Protein AF-0000000071592860 (afdb_homodimer)

InterPro domains:
  IPR001387 Cro/C1-type, helix-turn-helix domain [PF01381] (9-59)
  IPR001387 Cro/C1-type, helix-turn-helix domain [PS50943] (8-59)
  IPR001387 Cro/C1-type, helix-turn-helix domain [SM00530] (5-59)
  IPR001387 Cro/C1-type, helix-turn-helix domain [cd00093] (4-59)
  IPR010982 Lambda repressor-like, DNA-binding domain superfamily [SSF47413] (8-59)
  IPR011990 Tetratricopeptide-like helical domain superfamily [G3DSA:1.25.40.10] (4-286)

Radius of gyration: 26.49 Å; Cα contacts (8 Å, |Δi|>4): 728; chains: 2; bounding box: 82×66×46 Å

Secondary structure (DSSP, 8-state):
--HHHHHHHHHHTT--HHHHHTTTS-HHHHHHHHHH-----HHHHHHHHHHTT--HHHHH--STT-HHHHHHHHHHHHHHHHTT-HHHHHHHHHT--GGG---HHHHHHHHHHHHHHHHHTT--HHHHHHHHHIIIIIITTT--STHHHHHHHHHHHHHHHTT-HHHHHHHHHHHHHHHHHHHHHT--TTHHHHHHHHHHHHHHHHHTT-HHHHHHHHHHHHHHHHHHTB-TTHHHHHHHHHHHHHHTT--HHHHHHHHHHHHHHHHHTT-HHHHHHHHHHHHHHHHHHH--/--HHHHHHHHHHTT--HHHHHTTTS-HHHHHHHHHH-----HHHHHHHHHHTT--HHHHH--TTT-HHHHHHHHHHHHHHHHTT-HHHHHHHHHT--GGG---HHHHHHHHHHHHHHHHHTT--HHHHHHHHHIIIIIITTT--STHHHHHHHHHHHHHHHTT-HHHHHHHHHHHHHHHHHHHHHT--TTHHHHHHHHHHHHHHHHHTT-HHHHHHHHHHHHHHHHHHTB-TTHHHHHHHHHHHHHHTT--HHHHHHHHHHHHHHHHHTT-HHHHHHHHHHHHHHHHHHH--

pLDDT: mean 93.3, std 7.15, range [51.56, 98.75]

Nearest PDB structures (foldseek):
  3u3w-assembly1_B  TM=7.383E-01  e=1.037E-07  Bacillus thuringiensis Bt407
  5fd4-assembly2_B  TM=5.372E-01  e=9.418E-05  Streptococcus suis 05ZYH33
  4wne-assembly1_A  TM=5.806E-01  e=8.204E-02  Homo sapiens
  8fbo-assembly1_C  TM=3.457E-01  e=1.012E-01  synthetic construct
  8fbn-assembly1_E  TM=3.528E-01  e=1.842E+00  synthetic construct

Sequence (584 aa):
MDIKKFVARRKALQISQIKLSAGICTQATLSKFERRGRVPSLAILEQLCARLGLTVDELNEDQASSVTQMRQELDHIERQLMMEDYQVVLQALNRIAVSEIAAVPLRMQYYYLSGLLKSLINGAVSDVCFDFDQILDDLDQTHETVFTPLAYVGLGVMYSRLSELAKAQFYFEKVHQAVKQALVNGDDQDYLRLLTMIFYTAEYEATREDFTTSNGLINDGVSLCSEQHVTYYLPRLKYLATANAIQQCQPDEQIQQLLSETVAFARINHNQVVEVKAAALRRRYLQARKHAMDIKKFVARRKALQISQIKLSAGICTQATLSKFERRGRVPSLAILEQLCARLGLTVDELNEDQASSVTQMRQELDHIERQLMMEDYQVVLQALNRIAVSEIAAVPLRMQYYYLSGLLKSLINGAVSDVCFDFDQILDDLDQTHETVFTPLAYVGLGVMYSRLSELAKAQFYFEKVHQAVKQALVNGDDQDYLRLLTMIFYTAEYEATREDFTTSNGLINDGVSLCSEQHVTYYLPRLKYLATANAIQQCQPDEQIQQLLSETVAFARINHNQVVEVKAAALRRRYLQARKHA

Solvent-accessible surface area (backbone atoms only — not comparable to full-atom values): 30409 Å² total; per-residue (Å²): 108,41,54,65,59,53,50,50,51,35,54,75,55,67,48,49,62,59,64,60,21,58,96,68,54,53,47,65,55,53,47,37,26,72,75,68,63,48,75,68,55,68,69,49,46,43,52,49,24,26,41,65,58,40,50,61,48,69,31,46,56,46,69,92,76,24,63,65,54,50,48,51,51,52,50,52,42,51,53,35,46,66,69,64,37,54,69,62,32,51,56,55,54,70,70,52,61,70,89,71,48,66,19,51,61,57,40,40,49,48,28,41,52,53,17,33,48,30,32,74,69,71,44,60,67,68,58,29,50,49,30,37,41,48,30,52,70,55,64,34,61,82,56,77,54,76,59,41,45,49,32,27,46,23,51,16,50,35,26,45,74,69,68,36,54,71,61,13,48,58,27,40,51,52,32,50,52,50,50,56,52,46,64,69,67,60,65,70,87,51,48,68,62,48,40,52,54,32,48,56,43,20,53,52,30,42,77,71,66,37,48,68,62,14,50,51,32,39,51,51,40,53,49,48,25,30,73,68,36,36,47,74,54,42,29,58,43,33,43,52,51,28,53,50,33,58,75,66,65,51,60,65,68,58,43,51,49,32,47,52,43,19,46,48,45,9,60,52,56,69,33,61,67,55,41,53,51,49,52,52,51,51,50,56,51,53,54,53,56,72,74,94,107,42,53,64,59,54,50,49,50,36,54,74,57,68,47,48,61,60,66,59,21,56,97,68,52,52,47,65,54,52,47,38,26,72,75,69,63,47,74,67,56,68,71,51,45,43,52,49,26,26,41,66,58,40,49,61,46,70,33,45,55,45,72,93,77,26,63,65,54,49,47,52,52,53,51,51,40,50,51,35,46,64,70,65,36,53,68,61,32,53,56,56,54,70,70,53,61,69,90,72,48,66,18,51,62,55,40,42,49,50,28,42,53,52,17,34,49,29,33,73,70,70,44,59,66,68,56,31,50,50,30,36,41,50,31,52,70,56,62,33,61,82,57,78,52,76,58,41,46,51,33,27,46,24,50,17,51,35,27,46,76,69,68,36,53,70,61,13,48,57,27,40,52,52,31,50,52,51,49,55,52,46,66,70,67,61,64,70,87,49,47,67,60,50,41,51,52,34,48,56,44,20,52,53,30,42,76,70,65,37,48,68,61,13,49,51,31,38,51,51,40,52,49,50,26,30,75,68,38,36,47,76,54,42,28,60,43,32,42,50,53,28,54,50,34,58,77,64,65,51,60,64,69,58,41,51,49,32,47,51,42,19,46,48,44,10,58,52,57,68,32,62,68,54,40,52,51,49,53,52,50,49,51,54,50,51,53,51,56,72,75,94

Organism: Lactiplantibacillus plantarum (strain ATCC BAA-793 / NCIMB 8826 / WCFS1) (NCBI:txid220668)

Foldseek 3Di:
DQLVVLVVLCVVVPHDLCRLCVPQHDSVVVVCCNPVVPDDDPRSVQSSQVVSVHGPCNRVVDPPQDPVNLVVLLVVLVLCVLLVVLVVSVVSLVPDDLVSNPDLVSSLSSLLSVLQSCLVVVHDPVSNCVSLCCCCVPSPVVCPDLSNLSSLLSQLSNCVVVVVLVRNVVSLVVLVVVLVVCVVVVDLPCLLSSLVSLLSSLVSCVVVVVNVSSVVSLVVNCVSCVVVVHLRCVLVSLLSVLVNCLVVVHDPVVSVVSLVSSCVSCVVSVSVVSNVVSVVVVVVSVVVVVVD/DQLVVLVVLCVVVPHDLCRLCVPQHDSVVVVCCNPVVPDDDPRSVQSSQVVSVHGPCNRVVDPDQDPVNLVVLLVVLVLCVLLVVLVVSVVSLVPDDLVSNPDLVSSLSSLLSVLQSCLVVVHDPVSNCVSLCCCCVPSPVVQPDLSNLSSLLSQLSNCVVVVVLVRNVVSLVVLVVVLVVCVVVVDLPCLLSSLVSLLSSLVSCVVVVVNVSSVVSLVVNCVSCVVVVHLRCVLVSLLSVLVNCLVVVHDPVVSVVSLVSSCVSCVVSVSVVSNVVSVVVVVVSVVVVVVD

Structure (mmCIF, N/CA/C/O backbone):
data_AF-0000000071592860-model_v1
#
loop_
_entity.id
_entity.type
_entity.pdbx_description
1 polymer 'Transcription regulator, Xre family'
#
loop_
_atom_site.group_PDB
_atom_site.id
_atom_site.type_symbol
_atom_site.label_atom_id
_atom_site.label_alt_id
_atom_site.label_comp_id
_atom_site.label_asym_id
_atom_site.label_entity_id
_atom_site.label_seq_id
_atom_site.pdbx_PDB_ins_code
_atom_site.Cartn_x
_atom_site.Cartn_y
_atom_site.Cartn_z
_atom_site.occupancy
_atom_site.B_iso_or_equiv
_atom_site.auth_seq_id
_atom_site.auth_comp_id
_atom_site.auth_asym_id
_atom_site.auth_atom_id
_atom_site.pdbx_PDB_model_num
ATOM 1 N N . MET A 1 1 ? -26.781 -0.51 -9.242 1 82.12 1 MET A N 1
ATOM 2 C CA . MET A 1 1 ? -25.938 -1.699 -9.219 1 82.12 1 MET A CA 1
ATOM 3 C C . MET A 1 1 ? -25.375 -1.994 -10.609 1 82.12 1 MET A C 1
ATOM 5 O O . MET A 1 1 ? -26.078 -1.856 -11.609 1 82.12 1 MET A O 1
ATOM 9 N N . ASP A 1 2 ? -24.156 -2.262 -10.641 1 84.75 2 ASP A N 1
ATOM 10 C CA . ASP A 1 2 ? -23.516 -2.516 -11.93 1 84.75 2 ASP A CA 1
ATOM 11 C C . ASP A 1 2 ? -23.656 -3.982 -12.328 1 84.75 2 ASP A C 1
ATOM 13 O O . ASP A 1 2 ? -22.719 -4.762 -12.195 1 84.75 2 ASP A O 1
ATOM 17 N N . ILE A 1 3 ? -24.75 -4.316 -12.898 1 90.38 3 ILE A N 1
ATOM 18 C CA . ILE A 1 3 ? -25.062 -5.688 -13.289 1 90.38 3 ILE A CA 1
ATOM 19 C C . ILE A 1 3 ? -24.125 -6.129 -14.414 1 90.38 3 ILE A C 1
ATOM 21 O O . ILE A 1 3 ? -23.734 -7.297 -14.484 1 90.38 3 ILE A O 1
ATOM 25 N N . LYS A 1 4 ? -23.781 -5.152 -15.18 1 90.5 4 LYS A N 1
ATOM 26 C CA . LYS A 1 4 ? -22.859 -5.449 -16.266 1 90.5 4 LYS A CA 1
ATOM 27 C C . LYS A 1 4 ? -21.531 -5.969 -15.734 1 90.5 4 LYS A C 1
ATOM 29 O O . LYS A 1 4 ? -20.938 -6.883 -16.312 1 90.5 4 LYS A O 1
ATOM 34 N N . LYS A 1 5 ? -21.109 -5.348 -14.656 1 89.94 5 LYS A N 1
ATOM 35 C CA . LYS A 1 5 ? -19.875 -5.805 -14.031 1 89.94 5 LYS A CA 1
ATOM 36 C C . LYS A 1 5 ? -20.016 -7.234 -13.516 1 89.94 5 LYS A C 1
ATOM 38 O O . LYS A 1 5 ? -19.094 -8.047 -13.656 1 89.94 5 LYS A O 1
ATOM 43 N N . PHE A 1 6 ? -21.094 -7.535 -13.008 1 93.19 6 PHE A N 1
ATOM 44 C CA . PHE A 1 6 ? -21.391 -8.875 -12.508 1 93.19 6 PHE A CA 1
ATOM 45 C C . PHE A 1 6 ? -21.359 -9.891 -13.641 1 93.19 6 PHE A C 1
ATOM 47 O O . PHE A 1 6 ? -20.672 -10.914 -13.547 1 93.19 6 PHE A O 1
ATOM 54 N N . VAL A 1 7 ? -22 -9.539 -14.68 1 93.94 7 VAL A N 1
ATOM 55 C CA . VAL A 1 7 ? -22.109 -10.438 -15.828 1 93.94 7 VAL A CA 1
ATOM 56 C C . VAL A 1 7 ? -20.719 -10.602 -16.469 1 93.94 7 VAL A C 1
ATOM 58 O O . VAL A 1 7 ? -20.328 -11.711 -16.828 1 93.94 7 VAL A O 1
ATOM 61 N N . ALA A 1 8 ? -20.062 -9.523 -16.594 1 91.25 8 ALA A N 1
ATOM 62 C CA . ALA A 1 8 ? -18.734 -9.562 -17.188 1 91.25 8 ALA A CA 1
ATOM 63 C C . ALA A 1 8 ? -17.812 -10.469 -16.391 1 91.25 8 ALA A C 1
ATOM 65 O O . ALA A 1 8 ? -17.031 -11.234 -16.969 1 91.25 8 ALA A O 1
ATOM 66 N N . ARG A 1 9 ? -17.891 -10.352 -15.094 1 90.88 9 ARG A N 1
ATOM 67 C CA . ARG A 1 9 ? -17.078 -11.188 -14.219 1 90.88 9 ARG A CA 1
ATOM 68 C C . ARG A 1 9 ? -17.438 -12.656 -14.375 1 90.88 9 ARG A C 1
ATOM 70 O O . ARG A 1 9 ? -16.547 -13.516 -14.461 1 90.88 9 ARG A O 1
ATOM 77 N N . ARG A 1 10 ? -18.703 -12.953 -14.367 1 92.88 10 ARG A N 1
ATOM 78 C CA . ARG A 1 10 ? -19.141 -14.336 -14.523 1 92.88 10 ARG A CA 1
ATOM 79 C C . ARG A 1 10 ? -18.656 -14.914 -15.844 1 92.88 10 ARG A C 1
ATOM 81 O O . ARG A 1 10 ? -18.156 -16.047 -15.891 1 92.88 10 ARG A O 1
ATOM 88 N N . LYS A 1 11 ? -18.719 -14.125 -16.875 1 91.62 11 LYS A N 1
ATOM 89 C CA . LYS A 1 11 ? -18.312 -14.57 -18.203 1 91.62 11 LYS A CA 1
ATOM 90 C C . LYS A 1 11 ? -16.797 -14.727 -18.281 1 91.62 11 LYS A C 1
ATOM 92 O O . LYS A 1 11 ? -16.297 -15.68 -18.891 1 91.62 11 LYS A O 1
ATOM 97 N N . ALA A 1 12 ? -16.141 -13.82 -17.688 1 86.69 12 ALA A N 1
ATOM 98 C CA . ALA A 1 12 ? -14.68 -13.883 -17.688 1 86.69 12 ALA A CA 1
ATOM 99 C C . ALA A 1 12 ? -14.188 -15.164 -17.016 1 86.69 12 ALA A C 1
ATOM 101 O O . ALA A 1 12 ? -13.164 -15.727 -17.406 1 86.69 12 ALA A O 1
ATOM 102 N N . LEU A 1 13 ? -14.977 -15.641 -16.062 1 89.38 13 LEU A N 1
ATOM 103 C CA . LEU A 1 13 ? -14.602 -16.844 -15.32 1 89.38 13 LEU A CA 1
ATOM 104 C C . LEU A 1 13 ? -15.203 -18.094 -15.961 1 89.38 13 LEU A C 1
ATOM 106 O O . LEU A 1 13 ? -15.031 -19.203 -15.453 1 89.38 13 LEU A O 1
ATOM 110 N N . GLN A 1 14 ? -16 -17.844 -16.984 1 87.88 14 GLN A N 1
ATOM 111 C CA . GLN A 1 14 ? -16.641 -18.906 -17.75 1 87.88 14 GLN A CA 1
ATOM 112 C C . GLN A 1 14 ? -17.562 -19.75 -16.859 1 87.88 14 GLN A C 1
ATOM 114 O O . GLN A 1 14 ? -17.562 -20.969 -16.938 1 87.88 14 GLN A O 1
ATOM 119 N N . ILE A 1 15 ? -18.234 -19.078 -16.078 1 90.5 15 ILE A N 1
ATOM 120 C CA . ILE A 1 15 ? -19.203 -19.734 -15.211 1 90.5 15 ILE A CA 1
ATOM 121 C C . ILE A 1 15 ? -20.609 -19.531 -15.766 1 90.5 15 ILE A C 1
ATOM 123 O O . ILE A 1 15 ? -21.031 -18.406 -16.031 1 90.5 15 ILE A O 1
ATOM 127 N N . SER A 1 16 ? -21.234 -20.641 -15.992 1 93.19 16 SER A N 1
ATOM 128 C CA . SER A 1 16 ? -22.625 -20.547 -16.438 1 93.19 16 SER A CA 1
ATOM 129 C C . SER A 1 16 ? -23.547 -20.094 -15.305 1 93.19 16 SER A C 1
ATOM 131 O O . SER A 1 16 ? -23.141 -20.109 -14.141 1 93.19 16 SER A O 1
ATOM 133 N N . GLN A 1 17 ? -24.688 -19.672 -15.711 1 95.25 17 GLN A N 1
ATOM 134 C CA . GLN A 1 17 ? -25.656 -19.281 -14.695 1 95.25 17 GLN A CA 1
ATOM 135 C C . GLN A 1 17 ? -26.031 -20.453 -13.805 1 95.25 17 GLN A C 1
ATOM 137 O O . GLN A 1 17 ? -26.219 -20.297 -12.602 1 95.25 17 GLN A O 1
ATOM 142 N N . ILE A 1 18 ? -26.062 -21.594 -14.406 1 95 18 ILE A N 1
ATOM 143 C CA . ILE A 1 18 ? -26.422 -22.797 -13.68 1 95 18 ILE A CA 1
ATOM 144 C C . ILE A 1 18 ? -25.344 -23.125 -12.648 1 95 18 ILE A C 1
ATOM 146 O O . ILE A 1 18 ? -25.656 -23.375 -11.477 1 95 18 ILE A O 1
ATOM 150 N N . LYS A 1 19 ? -24.188 -23.031 -13.094 1 93.5 19 LYS A N 1
ATOM 151 C CA . LYS A 1 19 ? -23.078 -23.312 -12.195 1 93.5 19 LYS A CA 1
ATOM 152 C C . LYS A 1 19 ? -22.984 -22.281 -11.086 1 93.5 19 LYS A C 1
ATOM 154 O O . LYS A 1 19 ? -22.75 -22.625 -9.922 1 93.5 19 LYS A O 1
ATOM 159 N N . LEU A 1 20 ? -23.141 -21.047 -11.461 1 94.75 20 LEU A N 1
ATOM 160 C CA . LEU A 1 20 ? -23.016 -19.969 -10.484 1 94.75 20 LEU A CA 1
ATOM 161 C C . LEU A 1 20 ? -24.125 -20.047 -9.438 1 94.75 20 LEU A C 1
ATOM 163 O O . LEU A 1 20 ? -23.875 -19.812 -8.25 1 94.75 20 LEU A O 1
ATOM 167 N N . SER A 1 21 ? -25.312 -20.375 -9.852 1 96.25 21 SER A N 1
ATOM 168 C CA . SER A 1 21 ? -26.469 -20.344 -8.969 1 96.25 21 SER A CA 1
ATOM 169 C C . SER A 1 21 ? -26.578 -21.625 -8.148 1 96.25 21 SER A C 1
ATOM 171 O O . SER A 1 21 ? -27.344 -21.688 -7.188 1 96.25 21 SER A O 1
ATOM 173 N N . ALA A 1 22 ? -25.828 -22.609 -8.492 1 94.62 22 ALA A N 1
ATOM 174 C CA . ALA A 1 22 ? -25.938 -23.906 -7.852 1 94.62 22 ALA A CA 1
ATOM 175 C C . ALA A 1 22 ? -25.75 -23.812 -6.344 1 94.62 22 ALA A C 1
ATOM 177 O O . ALA A 1 22 ? -24.719 -23.328 -5.875 1 94.62 22 ALA A O 1
ATOM 178 N N . GLY A 1 23 ? -26.719 -24.266 -5.613 1 94.06 23 GLY A N 1
ATOM 179 C CA . GLY A 1 23 ? -26.625 -24.281 -4.164 1 94.06 23 GLY A CA 1
ATOM 180 C C . GLY A 1 23 ? -26.938 -22.922 -3.541 1 94.06 23 GLY A C 1
ATOM 181 O O . GLY A 1 23 ? -26.906 -22.781 -2.316 1 94.06 23 GLY A O 1
ATOM 182 N N . ILE A 1 24 ? -27.203 -21.922 -4.367 1 94.56 24 ILE A N 1
ATOM 183 C CA . ILE A 1 24 ? -27.438 -20.578 -3.848 1 94.56 24 ILE A CA 1
ATOM 184 C C . ILE A 1 24 ? -28.859 -20.141 -4.16 1 94.56 24 ILE A C 1
ATOM 186 O O . ILE A 1 24 ? -29.609 -19.734 -3.266 1 94.56 24 ILE A O 1
ATOM 190 N N . CYS A 1 25 ? -29.25 -20.25 -5.355 1 96.25 25 CYS A N 1
ATOM 191 C CA . CYS A 1 25 ? -30.594 -19.875 -5.824 1 96.25 25 CYS A CA 1
ATOM 192 C C . CYS A 1 25 ? -30.938 -20.594 -7.117 1 96.25 25 CYS A C 1
ATOM 194 O O . CYS A 1 25 ? -30.172 -21.438 -7.594 1 96.25 25 CYS A O 1
ATOM 196 N N . THR A 1 26 ? -32.125 -20.312 -7.594 1 96.12 26 THR A N 1
ATOM 197 C CA . THR A 1 26 ? -32.531 -20.906 -8.867 1 96.12 26 THR A CA 1
ATOM 198 C C . THR A 1 26 ? -31.875 -20.172 -10.031 1 96.12 26 THR A C 1
ATOM 200 O O . THR A 1 26 ? -31.578 -18.984 -9.93 1 96.12 26 THR A O 1
ATOM 203 N N . GLN A 1 27 ? -31.609 -20.922 -11.055 1 95.88 27 GLN A N 1
ATOM 204 C CA . GLN A 1 27 ? -31.094 -20.297 -12.266 1 95.88 27 GLN A CA 1
ATOM 205 C C . GLN A 1 27 ? -32 -19.188 -12.742 1 95.88 27 GLN A C 1
ATOM 207 O O . GLN A 1 27 ? -31.547 -18.156 -13.242 1 95.88 27 GLN A O 1
ATOM 212 N N . ALA A 1 28 ? -33.25 -19.359 -12.578 1 95.5 28 ALA A N 1
ATOM 213 C CA . ALA A 1 28 ? -34.219 -18.344 -12.992 1 95.5 28 ALA A CA 1
ATOM 214 C C . ALA A 1 28 ? -34.031 -17.047 -12.211 1 95.5 28 ALA A C 1
ATOM 216 O O . ALA A 1 28 ? -34.125 -15.953 -12.781 1 95.5 28 ALA A O 1
ATOM 217 N N . THR A 1 29 ? -33.781 -17.172 -11.031 1 95.44 29 THR A N 1
ATOM 218 C CA . THR A 1 29 ? -33.562 -16.016 -10.18 1 95.44 29 THR A CA 1
ATOM 219 C C . THR A 1 29 ? -32.344 -15.234 -10.664 1 95.44 29 THR A C 1
ATOM 221 O O . THR A 1 29 ? -32.375 -14.008 -10.797 1 95.44 29 THR A O 1
ATOM 224 N N . LEU A 1 30 ? -31.297 -15.969 -10.891 1 96.19 30 LEU A N 1
ATOM 225 C CA . LEU A 1 30 ? -30.078 -15.336 -11.383 1 96.19 30 LEU A CA 1
ATOM 226 C C . LEU A 1 30 ? -30.312 -14.703 -12.75 1 96.19 30 LEU A C 1
ATOM 228 O O . LEU A 1 30 ? -29.844 -13.594 -13.008 1 96.19 30 LEU A O 1
ATOM 232 N N . SER A 1 31 ? -31.031 -15.391 -13.539 1 95.5 31 SER A N 1
ATOM 233 C CA . SER A 1 31 ? -31.312 -14.875 -14.875 1 95.5 31 SER A CA 1
ATOM 234 C C . SER A 1 31 ? -32.094 -13.578 -14.812 1 95.5 31 SER A C 1
ATOM 236 O O . SER A 1 31 ? -31.828 -12.633 -15.547 1 95.5 31 SER A O 1
ATOM 238 N N . LYS A 1 32 ? -33.062 -13.562 -13.914 1 95.25 32 LYS A N 1
ATOM 239 C CA . LYS A 1 32 ? -33.844 -12.352 -13.734 1 95.25 32 LYS A CA 1
ATOM 240 C C . LYS A 1 32 ? -32.969 -11.195 -13.258 1 95.25 32 LYS A C 1
ATOM 242 O O . LYS A 1 32 ? -33.188 -10.047 -13.664 1 95.25 32 LYS A O 1
ATOM 247 N N . PHE A 1 33 ? -32.031 -11.5 -12.492 1 94.5 33 PHE A N 1
ATOM 248 C CA . PHE A 1 33 ? -31.094 -10.492 -12.023 1 94.5 33 PHE A CA 1
ATOM 249 C C . PHE A 1 33 ? -30.25 -9.961 -13.172 1 94.5 33 PHE A C 1
ATOM 251 O O . PHE A 1 33 ? -30.188 -8.75 -13.398 1 94.5 33 PHE A O 1
ATOM 258 N N . GLU A 1 34 ? -29.656 -10.883 -13.922 1 95.19 34 GLU A N 1
ATOM 259 C CA . GLU A 1 34 ? -28.719 -10.516 -14.977 1 95.19 34 GLU A CA 1
ATOM 260 C C . GLU A 1 34 ? -29.422 -9.836 -16.141 1 95.19 34 GLU A C 1
ATOM 262 O O . GLU A 1 34 ? -28.875 -8.922 -16.766 1 95.19 34 GLU A O 1
ATOM 267 N N . ARG A 1 35 ? -30.625 -10.148 -16.391 1 93.5 35 ARG A N 1
ATOM 268 C CA . ARG A 1 35 ? -31.281 -9.688 -17.609 1 93.5 35 ARG A CA 1
ATOM 269 C C . ARG A 1 35 ? -32.281 -8.586 -17.297 1 93.5 35 ARG A C 1
ATOM 271 O O . ARG A 1 35 ? -32.438 -7.645 -18.078 1 93.5 35 ARG A O 1
ATOM 278 N N . ARG A 1 36 ? -32.938 -8.664 -16.078 1 90.81 36 ARG A N 1
ATOM 279 C CA . ARG A 1 36 ? -34.031 -7.75 -15.789 1 90.81 36 ARG A CA 1
ATOM 280 C C . ARG A 1 36 ? -33.688 -6.801 -14.648 1 90.81 36 ARG A C 1
ATOM 282 O O . ARG A 1 36 ? -34.469 -5.918 -14.305 1 90.81 36 ARG A O 1
ATOM 289 N N . GLY A 1 37 ? -32.625 -7.074 -14.125 1 89.19 37 GLY A N 1
ATOM 290 C CA . GLY A 1 37 ? -32.188 -6.18 -13.07 1 89.19 37 GLY A CA 1
ATOM 291 C C . GLY A 1 37 ? -32.906 -6.387 -11.758 1 89.19 37 GLY A C 1
ATOM 292 O O . GLY A 1 37 ? -32.844 -5.539 -10.867 1 89.19 37 GLY A O 1
ATOM 293 N N . ARG A 1 38 ? -33.656 -7.488 -11.648 1 90.5 38 ARG A N 1
ATOM 294 C CA . ARG A 1 38 ? -34.312 -7.801 -10.383 1 90.5 38 ARG A CA 1
ATOM 295 C C . ARG A 1 38 ? -33.281 -8.305 -9.352 1 90.5 38 ARG A C 1
ATOM 297 O O . ARG A 1 38 ? -32.906 -9.469 -9.383 1 90.5 38 ARG A O 1
ATOM 304 N N . VAL A 1 39 ? -32.969 -7.508 -8.469 1 88.06 39 VAL A N 1
ATOM 305 C CA . VAL A 1 39 ? -31.938 -7.82 -7.488 1 88.06 39 VAL A CA 1
ATOM 306 C C . VAL A 1 39 ? -32.469 -8.82 -6.469 1 88.06 39 VAL A C 1
ATOM 308 O O . VAL A 1 39 ? -33.5 -8.586 -5.844 1 88.06 39 VAL A O 1
ATOM 311 N N . PRO A 1 40 ? -31.828 -9.891 -6.398 1 90.12 40 PRO A N 1
ATOM 312 C CA . PRO A 1 40 ? -32.219 -10.836 -5.355 1 90.12 40 PRO A CA 1
ATOM 313 C C . PRO A 1 40 ? -31.969 -10.312 -3.947 1 90.12 40 PRO A C 1
ATOM 315 O O . PRO A 1 40 ? -31.547 -9.164 -3.777 1 90.12 40 PRO A O 1
ATOM 318 N N . SER A 1 41 ? -32.312 -11.148 -2.918 1 86.06 41 SER A N 1
ATOM 319 C CA . SER A 1 41 ? -32.062 -10.766 -1.537 1 86.06 41 SER A CA 1
ATOM 320 C C . SER A 1 41 ? -30.562 -10.539 -1.302 1 86.06 41 SER A C 1
ATOM 322 O O . SER A 1 41 ? -29.734 -11.055 -2.049 1 86.06 41 SER A O 1
ATOM 324 N N . LEU A 1 42 ? -30.281 -9.797 -0.309 1 84.81 42 LEU A N 1
ATOM 325 C CA . LEU A 1 42 ? -28.891 -9.5 0.015 1 84.81 42 LEU A CA 1
ATOM 326 C C . LEU A 1 42 ? -28.109 -10.789 0.255 1 84.81 42 LEU A C 1
ATOM 328 O O . LEU A 1 42 ? -26.969 -10.914 -0.181 1 84.81 42 LEU A O 1
ATOM 332 N N . ALA A 1 43 ? -28.703 -11.727 0.918 1 85.5 43 ALA A N 1
ATOM 333 C CA . ALA A 1 43 ? -28.031 -12.984 1.223 1 85.5 43 ALA A CA 1
ATOM 334 C C . ALA A 1 43 ? -27.656 -13.727 -0.056 1 85.5 43 ALA A C 1
ATOM 336 O O . ALA A 1 43 ? -26.531 -14.219 -0.19 1 85.5 43 ALA A O 1
ATOM 337 N N . ILE A 1 44 ? -28.547 -13.797 -0.928 1 90.5 44 ILE A N 1
ATOM 338 C CA . ILE A 1 44 ? -28.328 -14.477 -2.195 1 90.5 44 ILE A CA 1
ATOM 339 C C . ILE A 1 44 ? -27.281 -13.727 -3.012 1 90.5 44 ILE A C 1
ATOM 341 O O . ILE A 1 44 ? -26.344 -14.336 -3.541 1 90.5 44 ILE A O 1
ATOM 345 N N . LEU A 1 45 ? -27.469 -12.453 -3.016 1 90 45 LEU A N 1
ATOM 346 C CA . LEU A 1 45 ? -26.547 -11.625 -3.783 1 90 45 LEU A CA 1
ATOM 347 C C . LEU A 1 45 ? -25.125 -11.758 -3.25 1 90 45 LEU A C 1
ATOM 349 O O . LEU A 1 45 ? -24.172 -11.844 -4.023 1 90 45 LEU A O 1
ATOM 353 N N . GLU A 1 46 ? -24.969 -11.805 -2.006 1 87.88 46 GLU A N 1
ATOM 354 C CA . GLU A 1 46 ? -23.656 -11.945 -1.37 1 87.88 46 GLU A CA 1
ATOM 355 C C . GLU A 1 46 ? -23 -13.258 -1.762 1 87.88 46 GLU A C 1
ATOM 357 O O . GLU A 1 46 ? -21.797 -13.289 -2.049 1 87.88 46 GLU A O 1
ATOM 362 N N . GLN A 1 47 ? -23.766 -14.25 -1.761 1 90.31 47 GLN A N 1
ATOM 363 C CA . GLN A 1 47 ? -23.219 -15.562 -2.094 1 90.31 47 GLN A CA 1
ATOM 364 C C . GLN A 1 47 ? -22.812 -15.633 -3.561 1 90.31 47 GLN A C 1
ATOM 366 O O . GLN A 1 47 ? -21.766 -16.203 -3.893 1 90.31 47 GLN A O 1
ATOM 371 N N . LEU A 1 48 ? -23.641 -15.078 -4.352 1 92.88 48 LEU A N 1
ATOM 372 C CA . LEU A 1 48 ? -23.312 -15.047 -5.77 1 92.88 48 LEU A CA 1
ATOM 373 C C . LEU A 1 48 ? -22.047 -14.25 -6.016 1 92.88 48 LEU A C 1
ATOM 375 O O . LEU A 1 48 ? -21.156 -14.703 -6.734 1 92.88 48 LEU A O 1
ATOM 379 N N . CYS A 1 49 ? -21.984 -13.125 -5.367 1 91.44 49 CYS A N 1
ATOM 380 C CA . CYS A 1 49 ? -20.797 -12.273 -5.496 1 91.44 49 CYS A CA 1
ATOM 381 C C . CYS A 1 49 ? -19.562 -12.969 -4.949 1 91.44 49 CYS A C 1
ATOM 383 O O . CYS A 1 49 ? -18.5 -12.914 -5.562 1 91.44 49 CYS A O 1
ATOM 385 N N . ALA A 1 50 ? -19.75 -13.625 -3.898 1 89.62 50 ALA A N 1
ATOM 386 C CA . ALA A 1 50 ? -18.625 -14.312 -3.264 1 89.62 50 ALA A CA 1
ATOM 387 C C . ALA A 1 50 ? -18.016 -15.344 -4.207 1 89.62 50 ALA A C 1
ATOM 389 O O . ALA A 1 50 ? -16.797 -15.445 -4.324 1 89.62 50 ALA A O 1
ATOM 390 N N . ARG A 1 51 ? -18.828 -16.062 -4.84 1 91.56 51 ARG A N 1
ATOM 391 C CA . ARG A 1 51 ? -18.344 -17.078 -5.754 1 91.56 51 ARG A CA 1
ATOM 392 C C . ARG A 1 51 ? -17.578 -16.469 -6.914 1 91.56 51 ARG A C 1
ATOM 394 O O . ARG A 1 51 ? -16.672 -17.094 -7.48 1 91.56 51 ARG A O 1
ATOM 401 N N . LEU A 1 52 ? -17.922 -15.242 -7.176 1 92.88 52 LEU A N 1
ATOM 402 C CA . LEU A 1 52 ? -17.281 -14.531 -8.266 1 92.88 52 LEU A CA 1
ATOM 403 C C . LEU A 1 52 ? -16.094 -13.727 -7.754 1 92.88 52 LEU A C 1
ATOM 405 O O . LEU A 1 52 ? -15.422 -13.031 -8.531 1 92.88 52 LEU A O 1
ATOM 409 N N . GLY A 1 53 ? -15.883 -13.75 -6.508 1 89.31 53 GLY A N 1
ATOM 410 C CA . GLY A 1 53 ? -14.805 -12.977 -5.918 1 89.31 53 GLY A CA 1
ATOM 411 C C . GLY A 1 53 ? -15.102 -11.484 -5.855 1 89.31 53 GLY A C 1
ATOM 412 O O . GLY A 1 53 ? -14.188 -10.664 -5.91 1 89.31 53 GLY A O 1
ATOM 413 N N . LEU A 1 54 ? -16.312 -11.195 -5.809 1 90 54 LEU A N 1
ATOM 414 C CA . LEU A 1 54 ? -16.766 -9.812 -5.723 1 90 54 LEU A CA 1
ATOM 415 C C . LEU A 1 54 ? -17.453 -9.547 -4.383 1 90 54 LEU A C 1
ATOM 417 O O . LEU A 1 54 ? -17.938 -10.477 -3.74 1 90 54 LEU A O 1
ATOM 421 N N . THR A 1 55 ? -17.375 -8.359 -4.055 1 86.75 55 THR A N 1
ATOM 422 C CA . THR A 1 55 ? -18.234 -7.922 -2.961 1 86.75 55 THR A CA 1
ATOM 423 C C . THR A 1 55 ? -19.453 -7.172 -3.496 1 86.75 55 THR A C 1
ATOM 425 O O . THR A 1 55 ? -19.422 -6.656 -4.617 1 86.75 55 THR A O 1
ATOM 428 N N . VAL A 1 56 ? -20.453 -7.168 -2.738 1 86.69 56 VAL A N 1
ATOM 429 C CA . VAL A 1 56 ? -21.656 -6.434 -3.123 1 86.69 56 VAL A CA 1
ATOM 430 C C . VAL A 1 56 ? -21.312 -4.953 -3.303 1 86.69 56 VAL A C 1
ATOM 432 O O . VAL A 1 56 ? -21.844 -4.293 -4.199 1 86.69 56 VAL A O 1
ATOM 435 N N . ASP A 1 57 ? -20.422 -4.477 -2.541 1 83.94 57 ASP A N 1
ATOM 436 C CA . ASP A 1 57 ? -20.016 -3.082 -2.641 1 83.94 57 ASP A CA 1
ATOM 437 C C . ASP A 1 57 ? -19.375 -2.795 -3.996 1 83.94 57 ASP A C 1
ATOM 439 O O . ASP A 1 57 ? -19.578 -1.727 -4.574 1 83.94 57 ASP A O 1
ATOM 443 N N . GLU A 1 58 ? -18.609 -3.727 -4.383 1 84 58 GLU A N 1
ATOM 444 C CA . GLU A 1 58 ? -17.938 -3.557 -5.676 1 84 58 GLU A CA 1
ATOM 445 C C . GLU A 1 58 ? -18.969 -3.457 -6.805 1 84 58 GLU A C 1
ATOM 447 O O . GLU A 1 58 ? -18.719 -2.799 -7.816 1 84 58 GLU A O 1
ATOM 452 N N . LEU A 1 59 ? -20.109 -4.07 -6.617 1 84.5 59 LEU A N 1
ATOM 453 C CA . LEU A 1 59 ? -21.172 -4.027 -7.621 1 84.5 59 LEU A CA 1
ATOM 454 C C . LEU A 1 59 ? -21.953 -2.725 -7.523 1 84.5 59 LEU A C 1
ATOM 456 O O . LEU A 1 59 ? -22.5 -2.25 -8.523 1 84.5 59 LEU A O 1
ATOM 460 N N . ASN A 1 60 ? -22.062 -2.309 -6.32 1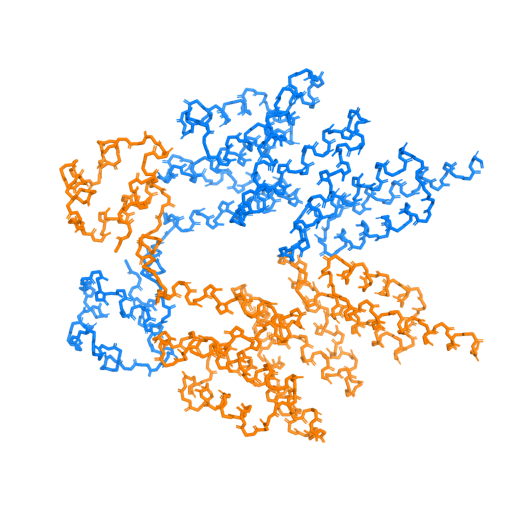 77.38 60 ASN A N 1
ATOM 461 C CA . ASN A 1 60 ? -22.859 -1.109 -6.102 1 77.38 60 ASN A CA 1
ATOM 462 C C . ASN A 1 60 ? -22.047 0.16 -6.309 1 77.38 60 ASN A C 1
ATOM 464 O O . ASN A 1 60 ? -22.531 1.266 -6.062 1 77.38 60 ASN A O 1
ATOM 468 N N . GLU A 1 61 ? -20.719 -0.024 -6.5 1 65.94 61 GLU A N 1
ATOM 469 C CA . GLU A 1 61 ? -19.875 1.154 -6.719 1 65.94 61 GLU A CA 1
ATOM 470 C C . GLU A 1 61 ? -20.469 2.062 -7.793 1 65.94 61 GLU A C 1
ATOM 472 O O . GLU A 1 61 ? -20.484 1.71 -8.977 1 65.94 61 GLU A O 1
ATOM 477 N N . ASP A 1 62 ? -21.688 2.367 -7.457 1 58.25 62 ASP A N 1
ATOM 478 C CA . ASP A 1 62 ? -22.297 3.305 -8.391 1 58.25 62 ASP A CA 1
ATOM 479 C C . ASP A 1 62 ? -21.297 4.352 -8.867 1 58.25 62 ASP A C 1
ATOM 481 O O . ASP A 1 62 ? -20.25 4.535 -8.25 1 58.25 62 ASP A O 1
ATOM 485 N N . GLN A 1 63 ? -21.75 5.375 -9.688 1 52.81 63 GLN A N 1
ATOM 486 C CA . GLN A 1 63 ? -21.109 6.496 -10.359 1 52.81 63 GLN A CA 1
ATOM 487 C C . GLN A 1 63 ? -20.297 7.328 -9.375 1 52.81 63 GLN A C 1
ATOM 489 O O . GLN A 1 63 ? -20.344 7.098 -8.164 1 52.81 63 GLN A O 1
ATOM 494 N N . ALA A 1 64 ? -19.906 8.5 -9.68 1 51.62 64 ALA A N 1
ATOM 495 C CA . ALA A 1 64 ? -19.062 9.602 -9.211 1 51.62 64 ALA A CA 1
ATOM 496 C C . ALA A 1 64 ? -19.344 9.914 -7.738 1 51.62 64 ALA A C 1
ATOM 498 O O . ALA A 1 64 ? -18.484 10.461 -7.043 1 51.62 64 ALA A O 1
ATOM 499 N N . SER A 1 65 ? -20.438 9.312 -7.137 1 58.34 65 SER A N 1
ATOM 500 C CA . SER A 1 65 ? -20.766 9.828 -5.809 1 58.34 65 SER A CA 1
ATOM 501 C C . SER A 1 65 ? -20.766 8.719 -4.766 1 58.34 65 SER A C 1
ATOM 503 O O . SER A 1 65 ? -21.078 8.953 -3.6 1 58.34 65 SER A O 1
ATOM 505 N N . SER A 1 66 ? -20.172 7.496 -5.105 1 76.12 66 SER A N 1
ATOM 506 C CA . SER A 1 66 ? -20.172 6.426 -4.117 1 76.12 66 SER A CA 1
ATOM 507 C C . SER A 1 66 ? -19.109 6.648 -3.053 1 76.12 66 SER A C 1
ATOM 509 O O . SER A 1 66 ? -18.156 7.391 -3.277 1 76.12 66 SER A O 1
ATOM 511 N N . VAL A 1 67 ? -19.438 6.301 -1.83 1 82.44 67 VAL A N 1
ATOM 512 C CA . VAL A 1 67 ? -18.547 6.383 -0.685 1 82.44 67 VAL A CA 1
ATOM 513 C C . VAL A 1 67 ? -17.188 5.793 -1.056 1 82.44 67 VAL A C 1
ATOM 515 O O . VAL A 1 67 ? -16.141 6.348 -0.697 1 82.44 67 VAL A O 1
ATOM 518 N N . THR A 1 68 ? -17.25 4.832 -1.867 1 83.81 68 THR A N 1
ATOM 519 C CA . THR A 1 68 ? -16.016 4.152 -2.248 1 83.81 68 THR A CA 1
ATOM 520 C C . THR A 1 68 ? -15.188 5.027 -3.184 1 83.81 68 THR A C 1
ATOM 522 O O . THR A 1 68 ? -13.977 5.156 -3.006 1 83.81 68 THR A O 1
ATOM 525 N N . GLN A 1 69 ? -15.797 5.645 -4.105 1 84.81 69 GLN A N 1
ATOM 526 C CA . GLN A 1 69 ? -15.086 6.496 -5.055 1 84.81 69 GLN A CA 1
ATOM 527 C C . GLN A 1 69 ? -14.516 7.73 -4.363 1 84.81 69 GLN A C 1
ATOM 529 O O . GLN A 1 69 ? -13.375 8.125 -4.629 1 84.81 69 GLN A O 1
ATOM 534 N N . MET A 1 70 ? -15.336 8.344 -3.527 1 90.5 70 MET A N 1
ATOM 535 C CA . MET A 1 70 ? -14.875 9.516 -2.787 1 90.5 70 MET A CA 1
ATOM 536 C C . MET A 1 70 ? -13.703 9.156 -1.875 1 90.5 70 MET A C 1
ATOM 538 O O . MET A 1 70 ? -12.742 9.922 -1.761 1 90.5 70 MET A O 1
ATOM 542 N N . ARG A 1 71 ? -13.836 8.039 -1.277 1 92.56 71 ARG A N 1
ATOM 543 C CA . ARG A 1 71 ? -12.75 7.566 -0.425 1 92.56 71 ARG A CA 1
ATOM 544 C C . ARG A 1 71 ? -11.453 7.406 -1.22 1 92.56 71 ARG A C 1
ATOM 546 O O . ARG A 1 71 ? -10.391 7.855 -0.786 1 92.56 71 ARG A O 1
ATOM 553 N N . GLN A 1 72 ? -11.547 6.84 -2.355 1 91.5 72 GLN A N 1
ATOM 554 C CA . GLN A 1 72 ? -10.375 6.625 -3.205 1 91.5 72 GLN A CA 1
ATOM 555 C C . GLN A 1 72 ? -9.758 7.953 -3.635 1 91.5 72 GLN A C 1
ATOM 557 O O . GLN A 1 72 ? -8.539 8.102 -3.631 1 91.5 72 GLN A O 1
ATOM 562 N N . GLU A 1 73 ? -10.602 8.852 -3.957 1 94.06 73 GLU A N 1
ATOM 563 C CA . GLU A 1 73 ? -10.125 10.164 -4.387 1 94.06 73 GLU A CA 1
ATOM 564 C C . GLU A 1 73 ? -9.414 10.898 -3.254 1 94.06 73 GLU A C 1
ATOM 566 O O . GLU A 1 73 ? -8.305 11.406 -3.438 1 94.06 73 GLU A O 1
ATOM 571 N N . LEU A 1 74 ? -10.016 10.898 -2.117 1 96.88 74 LEU A N 1
ATOM 572 C CA . LEU A 1 74 ? -9.43 11.594 -0.977 1 96.88 74 LEU A CA 1
ATOM 573 C C . LEU A 1 74 ? -8.148 10.906 -0.524 1 96.88 74 LEU A C 1
ATOM 575 O O . LEU A 1 74 ? -7.18 11.578 -0.148 1 96.88 74 LEU A O 1
ATOM 579 N N . ASP A 1 75 ? -8.156 9.609 -0.596 1 96.06 75 ASP A N 1
ATOM 580 C CA . ASP A 1 75 ? -6.938 8.875 -0.269 1 96.06 75 ASP A CA 1
ATOM 581 C C . ASP A 1 75 ? -5.809 9.234 -1.231 1 96.06 75 ASP A C 1
ATOM 583 O O . ASP A 1 75 ? -4.656 9.375 -0.817 1 96.06 75 ASP A O 1
ATOM 587 N N . HIS A 1 76 ? -6.145 9.32 -2.457 1 96.31 76 HIS A N 1
ATOM 588 C CA . HIS A 1 76 ? -5.152 9.711 -3.453 1 96.31 76 HIS A CA 1
ATOM 589 C C . HIS A 1 76 ? -4.598 11.102 -3.17 1 96.31 76 HIS A C 1
ATOM 591 O O . HIS A 1 76 ? -3.385 11.312 -3.203 1 96.31 76 HIS A O 1
ATOM 597 N N . ILE A 1 77 ? -5.441 12.016 -2.869 1 97.88 77 ILE A N 1
ATOM 598 C CA . ILE A 1 77 ? -5.051 13.375 -2.525 1 97.88 77 ILE A CA 1
ATOM 599 C C . ILE A 1 77 ? -4.137 13.359 -1.303 1 97.88 77 ILE A C 1
ATOM 601 O O . ILE A 1 77 ? -3.125 14.062 -1.263 1 97.88 77 ILE A O 1
ATOM 605 N N . GLU A 1 78 ? -4.504 12.562 -0.376 1 97.69 78 GLU A N 1
ATOM 606 C CA . GLU A 1 78 ? -3.736 12.461 0.863 1 97.69 78 GLU A CA 1
ATOM 607 C C . GLU A 1 78 ? -2.322 11.953 0.598 1 97.69 78 GLU A C 1
ATOM 609 O O . GLU A 1 78 ? -1.355 12.469 1.163 1 97.69 78 GLU A O 1
ATOM 614 N N . ARG A 1 79 ? -2.154 11.031 -0.289 1 95.75 79 ARG A N 1
ATOM 615 C CA . ARG A 1 79 ? -0.841 10.516 -0.66 1 95.75 79 ARG A CA 1
ATOM 616 C C . ARG A 1 79 ? -0.014 11.578 -1.372 1 95.75 79 ARG A C 1
ATOM 618 O O . ARG A 1 79 ? 1.192 11.695 -1.145 1 95.75 79 ARG A O 1
ATOM 625 N N . GLN A 1 80 ? -0.675 12.305 -2.215 1 95.81 80 GLN A N 1
ATOM 626 C CA . GLN A 1 80 ? 0.02 13.398 -2.895 1 95.81 80 GLN A CA 1
ATOM 627 C C . GLN A 1 80 ? 0.511 14.445 -1.899 1 95.81 80 GLN A C 1
ATOM 629 O O . GLN A 1 80 ? 1.587 15.016 -2.076 1 95.81 80 GLN A O 1
ATOM 634 N N . LEU A 1 81 ? -0.321 14.656 -0.904 1 96.81 81 LEU A N 1
ATOM 635 C CA . LEU A 1 81 ? 0.068 15.602 0.135 1 96.81 81 LEU A CA 1
ATOM 636 C C . LEU A 1 81 ? 1.308 15.117 0.878 1 96.81 81 LEU A C 1
ATOM 638 O O . LEU A 1 81 ? 2.219 15.898 1.152 1 96.81 81 LEU A O 1
ATOM 642 N N . MET A 1 82 ? 1.336 13.82 1.158 1 94.81 82 MET A N 1
ATOM 643 C CA . MET A 1 82 ? 2.475 13.219 1.844 1 94.81 82 MET A CA 1
ATOM 644 C C . MET A 1 82 ? 3.752 13.391 1.03 1 94.81 82 MET A C 1
ATOM 646 O O . MET A 1 82 ? 4.844 13.469 1.593 1 94.81 82 MET A O 1
ATOM 650 N N . MET A 1 83 ? 3.604 13.531 -0.28 1 93.44 83 MET A N 1
ATOM 651 C CA . MET A 1 83 ? 4.74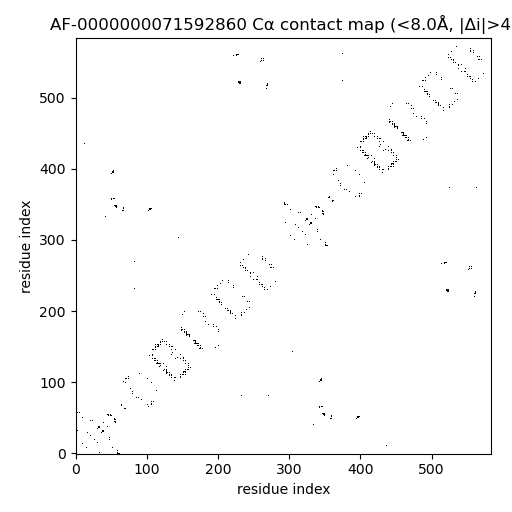6 13.648 -1.18 1 93.44 83 MET A CA 1
ATOM 652 C C . MET A 1 83 ? 5.062 15.109 -1.474 1 93.44 83 MET A C 1
ATOM 654 O O . MET A 1 83 ? 5.906 15.406 -2.318 1 93.44 83 MET A O 1
ATOM 658 N N . GLU A 1 84 ? 4.32 15.977 -0.886 1 93.44 84 GLU A N 1
ATOM 659 C CA . GLU A 1 84 ? 4.539 17.422 -0.963 1 93.44 84 GLU A CA 1
ATOM 660 C C . GLU A 1 84 ? 4.156 17.953 -2.336 1 93.44 84 GLU A C 1
ATOM 662 O O . GLU A 1 84 ? 4.707 18.969 -2.785 1 93.44 84 GLU A O 1
ATOM 667 N N . ASP A 1 85 ? 3.295 17.25 -2.99 1 93.56 85 ASP A N 1
ATOM 668 C CA . ASP A 1 85 ? 2.746 17.75 -4.242 1 93.56 85 ASP A CA 1
ATOM 669 C C . ASP A 1 85 ? 1.609 18.75 -3.98 1 93.56 85 ASP A C 1
ATOM 671 O O . ASP A 1 85 ? 0.47 18.5 -4.391 1 93.56 85 ASP A O 1
ATOM 675 N N . TYR A 1 86 ? 1.9 19.875 -3.471 1 96.38 86 TYR A N 1
ATOM 676 C CA . TYR A 1 86 ? 0.921 20.797 -2.9 1 96.38 86 TYR A CA 1
ATOM 677 C C . TYR A 1 86 ? 0.016 21.375 -3.984 1 96.38 86 TYR A C 1
ATOM 679 O O . TYR A 1 86 ? -1.19 21.516 -3.779 1 96.38 86 TYR A O 1
ATOM 687 N N . GLN A 1 87 ? 0.671 21.688 -5.113 1 96.56 87 GLN A N 1
ATOM 688 C CA . GLN A 1 87 ? -0.123 22.266 -6.191 1 96.56 87 GLN A CA 1
ATOM 689 C C . GLN A 1 87 ? -1.175 21.281 -6.691 1 96.56 87 GLN A C 1
ATOM 691 O O . GLN A 1 87 ? -2.332 21.641 -6.898 1 96.56 87 GLN A O 1
ATOM 696 N N . VAL A 1 88 ? -0.783 20.062 -6.844 1 97.06 88 VAL A N 1
ATOM 697 C CA . VAL A 1 88 ? -1.693 19.016 -7.289 1 97.06 88 VAL A CA 1
ATOM 698 C C . VAL A 1 88 ? -2.803 18.812 -6.262 1 97.06 88 VAL A C 1
ATOM 700 O O . VAL A 1 88 ? -3.977 18.688 -6.617 1 97.06 88 VAL A O 1
ATOM 703 N N . VAL A 1 89 ? -2.469 18.828 -5.043 1 98.12 89 VAL A N 1
ATOM 704 C CA . VAL A 1 89 ? -3.416 18.641 -3.945 1 98.12 89 VAL A CA 1
ATOM 705 C C . VAL A 1 89 ? -4.414 19.797 -3.926 1 98.12 89 VAL A C 1
ATOM 707 O O . VAL A 1 89 ? -5.621 19.578 -3.807 1 98.12 89 VAL A O 1
ATOM 710 N N . LEU A 1 90 ? -3.873 21 -4.062 1 97.94 90 LEU A N 1
ATOM 711 C CA . LEU A 1 90 ? -4.719 22.188 -4.055 1 97.94 90 LEU A CA 1
ATOM 712 C C . LEU A 1 90 ? -5.77 22.109 -5.156 1 97.94 90 LEU A C 1
ATOM 714 O O . LEU A 1 90 ? -6.953 22.344 -4.91 1 97.94 90 LEU A O 1
ATOM 718 N N . GLN A 1 91 ? -5.344 21.766 -6.328 1 98.12 91 GLN A N 1
ATOM 719 C CA . GLN A 1 91 ? -6.246 21.688 -7.473 1 98.12 91 GLN A CA 1
ATOM 720 C C . GLN A 1 91 ? -7.289 20.594 -7.266 1 98.12 91 GLN A C 1
ATOM 722 O O . GLN A 1 91 ? -8.469 20.781 -7.586 1 98.12 91 GLN A O 1
ATOM 727 N N . ALA A 1 92 ? -6.848 19.469 -6.734 1 98.06 92 ALA A N 1
ATOM 728 C CA . ALA A 1 92 ? -7.754 18.344 -6.523 1 98.06 92 ALA A CA 1
ATOM 729 C C . ALA A 1 92 ? -8.805 18.672 -5.473 1 98.06 92 ALA A C 1
ATOM 731 O O . ALA A 1 92 ? -9.984 18.359 -5.648 1 98.06 92 ALA A O 1
ATOM 732 N N . LEU A 1 93 ? -8.414 19.281 -4.402 1 97.88 93 LEU A N 1
ATOM 733 C CA . LEU A 1 93 ? -9.344 19.641 -3.332 1 97.88 93 LEU A CA 1
ATOM 734 C C . LEU A 1 93 ? -10.367 20.672 -3.816 1 97.88 93 LEU A C 1
ATOM 736 O O . LEU A 1 93 ? -11.531 20.609 -3.426 1 97.88 93 LEU A O 1
ATOM 740 N N . ASN A 1 94 ? -9.914 21.531 -4.656 1 96.81 94 ASN A N 1
ATOM 741 C CA . ASN A 1 94 ? -10.789 22.578 -5.164 1 96.81 94 ASN A CA 1
ATOM 742 C C . ASN A 1 94 ? -11.891 22.016 -6.047 1 96.81 94 ASN A C 1
ATOM 744 O O . ASN A 1 94 ? -12.938 22.641 -6.238 1 96.81 94 ASN A O 1
ATOM 748 N N . ARG A 1 95 ? -11.695 20.844 -6.555 1 95.94 95 ARG A N 1
ATOM 749 C CA . ARG A 1 95 ? -12.672 20.219 -7.441 1 95.94 95 ARG A CA 1
ATOM 750 C C . ARG A 1 95 ? -13.742 19.469 -6.645 1 95.94 95 ARG A C 1
ATOM 752 O O . ARG A 1 95 ? -14.758 19.062 -7.203 1 95.94 95 ARG A O 1
ATOM 759 N N . ILE A 1 96 ? -13.492 19.328 -5.426 1 95.69 96 ILE A N 1
ATOM 760 C CA . ILE A 1 96 ? -14.414 18.562 -4.594 1 95.69 96 ILE A CA 1
ATOM 761 C C . ILE A 1 96 ? -15.383 19.516 -3.896 1 95.69 96 ILE A C 1
ATOM 763 O O . ILE A 1 96 ? -14.961 20.484 -3.262 1 95.69 96 ILE A O 1
ATOM 767 N N . ALA A 1 97 ? -16.672 19.234 -4.062 1 94.12 97 ALA A N 1
ATOM 768 C CA . ALA A 1 97 ? -17.688 19.938 -3.275 1 94.12 97 ALA A CA 1
ATOM 769 C C . ALA A 1 97 ? -17.953 19.219 -1.955 1 94.12 97 ALA A C 1
ATOM 771 O O . ALA A 1 97 ? -18.641 18.203 -1.923 1 94.12 97 ALA A O 1
ATOM 772 N N . VAL A 1 98 ? -17.469 19.781 -0.845 1 93.44 98 VAL A N 1
ATOM 773 C CA . VAL A 1 98 ? -17.516 19.109 0.453 1 93.44 98 VAL A CA 1
ATOM 774 C C . VAL A 1 98 ? -18.969 18.906 0.871 1 93.44 98 VAL A C 1
ATOM 776 O O . VAL A 1 98 ? -19.297 17.922 1.55 1 93.44 98 VAL A O 1
ATOM 779 N N . SER A 1 99 ? -19.891 19.734 0.383 1 90.38 99 SER A N 1
ATOM 780 C CA . SER A 1 99 ? -21.312 19.641 0.714 1 90.38 99 SER A CA 1
ATOM 781 C C . SER A 1 99 ? -21.938 18.375 0.126 1 90.38 99 SER A C 1
ATOM 783 O O . SER A 1 99 ? -22.984 17.922 0.578 1 90.38 99 SER A O 1
ATOM 785 N N . GLU A 1 100 ? -21.25 17.828 -0.793 1 88.31 100 GLU A N 1
ATOM 786 C CA . GLU A 1 100 ? -21.766 16.656 -1.476 1 88.31 100 GLU A CA 1
ATOM 787 C C . GLU A 1 100 ? -21.266 15.367 -0.833 1 88.31 100 GLU A C 1
ATOM 789 O O . GLU A 1 100 ? -21.703 14.273 -1.184 1 88.31 100 GLU A O 1
ATOM 794 N N . ILE A 1 101 ? -20.344 15.523 0.135 1 91.94 101 ILE A N 1
ATOM 795 C CA . ILE A 1 101 ? -19.828 14.344 0.821 1 91.94 101 ILE A CA 1
ATOM 796 C C . ILE A 1 101 ? -20.766 13.953 1.954 1 91.94 101 ILE A C 1
ATOM 798 O O . ILE A 1 101 ? -20.797 14.602 3 1 91.94 101 ILE A O 1
ATOM 802 N N . ALA A 1 102 ? -21.453 12.922 1.736 1 85 102 ALA A N 1
ATOM 803 C CA . ALA A 1 102 ? -22.438 12.477 2.727 1 85 102 ALA A CA 1
ATOM 804 C C . ALA A 1 102 ? -21.75 11.797 3.904 1 85 102 ALA A C 1
ATOM 806 O O . ALA A 1 102 ? -22.188 11.922 5.047 1 85 102 ALA A O 1
ATOM 807 N N . ALA A 1 103 ? -20.703 11.102 3.631 1 91.06 103 ALA A N 1
ATOM 808 C CA . ALA A 1 103 ? -19.984 10.328 4.648 1 91.06 103 ALA A CA 1
ATOM 809 C C . ALA A 1 103 ? -19.25 11.25 5.617 1 91.06 103 ALA A C 1
ATOM 811 O O . ALA A 1 103 ? -18.312 11.945 5.227 1 91.06 103 ALA A O 1
ATOM 812 N N . VAL A 1 104 ? -19.562 11.172 6.832 1 92.81 104 VAL A N 1
ATOM 813 C CA . VAL A 1 104 ? -19.016 12.047 7.859 1 92.81 104 VAL A CA 1
ATOM 814 C C . VAL A 1 104 ? -17.5 11.844 7.957 1 92.81 104 VAL A C 1
ATOM 816 O O . VAL A 1 104 ? -16.734 12.812 7.945 1 92.81 104 VAL A O 1
ATOM 819 N N . PRO A 1 105 ? -16.984 10.617 7.988 1 93.94 105 PRO A N 1
ATOM 820 C CA . PRO A 1 105 ? -15.531 10.453 8.062 1 93.94 105 PRO A CA 1
ATOM 821 C C . PRO A 1 105 ? -14.805 11.039 6.855 1 93.94 105 PRO A C 1
ATOM 823 O O . PRO A 1 105 ? -13.68 11.531 6.984 1 93.94 105 PRO A O 1
ATOM 826 N N . LEU A 1 106 ? -15.461 10.961 5.699 1 96.06 106 LEU A N 1
ATOM 827 C CA . LEU A 1 106 ? -14.828 11.492 4.496 1 96.06 106 LEU A CA 1
ATOM 828 C C . LEU A 1 106 ? -14.828 13.016 4.512 1 96.06 106 LEU A C 1
ATOM 830 O O . LEU A 1 106 ? -13.906 13.648 3.988 1 96.06 106 LEU A O 1
ATOM 834 N N . ARG A 1 107 ? -15.852 13.578 5.105 1 96.38 107 ARG A N 1
ATOM 835 C CA . ARG A 1 107 ? -15.844 15.023 5.293 1 96.38 107 ARG A CA 1
ATOM 836 C C . ARG A 1 107 ? -14.703 15.453 6.215 1 96.38 107 ARG A C 1
ATOM 838 O O . ARG A 1 107 ? -14.031 16.453 5.953 1 96.38 107 ARG A O 1
ATOM 845 N N . MET A 1 108 ? -14.547 14.727 7.258 1 97.19 108 MET A N 1
ATOM 846 C CA . MET A 1 108 ? -13.43 15.008 8.156 1 97.19 108 MET A CA 1
ATOM 847 C C . MET A 1 108 ? -12.102 14.906 7.418 1 97.19 108 MET A C 1
ATOM 849 O O . MET A 1 108 ? -11.227 15.75 7.59 1 97.19 108 MET A O 1
ATOM 853 N N . GLN A 1 109 ? -11.984 13.844 6.598 1 97.88 109 GLN A N 1
ATOM 854 C CA . GLN A 1 109 ? -10.766 13.68 5.816 1 97.88 109 GLN A CA 1
ATOM 855 C C . GLN A 1 109 ? -10.531 14.875 4.895 1 97.88 109 GLN A C 1
ATOM 857 O O . GLN A 1 109 ? -9.406 15.352 4.762 1 97.88 109 GLN A O 1
ATOM 862 N N . TYR A 1 110 ? -11.578 15.32 4.324 1 98.38 110 TYR A N 1
ATOM 863 C CA . TYR A 1 110 ? -11.477 16.484 3.453 1 98.38 110 TYR A CA 1
ATOM 864 C C . TYR A 1 110 ? -10.945 17.688 4.219 1 98.38 110 TYR A C 1
ATOM 866 O O . TYR A 1 110 ? -10.008 18.359 3.773 1 98.38 110 TYR A O 1
ATOM 874 N N . TYR A 1 111 ? -11.531 17.984 5.332 1 98.44 111 TYR A N 1
ATOM 875 C CA . TYR A 1 111 ? -11.156 19.156 6.102 1 98.44 111 TYR A CA 1
ATOM 876 C C . TYR A 1 111 ? -9.75 19.031 6.66 1 98.44 111 TYR A C 1
ATOM 878 O O . TYR A 1 111 ? -9.008 20.016 6.742 1 98.44 111 TYR A O 1
ATOM 886 N N . TYR A 1 112 ? -9.43 17.828 7.07 1 98.25 112 TYR A N 1
ATOM 887 C CA . TYR A 1 112 ? -8.062 17.562 7.504 1 98.25 112 TYR A CA 1
ATOM 888 C C . TYR A 1 112 ? -7.062 17.891 6.402 1 98.25 112 TYR A C 1
ATOM 890 O O . TYR A 1 112 ? -6.078 18.594 6.641 1 98.25 112 TYR A O 1
ATOM 898 N N . LEU A 1 113 ? -7.324 17.391 5.195 1 98.75 113 LEU A N 1
ATOM 899 C CA . LEU A 1 113 ? -6.43 17.609 4.062 1 98.75 113 LEU A CA 1
ATOM 900 C C . LEU A 1 113 ? -6.379 19.078 3.674 1 98.75 113 LEU A C 1
ATOM 902 O O . LEU A 1 113 ? -5.301 19.625 3.455 1 98.75 113 LEU A O 1
ATOM 906 N N . SER A 1 114 ? -7.535 19.703 3.645 1 98.62 114 SER A N 1
ATOM 907 C CA . SER A 1 114 ? -7.641 21.125 3.312 1 98.62 114 SER A CA 1
ATOM 908 C C . SER A 1 114 ? -6.898 21.984 4.328 1 98.62 114 SER A C 1
ATOM 910 O O . SER A 1 114 ? -6.109 22.859 3.951 1 98.62 114 SER A O 1
ATOM 912 N N . GLY A 1 115 ? -7.141 21.766 5.57 1 98.62 115 GLY A N 1
ATOM 913 C CA . GLY A 1 115 ? -6.488 22.531 6.625 1 98.62 115 GLY A CA 1
ATOM 914 C C . GLY A 1 115 ? -4.98 22.344 6.645 1 98.62 115 GLY A C 1
ATOM 915 O O . GLY A 1 115 ? -4.234 23.312 6.738 1 98.62 115 GLY A O 1
ATOM 916 N N . LEU A 1 116 ? -4.535 21.062 6.574 1 98.69 116 LEU A N 1
ATOM 917 C CA . LEU A 1 116 ? -3.102 20.797 6.617 1 98.69 116 LEU A CA 1
ATOM 918 C C . LEU A 1 116 ? -2.389 21.422 5.43 1 98.69 116 LEU A C 1
ATOM 920 O O . LEU A 1 116 ? -1.321 22.031 5.59 1 98.69 116 LEU A O 1
ATOM 924 N N . LEU A 1 117 ? -3.012 21.281 4.246 1 98.69 117 LEU A N 1
ATOM 925 C CA . LEU A 1 117 ? -2.422 21.938 3.08 1 98.69 117 LEU A CA 1
ATOM 926 C C . LEU A 1 117 ? -2.252 23.422 3.322 1 98.69 117 LEU A C 1
ATOM 928 O O . LEU A 1 117 ? -1.17 23.969 3.104 1 98.69 117 LEU A O 1
ATOM 932 N N . LYS A 1 118 ? -3.301 24.094 3.77 1 98.38 118 LYS A N 1
ATOM 933 C CA . LYS A 1 118 ? -3.262 25.531 4.016 1 98.38 118 LYS A CA 1
ATOM 934 C C . LYS A 1 118 ? -2.193 25.891 5.043 1 98.38 118 LYS A C 1
ATOM 936 O O . LYS A 1 118 ? -1.525 26.922 4.926 1 98.38 118 LYS A O 1
ATOM 941 N N . SER A 1 119 ? -2.064 25.062 6.047 1 98.19 119 SER A N 1
ATOM 942 C CA . SER A 1 119 ? -1.016 25.281 7.039 1 98.19 119 SER A CA 1
ATOM 943 C C . SER A 1 119 ? 0.368 25.219 6.402 1 98.19 119 SER A C 1
ATOM 945 O O . SER A 1 119 ? 1.266 25.969 6.773 1 98.19 119 SER A O 1
ATOM 947 N N . LEU A 1 120 ? 0.503 24.312 5.445 1 97.19 120 LEU A N 1
ATOM 948 C CA . LEU A 1 120 ? 1.812 24.031 4.863 1 97.19 120 LEU A CA 1
ATOM 949 C C . LEU A 1 120 ? 2.178 25.078 3.818 1 97.19 120 LEU A C 1
ATOM 951 O O . LEU A 1 120 ? 3.359 25.344 3.584 1 97.19 120 LEU A O 1
ATOM 955 N N . ILE A 1 121 ? 1.184 25.703 3.211 1 96.5 121 ILE A N 1
ATOM 956 C CA . ILE A 1 121 ? 1.483 26.641 2.137 1 96.5 121 ILE A CA 1
ATOM 957 C C . ILE A 1 121 ? 1.23 28.078 2.611 1 96.5 121 ILE A C 1
ATOM 959 O O . ILE A 1 121 ? 0.946 28.953 1.806 1 96.5 121 ILE A O 1
ATOM 963 N N . ASN A 1 122 ? 1.181 28.281 3.898 1 94.06 122 ASN A N 1
ATOM 964 C CA . ASN A 1 122 ? 1.041 29.594 4.539 1 94.06 122 ASN A CA 1
ATOM 965 C C . ASN A 1 122 ? -0.283 30.25 4.18 1 94.06 122 ASN A C 1
ATOM 967 O O . ASN A 1 122 ? -0.309 31.422 3.783 1 94.06 122 ASN A O 1
ATOM 971 N N . GLY A 1 123 ? -1.298 29.469 4.246 1 94.38 123 GLY A N 1
ATOM 972 C CA . GLY A 1 123 ? -2.637 30 4.055 1 94.38 123 GLY A CA 1
ATOM 973 C C . GLY A 1 123 ? -3.094 30.891 5.195 1 94.38 123 GLY A C 1
ATOM 974 O O . GLY A 1 123 ? -2.4 31.016 6.207 1 94.38 123 GLY A O 1
ATOM 975 N N . ALA A 1 124 ? -4.23 31.562 4.945 1 96.75 124 ALA A N 1
ATOM 976 C CA . ALA A 1 124 ? -4.781 32.438 5.961 1 96.75 124 ALA A CA 1
ATOM 977 C C . ALA A 1 124 ? -5.129 31.688 7.234 1 96.75 124 ALA A C 1
ATOM 979 O O . ALA A 1 124 ? -5.734 30.609 7.176 1 96.75 124 ALA A O 1
ATOM 980 N N . VAL A 1 125 ? -4.746 32.25 8.383 1 97.5 125 VAL A N 1
ATOM 981 C CA . VAL A 1 125 ? -4.961 31.625 9.688 1 97.5 125 VAL A CA 1
ATOM 982 C C . VAL A 1 125 ? -6.441 31.312 9.875 1 97.5 125 VAL A C 1
ATOM 984 O O . VAL A 1 125 ? -6.797 30.219 10.344 1 97.5 125 VAL A O 1
ATOM 987 N N . SER A 1 126 ? -7.258 32.219 9.469 1 97.75 126 SER A N 1
ATOM 988 C CA . SER A 1 126 ? -8.695 32.062 9.641 1 97.75 126 SER A CA 1
ATOM 989 C C . SER A 1 126 ? -9.211 30.859 8.867 1 97.75 126 SER A C 1
ATOM 991 O O . SER A 1 126 ? -10.102 30.141 9.344 1 97.75 126 SER A O 1
ATOM 993 N N . ASP A 1 127 ? -8.664 30.641 7.68 1 98 127 ASP A N 1
ATOM 994 C CA . ASP A 1 127 ? -9.086 29.516 6.844 1 98 127 ASP A CA 1
ATOM 995 C C . ASP A 1 127 ? -8.641 28.188 7.441 1 98 127 ASP A C 1
ATOM 997 O O . ASP A 1 127 ? -9.383 27.203 7.418 1 98 127 ASP A O 1
ATOM 1001 N N . VAL A 1 128 ? -7.422 28.109 7.922 1 98.25 128 VAL A N 1
ATOM 1002 C CA . VAL A 1 128 ? -6.887 26.922 8.57 1 98.25 128 VAL A CA 1
ATOM 1003 C C . VAL A 1 128 ? -7.742 26.562 9.781 1 98.25 128 VAL A C 1
ATOM 1005 O O . VAL A 1 128 ? -8.203 25.422 9.906 1 98.25 128 VAL A O 1
ATOM 1008 N N . CYS A 1 129 ? -7.992 27.562 10.617 1 98.12 129 CYS A N 1
ATOM 1009 C CA . CYS A 1 129 ? -8.781 27.344 11.828 1 98.12 129 CYS A CA 1
ATOM 1010 C C . CYS A 1 129 ? -10.195 26.891 11.484 1 98.12 129 CYS A C 1
ATOM 1012 O O . CYS A 1 129 ? -10.75 26.016 12.148 1 98.12 129 CYS A O 1
ATOM 1014 N N . PHE A 1 130 ? -10.727 27.516 10.477 1 98.19 130 PHE A N 1
ATOM 1015 C CA . PHE A 1 130 ? -12.078 27.156 10.078 1 98.19 130 PHE A CA 1
ATOM 1016 C C . PHE A 1 130 ? -12.148 25.688 9.688 1 98.19 130 PHE A C 1
ATOM 1018 O O . PHE A 1 130 ? -13.062 24.969 10.109 1 98.19 130 PHE A O 1
ATOM 1025 N N . ASP A 1 131 ? -11.234 25.234 8.828 1 98.25 131 ASP A N 1
ATOM 1026 C CA . ASP A 1 131 ? -11.211 23.844 8.391 1 98.25 131 ASP A CA 1
ATOM 1027 C C . ASP A 1 131 ? -11.125 22.891 9.578 1 98.25 131 ASP A C 1
ATOM 1029 O O . ASP A 1 131 ? -11.875 21.922 9.664 1 98.25 131 ASP A O 1
ATOM 1033 N N . PHE A 1 132 ? -10.242 23.125 10.531 1 98.44 132 PHE A N 1
ATOM 1034 C CA . PHE A 1 132 ? -10.039 22.219 11.648 1 98.44 132 PHE A CA 1
ATOM 1035 C C . PHE A 1 132 ? -11.18 22.328 12.648 1 98.44 132 PHE A C 1
ATOM 1037 O O . PHE A 1 132 ? -11.516 21.344 13.32 1 98.44 132 PHE A O 1
ATOM 1044 N N . ASP A 1 133 ? -11.828 23.531 12.719 1 98 133 ASP A N 1
ATOM 1045 C CA . ASP A 1 133 ? -13 23.688 13.578 1 98 133 ASP A CA 1
ATOM 1046 C C . ASP A 1 133 ? -14.148 22.797 13.109 1 98 133 ASP A C 1
ATOM 1048 O O . ASP A 1 133 ? -14.945 22.328 13.922 1 98 133 ASP A O 1
ATOM 1052 N N . GLN A 1 134 ? -14.242 22.609 11.742 1 97.19 134 GLN A N 1
ATOM 1053 C CA . GLN A 1 134 ? -15.258 21.703 11.234 1 97.19 134 GLN A CA 1
ATOM 1054 C C . GLN A 1 134 ? -15.109 20.312 11.852 1 97.19 134 GLN A C 1
ATOM 1056 O O . GLN A 1 134 ? -16.109 19.641 12.117 1 97.19 134 GLN A O 1
ATOM 1061 N N . ILE A 1 135 ? -13.875 19.875 12.109 1 97.31 135 ILE A N 1
ATOM 1062 C CA . ILE A 1 135 ? -13.594 18.562 12.68 1 97.31 135 ILE A CA 1
ATOM 1063 C C . ILE A 1 135 ? -13.766 18.609 14.195 1 97.31 135 ILE A C 1
ATOM 1065 O O . ILE A 1 135 ? -14.617 17.906 14.758 1 97.31 135 ILE A O 1
ATOM 1069 N N . LEU A 1 136 ? -13.094 19.516 14.844 1 96.81 136 LEU A N 1
ATOM 1070 C CA . LEU A 1 136 ? -12.93 19.516 16.297 1 96.81 136 LEU A CA 1
ATOM 1071 C C . LEU A 1 136 ? -14.219 19.953 16.984 1 96.81 136 LEU A C 1
ATOM 1073 O O . LEU A 1 136 ? -14.539 19.453 18.078 1 96.81 136 LEU A O 1
ATOM 1077 N N . ASP A 1 137 ? -14.969 20.875 16.375 1 95.44 137 ASP A N 1
ATOM 1078 C CA . ASP A 1 137 ? -16.125 21.453 17.047 1 95.44 137 ASP A CA 1
ATOM 1079 C C . ASP A 1 137 ? -17.422 20.875 16.5 1 95.44 137 ASP A C 1
ATOM 1081 O O . ASP A 1 137 ? -18.484 21.047 17.094 1 95.44 137 ASP A O 1
ATOM 1085 N N . ASP A 1 138 ? -17.359 20.156 15.383 1 92.88 138 ASP A N 1
ATOM 1086 C CA . ASP A 1 138 ? -18.609 19.703 14.781 1 92.88 138 ASP A CA 1
ATOM 1087 C C . ASP A 1 138 ? -18.578 18.203 14.492 1 92.88 138 ASP A C 1
ATOM 1089 O O . ASP A 1 138 ? -19.156 17.406 15.234 1 92.88 138 ASP A O 1
ATOM 1093 N N . LEU A 1 139 ? -17.734 17.781 13.625 1 92.44 139 LEU A N 1
ATOM 1094 C CA . LEU A 1 139 ? -17.812 16.422 13.078 1 92.44 139 LEU A CA 1
ATOM 1095 C C . LEU A 1 139 ? -17.234 15.406 14.062 1 92.44 139 LEU A C 1
ATOM 1097 O O . LEU A 1 139 ? -17.656 14.25 14.07 1 92.44 139 LEU A O 1
ATOM 1101 N N . ASP A 1 140 ? -16.25 15.766 14.812 1 92.5 140 ASP A N 1
ATOM 1102 C CA . ASP A 1 140 ? -15.625 14.914 15.828 1 92.5 140 ASP A CA 1
ATOM 1103 C C . ASP A 1 140 ? -15.617 15.602 17.188 1 92.5 140 ASP A C 1
ATOM 1105 O O . ASP A 1 140 ? -14.562 15.758 17.812 1 92.5 140 ASP A O 1
ATOM 1109 N N . GLN A 1 141 ? -16.75 15.82 17.688 1 87.69 141 GLN A N 1
ATOM 1110 C CA . GLN A 1 141 ? -16.922 16.578 18.922 1 87.69 141 GLN A CA 1
ATOM 1111 C C . GLN A 1 141 ? -16.297 15.844 20.109 1 87.69 141 GLN A C 1
ATOM 1113 O O . GLN A 1 141 ? -15.82 16.469 21.047 1 87.69 141 GLN A O 1
ATOM 1118 N N . THR A 1 142 ? -16.25 14.594 20.078 1 88.62 142 THR A N 1
ATOM 1119 C CA . THR A 1 142 ? -15.742 13.797 21.188 1 88.62 142 THR A CA 1
ATOM 1120 C C . THR A 1 142 ? -14.234 13.609 21.062 1 88.62 142 THR A C 1
ATOM 1122 O O . THR A 1 142 ? -13.586 13.117 21.984 1 88.62 142 THR A O 1
ATOM 1125 N N . HIS A 1 143 ? -13.711 13.969 19.922 1 92.19 143 HIS A N 1
ATOM 1126 C CA . HIS A 1 143 ? -12.273 13.898 19.656 1 92.19 143 HIS A CA 1
ATOM 1127 C C . HIS A 1 143 ? -11.773 12.461 19.734 1 92.19 143 HIS A C 1
ATOM 1129 O O . HIS A 1 143 ? -10.75 12.195 20.375 1 92.19 143 HIS A O 1
ATOM 1135 N N . GLU A 1 144 ? -12.445 11.625 19.125 1 89.75 144 GLU A N 1
ATOM 1136 C CA . GLU A 1 144 ? -12.141 10.203 19.266 1 89.75 144 GLU A CA 1
ATOM 1137 C C . GLU A 1 144 ? -11.586 9.625 17.969 1 89.75 144 GLU A C 1
ATOM 1139 O O . GLU A 1 144 ? -11.109 8.492 17.938 1 89.75 144 GLU A O 1
ATOM 1144 N N . THR A 1 145 ? -11.719 10.352 16.891 1 91.88 145 THR A N 1
ATOM 1145 C CA . THR A 1 145 ? -11.242 9.836 15.602 1 91.88 145 THR A CA 1
ATOM 1146 C C . THR A 1 145 ? -9.797 10.258 15.359 1 91.88 145 THR A C 1
ATOM 1148 O O . THR A 1 145 ? -9.281 11.141 16.047 1 91.88 145 THR A O 1
ATOM 1151 N N . VAL A 1 146 ? -9.172 9.625 14.391 1 94.38 146 VAL A N 1
ATOM 1152 C CA . VAL A 1 146 ? -7.785 9.891 14.039 1 94.38 146 VAL A CA 1
ATOM 1153 C C . VAL A 1 146 ? -7.664 11.305 13.461 1 94.38 146 VAL A C 1
ATOM 1155 O O . VAL A 1 146 ? -6.57 11.867 13.414 1 94.38 146 VAL A O 1
ATOM 1158 N N . PHE A 1 147 ? -8.766 11.922 13.094 1 96.88 147 PHE A N 1
ATOM 1159 C CA . PHE A 1 147 ? -8.719 13.219 12.422 1 96.88 147 PHE A CA 1
ATOM 1160 C C . PHE A 1 147 ? -8.531 14.344 13.438 1 96.88 147 PHE A C 1
ATOM 1162 O O . PHE A 1 147 ? -8.133 15.453 13.07 1 96.88 147 PHE A O 1
ATOM 1169 N N . THR A 1 148 ? -8.797 14.047 14.703 1 97.19 148 THR A N 1
ATOM 1170 C CA . THR A 1 148 ? -8.547 15.039 15.742 1 97.19 148 THR A CA 1
ATOM 1171 C C . THR A 1 148 ? -7.047 15.273 15.906 1 97.19 148 THR A C 1
ATOM 1173 O O . THR A 1 148 ? -6.57 16.406 15.75 1 97.19 148 THR A O 1
ATOM 1176 N N . PRO A 1 149 ? -6.281 14.234 16.172 1 98 149 PRO A N 1
ATOM 1177 C CA . PRO A 1 149 ? -4.844 14.5 16.266 1 98 149 PRO A CA 1
ATOM 1178 C C . PRO A 1 149 ? -4.25 15 14.945 1 98 149 PRO A C 1
ATOM 1180 O O . PRO A 1 149 ? -3.289 15.773 14.953 1 98 149 PRO A O 1
ATOM 1183 N N . LEU A 1 150 ? -4.785 14.641 13.844 1 98.5 150 LEU A N 1
ATOM 1184 C CA . LEU A 1 150 ? -4.312 15.164 12.57 1 98.5 150 LEU A CA 1
ATOM 1185 C C . LEU A 1 150 ? -4.609 16.656 12.445 1 98.5 150 LEU A C 1
ATOM 1187 O O . LEU A 1 150 ? -3.801 17.406 11.898 1 98.5 150 LEU A O 1
ATOM 1191 N N . ALA A 1 151 ? -5.781 17.047 12.938 1 98.69 151 ALA A N 1
ATOM 1192 C CA . ALA A 1 151 ? -6.074 18.469 13.008 1 98.69 151 ALA A CA 1
ATOM 1193 C C . ALA A 1 151 ? -5.062 19.188 13.898 1 98.69 151 ALA A C 1
ATOM 1195 O O . ALA A 1 151 ? -4.617 20.297 13.57 1 98.69 151 ALA A O 1
ATOM 1196 N N . TYR A 1 152 ? -4.699 18.547 14.992 1 98.75 152 TYR A N 1
ATOM 1197 C CA . TYR A 1 152 ? -3.705 19.125 15.883 1 98.75 152 TYR A CA 1
ATOM 1198 C C . TYR A 1 152 ? -2.363 19.281 15.18 1 98.75 152 TYR A C 1
ATOM 1200 O O . TYR A 1 152 ? -1.624 20.234 15.438 1 98.75 152 TYR A O 1
ATOM 1208 N N . VAL A 1 153 ? -2.012 18.328 14.312 1 98.75 153 VAL A N 1
ATOM 1209 C CA . VAL A 1 153 ? -0.798 18.469 13.508 1 98.75 153 VAL A CA 1
ATOM 1210 C C . VAL A 1 153 ? -0.854 19.75 12.695 1 98.75 153 VAL A C 1
ATOM 1212 O O . VAL A 1 153 ? 0.085 20.562 12.727 1 98.75 153 VAL A O 1
ATOM 1215 N N . GLY A 1 154 ? -2.02 19.938 11.992 1 98.69 154 GLY A N 1
ATOM 1216 C CA . GLY A 1 154 ? -2.168 21.125 11.172 1 98.69 154 GLY A CA 1
ATOM 1217 C C . GLY A 1 154 ? -2.074 22.422 11.961 1 98.69 154 GLY A C 1
ATOM 1218 O O . GLY A 1 154 ? -1.415 23.375 11.531 1 98.69 154 GLY A O 1
ATOM 1219 N N . LEU A 1 155 ? -2.719 22.438 13.078 1 98.5 155 LEU A N 1
ATOM 1220 C CA . LEU A 1 155 ? -2.672 23.609 13.945 1 98.5 155 LEU A CA 1
ATOM 1221 C C . LEU A 1 155 ? -1.259 23.844 14.469 1 98.5 155 LEU A C 1
ATOM 1223 O O . LEU A 1 155 ? -0.775 24.969 14.477 1 98.5 155 LEU A O 1
ATOM 1227 N N . GLY A 1 156 ? -0.596 22.766 14.898 1 98.44 156 GLY A N 1
ATOM 1228 C CA . GLY A 1 156 ? 0.78 22.875 15.352 1 98.44 156 GLY A CA 1
ATOM 1229 C C . GLY A 1 156 ? 1.71 23.453 14.297 1 98.44 156 GLY A C 1
ATOM 1230 O O . GLY A 1 156 ? 2.518 24.328 14.594 1 98.44 156 GLY A O 1
ATOM 1231 N N . VAL A 1 157 ? 1.579 22.922 13.102 1 98.31 157 VAL A N 1
ATOM 1232 C CA . VAL A 1 157 ? 2.395 23.406 11.984 1 98.31 157 VAL A CA 1
ATOM 1233 C C . VAL A 1 157 ? 2.141 24.891 11.75 1 98.31 157 VAL A C 1
ATOM 1235 O O . VAL A 1 157 ? 3.082 25.672 11.594 1 98.31 157 VAL A O 1
ATOM 1238 N N . MET A 1 158 ? 0.874 25.25 11.734 1 98 158 MET A N 1
ATOM 1239 C CA . MET A 1 158 ? 0.514 26.656 11.508 1 98 158 MET A CA 1
ATOM 1240 C C . MET A 1 158 ? 1.128 27.547 12.578 1 98 158 MET A C 1
ATOM 1242 O O . MET A 1 158 ? 1.78 28.547 12.258 1 98 158 MET A O 1
ATOM 1246 N N . TYR A 1 159 ? 1.009 27.188 13.836 1 97.94 159 TYR A N 1
ATOM 1247 C CA . TYR A 1 159 ? 1.498 28.031 14.922 1 97.94 159 TYR A CA 1
ATOM 1248 C C . TYR A 1 159 ? 3.021 28.047 14.961 1 97.94 159 TYR A C 1
ATOM 1250 O O . TYR A 1 159 ? 3.631 29.047 15.328 1 97.94 159 TYR A O 1
ATOM 1258 N N . SER A 1 160 ? 3.625 26.922 14.602 1 96.44 160 SER A N 1
ATOM 1259 C CA . SER A 1 160 ? 5.078 26.906 14.492 1 96.44 160 SER A CA 1
ATOM 1260 C C . SER A 1 160 ? 5.566 27.906 13.453 1 96.44 160 SER A C 1
ATOM 1262 O O . SER A 1 160 ? 6.52 28.656 13.703 1 96.44 160 SER A O 1
ATOM 1264 N N . ARG A 1 161 ? 4.922 27.953 12.344 1 94.44 161 ARG A N 1
ATOM 1265 C CA . ARG A 1 161 ? 5.281 28.859 11.258 1 94.44 161 ARG A CA 1
ATOM 1266 C C . ARG A 1 161 ? 5.125 30.312 11.695 1 94.44 161 ARG A C 1
ATOM 1268 O O . ARG A 1 161 ? 5.891 31.188 11.273 1 94.44 161 ARG A O 1
ATOM 1275 N N . LEU A 1 162 ? 4.152 30.594 12.531 1 95.38 162 LEU A N 1
ATOM 1276 C CA . LEU A 1 162 ? 3.871 31.938 13.023 1 95.38 162 LEU A CA 1
ATOM 1277 C C . LEU A 1 162 ? 4.781 32.281 14.195 1 95.38 162 LEU A C 1
ATOM 1279 O O . LEU A 1 162 ? 4.645 33.375 14.797 1 95.38 162 LEU A O 1
ATOM 1283 N N . SER A 1 163 ? 5.695 31.422 14.555 1 94.81 163 SER A N 1
ATOM 1284 C CA . SER A 1 163 ? 6.633 31.578 15.656 1 94.81 163 SER A CA 1
ATOM 1285 C C . SER A 1 163 ? 5.902 31.734 16.984 1 94.81 163 SER A C 1
ATOM 1287 O O . SER A 1 163 ? 6.355 32.469 17.875 1 94.81 163 SER A O 1
ATOM 1289 N N . GLU A 1 164 ? 4.715 31.219 17 1 95.81 164 GLU A N 1
ATOM 1290 C CA . GLU A 1 164 ? 3.984 31.109 18.25 1 95.81 164 GLU A CA 1
ATOM 1291 C C . GLU A 1 164 ? 4.27 29.781 18.938 1 95.81 164 GLU A C 1
ATOM 1293 O O . GLU A 1 164 ? 3.406 28.891 18.984 1 95.81 164 GLU A O 1
ATOM 1298 N N . LEU A 1 165 ? 5.312 29.703 19.578 1 94.31 165 LEU A N 1
ATOM 1299 C CA . LEU A 1 165 ? 5.934 28.453 20 1 94.31 165 LEU A CA 1
ATOM 1300 C C . LEU A 1 165 ? 5.125 27.781 21.109 1 94.31 165 LEU A C 1
ATOM 1302 O O . LEU A 1 165 ? 5.016 26.562 21.141 1 94.31 165 LEU A O 1
ATOM 1306 N N . ALA A 1 166 ? 4.641 28.562 22 1 96.5 166 ALA A N 1
ATOM 1307 C CA . ALA A 1 166 ? 3.857 28 23.094 1 96.5 166 ALA A CA 1
ATOM 1308 C C . ALA A 1 166 ? 2.607 27.297 22.562 1 96.5 166 ALA A C 1
ATOM 1310 O O . ALA A 1 166 ? 2.25 26.219 23.031 1 96.5 166 ALA A O 1
ATOM 1311 N N . LYS A 1 167 ? 1.956 27.922 21.625 1 97.75 167 LYS A N 1
ATOM 1312 C CA . LYS A 1 167 ? 0.764 27.344 21.031 1 97.75 167 LYS A CA 1
ATOM 1313 C C . LYS A 1 167 ? 1.113 26.094 20.219 1 97.75 167 LYS A C 1
ATOM 1315 O O . LYS A 1 167 ? 0.416 25.078 20.297 1 97.75 167 LYS A O 1
ATOM 1320 N N . ALA A 1 168 ? 2.178 26.156 19.469 1 98.19 168 ALA A N 1
ATOM 1321 C CA . ALA A 1 168 ? 2.633 25 18.703 1 98.19 168 ALA A CA 1
ATOM 1322 C C . ALA A 1 168 ? 2.926 23.828 19.625 1 98.19 168 ALA A C 1
ATOM 1324 O O . ALA A 1 168 ? 2.518 22.688 19.359 1 98.19 168 ALA A O 1
ATOM 1325 N N . GLN A 1 169 ? 3.564 24.109 20.719 1 97.81 169 GLN A N 1
ATOM 1326 C CA . GLN A 1 169 ? 3.918 23.078 21.688 1 97.81 169 GLN A CA 1
ATOM 1327 C C . GLN A 1 169 ? 2.67 22.406 22.25 1 97.81 169 GLN A C 1
ATOM 1329 O O . GLN A 1 169 ? 2.645 21.188 22.453 1 97.81 169 GLN A O 1
ATOM 1334 N N . PHE A 1 170 ? 1.704 23.219 22.531 1 98.31 170 PHE A N 1
ATOM 1335 C CA . PHE A 1 170 ? 0.444 22.719 23.062 1 98.31 170 PHE A CA 1
ATOM 1336 C C . PHE A 1 170 ? -0.137 21.641 22.156 1 98.31 170 PHE A C 1
ATOM 1338 O O . PHE A 1 170 ? -0.519 20.562 22.641 1 98.31 170 PHE A O 1
ATOM 1345 N N . TYR A 1 171 ? -0.171 21.891 20.906 1 98.56 171 TYR A N 1
ATOM 1346 C CA . TYR A 1 171 ? -0.79 20.969 19.969 1 98.56 171 TYR A CA 1
ATOM 1347 C C . TYR A 1 171 ? 0.106 19.766 19.703 1 98.56 171 TYR A C 1
ATOM 1349 O O . TYR A 1 171 ? -0.368 18.625 19.672 1 98.56 171 TYR A O 1
ATOM 1357 N N . PHE A 1 172 ? 1.379 19.922 19.547 1 98.5 172 PHE A N 1
ATOM 1358 C CA . PHE A 1 172 ? 2.268 18.812 19.234 1 98.5 172 PHE A CA 1
ATOM 1359 C C . PHE A 1 172 ? 2.393 17.859 20.422 1 98.5 172 PHE A C 1
ATOM 1361 O O . PHE A 1 172 ? 2.662 16.672 20.25 1 98.5 172 PHE A O 1
ATOM 1368 N N . GLU A 1 173 ? 2.193 18.375 21.641 1 98.19 173 GLU A N 1
ATOM 1369 C CA . GLU A 1 173 ? 2.137 17.484 22.797 1 98.19 173 GLU A CA 1
ATOM 1370 C C . GLU A 1 173 ? 0.964 16.516 22.688 1 98.19 173 GLU A C 1
ATOM 1372 O O . GLU A 1 173 ? 1.095 15.336 23.031 1 98.19 173 GLU A O 1
ATOM 1377 N N . LYS A 1 174 ? -0.11 17.031 22.266 1 98.31 174 LYS A N 1
ATOM 1378 C CA . LYS A 1 174 ? -1.288 16.188 22.078 1 98.31 174 LYS A CA 1
ATOM 1379 C C . LYS A 1 174 ? -1.062 15.18 20.953 1 98.31 174 LYS A C 1
ATOM 1381 O O . LYS A 1 174 ? -1.483 14.023 21.062 1 98.31 174 LYS A O 1
ATOM 1386 N N . VAL A 1 175 ? -0.465 15.586 19.875 1 98.5 175 VAL A N 1
ATOM 1387 C CA . VAL A 1 175 ? -0.149 14.68 18.766 1 98.5 175 VAL A CA 1
ATOM 1388 C C . VAL A 1 175 ? 0.786 13.578 19.25 1 98.5 175 VAL A C 1
ATOM 1390 O O . VAL A 1 175 ? 0.608 12.406 18.906 1 98.5 175 VAL A O 1
ATOM 1393 N N . HIS A 1 176 ? 1.747 14 20.031 1 97.75 176 HIS A N 1
ATOM 1394 C CA . HIS A 1 176 ? 2.701 13.039 20.578 1 97.75 176 HIS A CA 1
ATOM 1395 C C . HIS A 1 176 ? 1.995 11.953 21.375 1 97.75 176 HIS A C 1
ATOM 1397 O O . HIS A 1 176 ? 2.326 10.773 21.266 1 97.75 176 HIS A O 1
ATOM 1403 N N . GLN A 1 177 ? 1.102 12.359 22.188 1 96.94 177 GLN A N 1
ATOM 1404 C CA . GLN A 1 177 ? 0.326 11.406 22.969 1 96.94 177 GLN A CA 1
ATOM 1405 C C . GLN A 1 177 ? -0.474 10.477 22.062 1 96.94 177 GLN A C 1
ATOM 1407 O O . GLN A 1 177 ? -0.553 9.273 22.328 1 96.94 177 GLN A O 1
ATOM 1412 N N . ALA A 1 178 ? -1.064 11.047 21.078 1 96.62 178 ALA A N 1
ATOM 1413 C CA . ALA A 1 178 ? -1.829 10.25 20.125 1 96.62 178 ALA A CA 1
ATOM 1414 C C . ALA A 1 178 ? -0.936 9.227 19.422 1 96.62 178 ALA A C 1
ATOM 1416 O O . ALA A 1 178 ? -1.341 8.086 19.219 1 96.62 178 ALA A O 1
ATOM 1417 N N . VAL A 1 179 ? 0.226 9.625 19.031 1 97.12 179 VAL A N 1
ATOM 1418 C CA . VAL A 1 179 ? 1.188 8.742 18.375 1 97.12 179 VAL A CA 1
ATOM 1419 C C . VAL A 1 179 ? 1.551 7.586 19.297 1 97.12 179 VAL A C 1
ATOM 1421 O O . VAL A 1 179 ? 1.536 6.426 18.891 1 97.12 179 VAL A O 1
ATOM 1424 N N . LYS A 1 180 ? 1.854 7.902 20.516 1 95.75 180 LYS A N 1
ATOM 1425 C CA . LYS A 1 180 ? 2.209 6.879 21.5 1 95.75 180 LYS A CA 1
ATOM 1426 C C . LYS A 1 180 ? 1.089 5.852 21.656 1 95.75 180 LYS A C 1
ATOM 1428 O O . LYS A 1 180 ? 1.342 4.645 21.672 1 95.75 180 LYS A O 1
ATOM 1433 N N . GLN A 1 181 ? -0.052 6.332 21.734 1 94.56 181 GLN A N 1
ATOM 1434 C CA . GLN A 1 181 ? -1.211 5.461 21.891 1 94.56 181 GLN A CA 1
ATOM 1435 C C . GLN A 1 181 ? -1.403 4.578 20.656 1 94.56 181 GLN A C 1
ATOM 1437 O O . GLN A 1 181 ? -1.717 3.393 20.781 1 94.56 181 GLN A O 1
ATOM 1442 N N . ALA A 1 182 ? -1.279 5.191 19.516 1 93.62 182 ALA A N 1
ATOM 1443 C CA . ALA A 1 182 ? -1.451 4.453 18.266 1 93.62 182 ALA A CA 1
ATOM 1444 C C . ALA A 1 182 ? -0.404 3.354 18.125 1 93.62 182 ALA A C 1
ATOM 1446 O O . ALA A 1 182 ? -0.701 2.262 17.641 1 93.62 182 ALA A O 1
ATOM 1447 N N . LEU A 1 183 ? 0.79 3.619 18.453 1 92.69 183 LEU A N 1
ATOM 1448 C CA . LEU A 1 183 ? 1.881 2.658 18.359 1 92.69 183 LEU A CA 1
ATOM 1449 C C . LEU A 1 183 ? 1.665 1.481 19.297 1 92.69 183 LEU A C 1
ATOM 1451 O O . LEU A 1 183 ? 2.027 0.347 18.984 1 92.69 183 LEU A O 1
ATOM 1455 N N . VAL A 1 184 ? 1.081 1.678 20.359 1 90.25 184 VAL A N 1
ATOM 1456 C CA . VAL A 1 184 ? 0.822 0.638 21.344 1 90.25 184 VAL A CA 1
ATOM 1457 C C . VAL A 1 184 ? -0.341 -0.237 20.891 1 90.25 184 VAL A C 1
ATOM 1459 O O . VAL A 1 184 ? -0.298 -1.462 21.016 1 90.25 184 VAL A O 1
ATOM 1462 N N . ASN A 1 185 ? -1.337 0.4 20.344 1 87.12 185 ASN A N 1
ATOM 1463 C CA . ASN A 1 185 ? -2.543 -0.315 19.938 1 87.12 185 ASN A CA 1
ATOM 1464 C C . ASN A 1 185 ? -2.297 -1.173 18.703 1 87.12 185 ASN A C 1
ATOM 1466 O O . ASN A 1 185 ? -3.016 -2.146 18.469 1 87.12 185 ASN A O 1
ATOM 1470 N N . GLY A 1 186 ? -1.329 -0.905 17.984 1 75.25 186 GLY A N 1
ATOM 1471 C CA . GLY A 1 186 ? -0.956 -1.712 16.844 1 75.25 186 GLY A CA 1
ATOM 1472 C C . GLY A 1 186 ? -1.979 -1.665 15.719 1 75.25 186 GLY A C 1
ATOM 1473 O O . GLY A 1 186 ? -2.119 -2.625 14.961 1 75.25 186 GLY A O 1
ATOM 1474 N N . ASP A 1 187 ? -2.805 -0.636 15.703 1 66.19 187 ASP A N 1
ATOM 1475 C CA . ASP A 1 187 ? -3.793 -0.583 14.633 1 66.19 187 ASP A CA 1
ATOM 1476 C C . ASP A 1 187 ? -3.146 -0.175 13.312 1 66.19 187 ASP A C 1
ATOM 1478 O O . ASP A 1 187 ? -2.633 0.938 13.188 1 66.19 187 ASP A O 1
ATOM 1482 N N . ASP A 1 188 ? -3.08 -1.098 12.352 1 66.75 188 ASP A N 1
ATOM 1483 C CA . ASP A 1 188 ? -2.344 -0.955 11.094 1 66.75 188 ASP A CA 1
ATOM 1484 C C . ASP A 1 188 ? -3.18 -0.226 10.047 1 66.75 188 ASP A C 1
ATOM 1486 O O . ASP A 1 188 ? -2.666 0.164 9 1 66.75 188 ASP A O 1
ATOM 1490 N N . GLN A 1 189 ? -4.359 0.054 10.359 1 71.19 189 GLN A N 1
ATOM 1491 C CA . GLN A 1 189 ? -5.219 0.534 9.281 1 71.19 189 GLN A CA 1
ATOM 1492 C C . GLN A 1 189 ? -4.93 1.996 8.953 1 71.19 189 GLN A C 1
ATOM 1494 O O . GLN A 1 189 ? -5.129 2.436 7.82 1 71.19 189 GLN A O 1
ATOM 1499 N N . ASP A 1 190 ? -4.328 2.68 9.766 1 88.12 190 ASP A N 1
ATOM 1500 C CA . ASP A 1 190 ? -4.105 4.102 9.523 1 88.12 190 ASP A CA 1
ATOM 1501 C C . ASP A 1 190 ? -2.625 4.453 9.641 1 88.12 190 ASP A C 1
ATOM 1503 O O . ASP A 1 190 ? -2.273 5.504 10.18 1 88.12 190 ASP A O 1
ATOM 1507 N N . TYR A 1 191 ? -1.858 3.533 9.047 1 94.44 191 TYR A N 1
ATOM 1508 C CA . TYR A 1 191 ? -0.439 3.721 9.328 1 94.44 191 TYR A CA 1
ATOM 1509 C C . TYR A 1 191 ? 0.107 4.938 8.586 1 94.44 191 TYR A C 1
ATOM 1511 O O . TYR A 1 191 ? 1.026 5.602 9.07 1 94.44 191 TYR A O 1
ATOM 1519 N N . LEU A 1 192 ? -0.444 5.289 7.469 1 95.75 192 LEU A N 1
ATOM 1520 C CA . LEU A 1 192 ? 0.024 6.457 6.734 1 95.75 192 LEU A CA 1
ATOM 1521 C C . LEU A 1 192 ? -0.282 7.738 7.5 1 95.75 192 LEU A C 1
ATOM 1523 O O . LEU A 1 192 ? 0.548 8.648 7.551 1 95.75 192 LEU A O 1
ATOM 1527 N N . ARG A 1 193 ? -1.45 7.773 8.07 1 97.19 193 ARG A N 1
ATOM 1528 C CA . ARG A 1 193 ? -1.808 8.938 8.875 1 97.19 193 ARG A CA 1
ATOM 1529 C C . ARG A 1 193 ? -0.977 9 10.148 1 97.19 193 ARG A C 1
ATOM 1531 O O . ARG A 1 193 ? -0.63 10.086 10.617 1 97.19 193 ARG A O 1
ATOM 1538 N N . LEU A 1 194 ? -0.697 7.801 10.695 1 97.38 194 LEU A N 1
ATOM 1539 C CA . LEU A 1 194 ? 0.23 7.742 11.82 1 97.38 194 LEU A CA 1
ATOM 1540 C C . LEU A 1 194 ? 1.603 8.273 11.43 1 97.38 194 LEU A C 1
ATOM 1542 O O . LEU A 1 194 ? 2.227 9.023 12.188 1 97.38 194 LEU A O 1
ATOM 1546 N N . LEU A 1 195 ? 2.035 7.938 10.234 1 97.69 195 LEU A N 1
ATOM 1547 C CA . LEU A 1 195 ? 3.309 8.422 9.719 1 97.69 195 LEU A CA 1
ATOM 1548 C C . LEU A 1 195 ? 3.307 9.945 9.609 1 97.69 195 LEU A C 1
ATOM 1550 O O . LEU A 1 195 ? 4.312 10.594 9.898 1 97.69 195 LEU A O 1
ATOM 1554 N N . THR A 1 196 ? 2.242 10.492 9.195 1 98.19 196 THR A N 1
ATOM 1555 C CA . THR A 1 196 ? 2.096 11.938 9.102 1 98.19 196 THR A CA 1
ATOM 1556 C C . THR A 1 196 ? 2.279 12.594 10.461 1 98.19 196 THR A C 1
ATOM 1558 O O . THR A 1 196 ? 3.035 13.562 10.594 1 98.19 196 THR A O 1
ATOM 1561 N N . MET A 1 197 ? 1.614 12.023 11.438 1 98.5 197 MET A N 1
ATOM 1562 C CA . MET A 1 197 ? 1.724 12.547 12.797 1 98.5 197 MET A CA 1
ATOM 1563 C C . MET A 1 197 ? 3.154 12.438 13.312 1 98.5 197 MET A C 1
ATOM 1565 O O . MET A 1 197 ? 3.691 13.391 13.875 1 98.5 197 MET A O 1
ATOM 1569 N N . ILE A 1 198 ? 3.744 11.305 13.07 1 98.56 198 ILE A N 1
ATOM 1570 C CA . ILE A 1 198 ? 5.105 11.047 13.531 1 98.56 198 ILE A CA 1
ATOM 1571 C C . ILE A 1 198 ? 6.062 12.047 12.898 1 98.56 198 ILE A C 1
ATOM 1573 O O . ILE A 1 198 ? 6.855 12.688 13.594 1 98.56 198 ILE A O 1
ATOM 1577 N N . PHE A 1 199 ? 5.953 12.25 11.648 1 98.69 199 PHE A N 1
ATOM 1578 C CA . PHE A 1 199 ? 6.91 13.078 10.922 1 98.69 199 PHE A CA 1
ATOM 1579 C C . PHE A 1 199 ? 6.836 14.523 11.398 1 98.69 199 PHE A C 1
ATOM 1581 O O . PHE A 1 199 ? 7.855 15.117 11.75 1 98.69 199 PHE A O 1
ATOM 1588 N N . TYR A 1 200 ? 5.699 15.062 11.383 1 98.56 200 TYR A N 1
ATOM 1589 C CA . TYR A 1 200 ? 5.582 16.484 11.695 1 98.56 200 TYR A CA 1
ATOM 1590 C C . TYR A 1 200 ? 5.922 16.75 13.156 1 98.56 200 TYR A C 1
ATOM 1592 O O . TYR A 1 200 ? 6.469 17.812 13.492 1 98.56 200 TYR A O 1
ATOM 1600 N N . THR A 1 201 ? 5.625 15.781 13.992 1 98.62 201 THR A N 1
ATOM 1601 C CA . THR A 1 201 ? 6.027 15.93 15.383 1 98.62 201 THR A CA 1
ATOM 1602 C C . THR A 1 201 ? 7.543 15.852 15.523 1 98.62 201 THR A C 1
ATOM 1604 O O . THR A 1 201 ? 8.148 16.641 16.25 1 98.62 201 THR A O 1
ATOM 1607 N N . ALA A 1 202 ? 8.148 14.922 14.844 1 98.69 202 ALA A N 1
ATOM 1608 C CA . ALA A 1 202 ? 9.609 14.805 14.859 1 98.69 202 ALA A CA 1
ATOM 1609 C C . ALA A 1 202 ? 10.266 16.078 14.344 1 98.69 202 ALA A C 1
ATOM 1611 O O . ALA A 1 202 ? 11.258 16.547 14.914 1 98.69 202 ALA A O 1
ATOM 1612 N N . GLU A 1 203 ? 9.727 16.562 13.258 1 98.06 203 GLU A N 1
ATOM 1613 C CA . GLU A 1 203 ? 10.25 17.781 12.672 1 98.06 203 GLU A CA 1
ATOM 1614 C C . GLU A 1 203 ? 10.148 18.953 13.648 1 98.06 203 GLU A C 1
ATOM 1616 O O . GLU A 1 203 ? 11.094 19.734 13.805 1 98.06 203 GLU A O 1
ATOM 1621 N N . TYR A 1 204 ? 9.016 19.078 14.312 1 97.88 204 TYR A N 1
ATOM 1622 C CA . TYR A 1 204 ? 8.82 20.141 15.297 1 97.88 204 TYR A CA 1
ATOM 1623 C C . TYR A 1 204 ? 9.828 20.016 16.438 1 97.88 204 TYR A C 1
ATOM 1625 O O . TYR A 1 204 ? 10.453 21 16.828 1 97.88 204 TYR A O 1
ATOM 1633 N N . GLU A 1 205 ? 10.023 18.812 16.969 1 97.88 205 GLU A N 1
ATOM 1634 C CA . GLU A 1 205 ? 10.938 18.578 18.078 1 97.88 205 GLU A CA 1
ATOM 1635 C C . GLU A 1 205 ? 12.383 18.891 17.688 1 97.88 205 GLU A C 1
ATOM 1637 O O . GLU A 1 205 ? 13.172 19.359 18.516 1 97.88 205 GLU A O 1
ATOM 1642 N N . ALA A 1 206 ? 12.703 18.625 16.469 1 97.69 206 ALA A N 1
ATOM 1643 C CA . ALA A 1 206 ? 14.039 18.969 15.977 1 97.69 206 ALA A CA 1
ATOM 1644 C C . ALA A 1 206 ? 14.258 20.469 15.984 1 97.69 206 ALA A C 1
ATOM 1646 O O . ALA A 1 206 ? 15.352 20.938 16.297 1 97.69 206 ALA A O 1
ATOM 1647 N N . THR A 1 207 ? 13.227 21.25 15.586 1 95.31 207 THR A N 1
ATOM 1648 C CA . THR A 1 207 ? 13.328 22.703 15.562 1 95.31 207 THR A CA 1
ATOM 1649 C C . THR A 1 207 ? 13.578 23.25 16.969 1 95.31 207 THR A C 1
ATOM 1651 O O . THR A 1 207 ? 14.227 24.281 17.125 1 95.31 207 THR A O 1
ATOM 1654 N N . ARG A 1 208 ? 13.148 22.531 17.938 1 94.81 208 ARG A N 1
ATOM 1655 C CA . ARG A 1 208 ? 13.344 22.922 19.328 1 94.81 208 ARG A CA 1
ATOM 1656 C C . ARG A 1 208 ? 14.617 22.312 19.906 1 94.81 208 ARG A C 1
ATOM 1658 O O . ARG A 1 208 ? 14.883 22.406 21.094 1 94.81 208 ARG A O 1
ATOM 1665 N N . GLU A 1 209 ? 15.32 21.609 19.125 1 96.44 209 GLU A N 1
ATOM 1666 C CA . GLU A 1 209 ? 16.594 20.984 19.453 1 96.44 209 GLU A CA 1
ATOM 1667 C C . GLU A 1 209 ? 16.406 19.859 20.484 1 96.44 209 GLU A C 1
ATOM 1669 O O . GLU A 1 209 ? 17.328 19.562 21.25 1 96.44 209 GLU A O 1
ATOM 1674 N N . ASP A 1 210 ? 15.234 19.438 20.625 1 97.25 210 ASP A N 1
ATOM 1675 C CA . ASP A 1 210 ? 15.023 18.188 21.344 1 97.25 210 ASP A CA 1
ATOM 1676 C C . ASP A 1 210 ? 15.266 16.984 20.438 1 97.25 210 ASP A C 1
ATOM 1678 O O . ASP A 1 210 ? 14.328 16.297 20.031 1 97.25 210 ASP A O 1
ATOM 1682 N N . PHE A 1 211 ? 16.5 16.656 20.25 1 98.12 211 PHE A N 1
ATOM 1683 C CA . PHE A 1 211 ? 16.906 15.656 19.281 1 98.12 211 PHE A CA 1
ATOM 1684 C C . PHE A 1 211 ? 16.609 14.25 19.781 1 98.12 211 PHE A C 1
ATOM 1686 O O . PHE A 1 211 ? 16.391 13.328 19 1 98.12 211 PHE A O 1
ATOM 1693 N N . THR A 1 212 ? 16.578 14.109 21.078 1 98 212 THR A N 1
ATOM 1694 C CA . THR A 1 212 ? 16.25 12.805 21.625 1 98 212 THR A CA 1
ATOM 1695 C C . THR A 1 212 ? 14.852 12.375 21.219 1 98 212 THR A C 1
ATOM 1697 O O . THR A 1 212 ? 14.664 11.297 20.656 1 98 212 THR A O 1
ATOM 1700 N N . THR A 1 213 ? 13.922 13.273 21.469 1 98 213 THR A N 1
ATOM 1701 C CA . THR A 1 213 ? 12.539 12.984 21.109 1 98 213 THR A CA 1
ATOM 1702 C C . THR A 1 213 ? 12.383 12.906 19.594 1 98 213 THR A C 1
ATOM 1704 O O . THR A 1 213 ? 11.703 12.008 19.078 1 98 213 THR A O 1
ATOM 1707 N N . SER A 1 214 ? 12.969 13.812 18.891 1 98.5 214 SER A N 1
ATOM 1708 C CA . SER A 1 214 ? 12.906 13.836 17.438 1 98.5 214 SER A CA 1
ATOM 1709 C C . SER A 1 214 ? 13.43 12.523 16.844 1 98.5 214 SER A C 1
ATOM 1711 O O . SER A 1 214 ? 12.75 11.891 16.047 1 98.5 214 SER A O 1
ATOM 1713 N N . ASN A 1 215 ? 14.602 12.117 17.312 1 98.62 215 ASN A N 1
ATOM 1714 C CA . ASN A 1 215 ? 15.211 10.891 16.797 1 98.62 215 ASN A CA 1
ATOM 1715 C C . ASN A 1 215 ? 14.383 9.664 17.141 1 98.62 215 ASN A C 1
ATOM 1717 O O . ASN A 1 215 ? 14.312 8.719 16.359 1 98.62 215 ASN A O 1
ATOM 1721 N N . GLY A 1 216 ? 13.836 9.672 18.375 1 98.62 216 GLY A N 1
ATOM 1722 C CA . GLY A 1 216 ? 12.938 8.586 18.719 1 98.62 216 GLY A CA 1
ATOM 1723 C C . GLY A 1 216 ? 11.773 8.445 17.75 1 98.62 216 GLY A C 1
ATOM 1724 O O . GLY A 1 216 ? 11.461 7.348 17.297 1 98.62 216 GLY A O 1
ATOM 1725 N N . LEU A 1 217 ? 11.125 9.523 17.453 1 98.62 217 LEU A N 1
ATOM 1726 C CA . LEU A 1 217 ? 10.008 9.555 16.516 1 98.62 217 LEU A CA 1
ATOM 1727 C C . LEU A 1 217 ? 10.453 9.172 15.109 1 98.62 217 LEU A C 1
ATOM 1729 O O . LEU A 1 217 ? 9.75 8.445 14.398 1 98.62 217 LEU A O 1
ATOM 1733 N N . ILE A 1 218 ? 11.602 9.664 14.695 1 98.75 218 ILE A N 1
ATOM 1734 C CA . ILE A 1 218 ? 12.164 9.305 13.398 1 98.75 218 ILE A CA 1
ATOM 1735 C C . ILE A 1 218 ? 12.32 7.789 13.305 1 98.75 218 ILE A C 1
ATOM 1737 O O . ILE A 1 218 ? 11.922 7.176 12.312 1 98.75 218 ILE A O 1
ATOM 1741 N N . ASN A 1 219 ? 12.875 7.219 14.375 1 98.19 219 ASN A N 1
ATOM 1742 C CA . ASN A 1 219 ? 13.055 5.773 14.406 1 98.19 219 ASN A CA 1
ATOM 1743 C C . ASN A 1 219 ? 11.719 5.039 14.312 1 98.19 219 ASN A C 1
ATOM 1745 O O . ASN A 1 219 ? 11.609 4.027 13.617 1 98.19 219 ASN A O 1
ATOM 1749 N N . ASP A 1 220 ? 10.734 5.539 15.016 1 97.62 220 ASP A N 1
ATOM 1750 C CA . ASP A 1 220 ? 9.398 4.961 14.93 1 97.62 220 ASP A CA 1
ATOM 1751 C C . ASP A 1 220 ? 8.859 5.031 13.508 1 97.62 220 ASP A C 1
ATOM 1753 O O . ASP A 1 220 ? 8.289 4.062 13.008 1 97.62 220 ASP A O 1
ATOM 1757 N N . GLY A 1 221 ? 8.977 6.18 12.883 1 97.88 221 GLY A N 1
ATOM 1758 C CA . GLY A 1 221 ? 8.523 6.363 11.516 1 97.88 221 GLY A CA 1
ATOM 1759 C C . GLY A 1 221 ? 9.211 5.445 10.523 1 97.88 221 GLY A C 1
ATOM 1760 O O . GLY A 1 221 ? 8.562 4.828 9.68 1 97.88 221 GLY A O 1
ATOM 1761 N N . VAL A 1 222 ? 10.539 5.367 10.633 1 97.69 222 VAL A N 1
ATOM 1762 C CA . VAL A 1 222 ? 11.32 4.504 9.758 1 97.69 222 VAL A CA 1
ATOM 1763 C C . VAL A 1 222 ? 10.898 3.047 9.953 1 97.69 222 VAL A C 1
ATOM 1765 O O . VAL A 1 222 ? 10.742 2.303 8.984 1 97.69 222 VAL A O 1
ATOM 1768 N N . SER A 1 223 ? 10.734 2.697 11.219 1 96.19 223 SER A N 1
ATOM 1769 C CA . SER A 1 223 ? 10.289 1.344 11.531 1 96.19 223 SER A CA 1
ATOM 1770 C C . SER A 1 223 ? 8.93 1.058 10.898 1 96.19 223 SER A C 1
ATOM 1772 O O . SER A 1 223 ? 8.695 -0.039 10.383 1 96.19 223 SER A O 1
ATOM 1774 N N . LEU A 1 224 ? 8.055 1.98 10.984 1 95.69 224 LEU A N 1
ATOM 1775 C CA . LEU A 1 224 ? 6.727 1.833 10.398 1 95.69 224 LEU A CA 1
ATOM 1776 C C . LEU A 1 224 ? 6.816 1.674 8.883 1 95.69 224 LEU A C 1
ATOM 1778 O O . LEU A 1 224 ? 6.125 0.832 8.305 1 95.69 224 LEU A O 1
ATOM 1782 N N . CYS A 1 225 ? 7.594 2.496 8.211 1 96.56 225 CYS A N 1
ATOM 1783 C CA . CYS A 1 225 ? 7.816 2.363 6.777 1 96.56 225 CYS A CA 1
ATOM 1784 C C . CYS A 1 225 ? 8.344 0.974 6.434 1 96.56 225 CYS A C 1
ATOM 1786 O O . CYS A 1 225 ? 7.895 0.358 5.465 1 96.56 225 CYS A O 1
ATOM 1788 N N . SER A 1 226 ? 9.266 0.555 7.223 1 95.44 226 SER A N 1
ATOM 1789 C CA . SER A 1 226 ? 9.867 -0.758 7.027 1 95.44 226 SER A CA 1
ATOM 1790 C C . SER A 1 226 ? 8.828 -1.869 7.152 1 95.44 226 SER A C 1
ATOM 1792 O O . SER A 1 226 ? 8.75 -2.75 6.297 1 95.44 226 SER A O 1
ATOM 1794 N N . GLU A 1 227 ? 8.07 -1.775 8.18 1 92.81 227 GLU A N 1
ATOM 1795 C CA . GLU A 1 227 ? 7.07 -2.795 8.469 1 92.81 227 GLU A CA 1
ATOM 1796 C C . GLU A 1 227 ? 6.004 -2.846 7.371 1 92.81 227 GLU A C 1
ATOM 1798 O O . GLU A 1 227 ? 5.512 -3.922 7.031 1 92.81 227 GLU A O 1
ATOM 1803 N N . GLN A 1 228 ? 5.707 -1.747 6.863 1 94.25 228 GLN A N 1
ATOM 1804 C CA . GLN A 1 228 ? 4.621 -1.67 5.895 1 94.25 228 GLN A CA 1
ATOM 1805 C C . GLN A 1 228 ? 5.152 -1.675 4.465 1 94.25 228 GLN A C 1
ATOM 1807 O O . GLN A 1 228 ? 4.379 -1.699 3.508 1 94.25 228 GLN A O 1
ATOM 1812 N N . HIS A 1 229 ? 6.457 -1.65 4.27 1 95.38 229 HIS A N 1
ATOM 1813 C CA . HIS A 1 229 ? 7.141 -1.697 2.984 1 95.38 229 HIS A CA 1
ATOM 1814 C C . HIS A 1 229 ? 6.711 -0.54 2.088 1 95.38 229 HIS A C 1
ATOM 1816 O O . HIS A 1 229 ? 6.379 -0.745 0.918 1 95.38 229 HIS A O 1
ATOM 1822 N N . VAL A 1 230 ? 6.68 0.637 2.686 1 96.25 230 VAL A N 1
ATOM 1823 C CA . VAL A 1 230 ? 6.34 1.848 1.946 1 96.25 230 VAL A CA 1
ATOM 1824 C C . VAL A 1 230 ? 7.457 2.877 2.096 1 96.25 230 VAL A C 1
ATOM 1826 O O . VAL A 1 230 ? 8.297 2.764 2.99 1 96.25 230 VAL A O 1
ATOM 1829 N N . THR A 1 231 ? 7.441 3.855 1.203 1 96.88 231 THR A N 1
ATOM 1830 C CA . THR A 1 231 ? 8.516 4.84 1.237 1 96.88 231 THR A CA 1
ATOM 1831 C C . THR A 1 231 ? 7.961 6.234 1.515 1 96.88 231 THR A C 1
ATOM 1833 O O . THR A 1 231 ? 8.688 7.227 1.425 1 96.88 231 THR A O 1
ATOM 1836 N N . TYR A 1 232 ? 6.66 6.316 1.851 1 96 232 TYR A N 1
ATOM 1837 C CA . TYR A 1 232 ? 6.07 7.602 2.203 1 96 232 TYR A CA 1
ATOM 1838 C C . TYR A 1 232 ? 6.797 8.227 3.391 1 96 232 TYR A C 1
ATOM 1840 O O . TYR A 1 232 ? 7.074 7.547 4.383 1 96 232 TYR A O 1
ATOM 1848 N N . TYR A 1 233 ? 7.199 9.453 3.359 1 96.94 233 TYR A N 1
ATOM 1849 C CA . TYR A 1 233 ? 7.875 10.266 4.367 1 96.94 233 TYR A CA 1
ATOM 1850 C C . TYR A 1 233 ? 9.297 9.766 4.605 1 96.94 233 TYR A C 1
ATOM 1852 O O . TYR A 1 233 ? 10.078 10.414 5.301 1 96.94 233 TYR A O 1
ATOM 1860 N N . LEU A 1 234 ? 9.633 8.641 3.967 1 97.25 234 LEU A N 1
ATOM 1861 C CA . LEU A 1 234 ? 10.914 8.023 4.277 1 97.25 234 LEU A CA 1
ATOM 1862 C C . LEU A 1 234 ? 12.07 8.945 3.9 1 97.25 234 LEU A C 1
ATOM 1864 O O . LEU A 1 234 ? 12.969 9.18 4.707 1 97.25 234 LEU A O 1
ATOM 1868 N N . PRO A 1 235 ? 12.109 9.555 2.695 1 97 235 PRO A N 1
ATOM 1869 C CA . PRO A 1 235 ? 13.188 10.492 2.379 1 97 235 PRO A CA 1
ATOM 1870 C C . PRO A 1 235 ? 13.273 11.648 3.369 1 97 235 PRO A C 1
ATOM 1872 O O . PRO A 1 235 ? 14.367 12.031 3.785 1 97 235 PRO A O 1
ATOM 1875 N N . ARG A 1 236 ? 12.164 12.125 3.756 1 97.5 236 ARG A N 1
ATOM 1876 C CA . ARG A 1 236 ? 12.125 13.281 4.648 1 97.5 236 ARG A CA 1
ATOM 1877 C C . ARG A 1 236 ? 12.539 12.891 6.062 1 97.5 236 ARG A C 1
ATOM 1879 O O . ARG A 1 236 ? 13.203 13.672 6.758 1 97.5 236 ARG A O 1
ATOM 1886 N N . LEU A 1 237 ? 12.133 11.703 6.48 1 98.31 237 LEU A N 1
ATOM 1887 C CA . LEU A 1 237 ? 12.562 11.188 7.777 1 98.31 237 LEU A CA 1
ATOM 1888 C C . LEU A 1 237 ? 14.078 11.008 7.816 1 98.31 237 LEU A C 1
ATOM 1890 O O . LEU A 1 237 ? 14.727 11.391 8.797 1 98.31 237 LEU A O 1
ATOM 1894 N N . LYS A 1 238 ? 14.633 10.461 6.762 1 97.88 238 LYS A N 1
ATOM 1895 C CA . LYS A 1 238 ? 16.078 10.242 6.699 1 97.88 238 LYS A CA 1
ATOM 1896 C C . LYS A 1 238 ? 16.828 11.562 6.629 1 97.88 238 LYS A C 1
ATOM 1898 O O . LYS A 1 238 ? 17.891 11.719 7.238 1 97.88 238 LYS A O 1
ATOM 1903 N N . TYR A 1 239 ? 16.328 12.484 5.918 1 98.06 239 TYR A N 1
ATOM 1904 C CA . TYR A 1 239 ? 16.906 13.82 5.867 1 98.06 239 TYR A CA 1
ATOM 1905 C C . TYR A 1 239 ? 16.953 14.453 7.254 1 98.06 239 TYR A C 1
ATOM 1907 O O . TYR A 1 239 ? 17.969 15.016 7.66 1 98.06 239 TYR A O 1
ATOM 1915 N N . LEU A 1 240 ? 15.797 14.375 7.898 1 98.38 240 LEU A N 1
ATOM 1916 C CA . LEU A 1 240 ? 15.703 14.922 9.25 1 98.38 240 LEU A CA 1
ATOM 1917 C C . LEU A 1 240 ? 16.719 14.25 10.18 1 98.38 240 LEU A C 1
ATOM 1919 O O . LEU A 1 240 ? 17.359 14.922 10.984 1 98.38 240 LEU A O 1
ATOM 1923 N N . ALA A 1 241 ? 16.828 12.93 10.094 1 98.38 241 ALA A N 1
ATOM 1924 C CA . ALA A 1 241 ? 17.812 12.18 10.875 1 98.38 241 ALA A CA 1
ATOM 1925 C C . ALA A 1 241 ? 19.234 12.664 10.586 1 98.38 241 ALA A C 1
ATOM 1927 O O . ALA A 1 241 ? 20.047 12.797 11.5 1 98.38 241 ALA A O 1
ATOM 1928 N N . THR A 1 242 ? 19.516 12.914 9.336 1 98.06 242 THR A N 1
ATOM 1929 C CA . THR A 1 242 ? 20.828 13.391 8.922 1 98.06 242 THR A CA 1
ATOM 1930 C C . THR A 1 242 ? 21.109 14.773 9.508 1 98.06 242 THR A C 1
ATOM 1932 O O . THR A 1 242 ? 22.188 15.016 10.07 1 98.06 242 THR A O 1
ATOM 1935 N N . ALA A 1 243 ? 20.156 15.641 9.359 1 98 243 ALA A N 1
ATOM 1936 C CA . ALA A 1 243 ? 20.297 17 9.891 1 98 243 ALA A CA 1
ATOM 1937 C C . ALA A 1 243 ? 20.516 16.969 11.398 1 98 243 ALA A C 1
ATOM 1939 O O . ALA A 1 243 ? 21.375 17.688 11.922 1 98 243 ALA A O 1
ATOM 1940 N N . ASN A 1 244 ? 19.719 16.156 12.086 1 98.44 244 ASN A N 1
ATOM 1941 C CA . ASN A 1 244 ? 19.875 16 13.531 1 98.44 244 ASN A CA 1
ATOM 1942 C C . ASN A 1 244 ? 21.266 15.5 13.898 1 98.44 244 ASN A C 1
ATOM 1944 O O . ASN A 1 244 ? 21.875 15.984 14.852 1 98.44 244 ASN A O 1
ATOM 1948 N N . ALA A 1 245 ? 21.734 14.508 13.148 1 98.06 245 ALA A N 1
ATOM 1949 C CA . ALA A 1 245 ? 23.047 13.914 13.406 1 98.06 245 ALA A CA 1
ATOM 1950 C C . ALA A 1 245 ? 24.156 14.953 13.258 1 98.06 245 ALA A C 1
ATOM 1952 O O . ALA A 1 245 ? 25.094 14.977 14.047 1 98.06 245 ALA A O 1
ATOM 1953 N N . ILE A 1 246 ? 24.031 15.742 12.25 1 97.19 246 ILE A N 1
ATOM 1954 C CA . ILE A 1 246 ? 25.031 16.781 12.008 1 97.19 246 ILE A CA 1
ATOM 1955 C C . ILE A 1 246 ? 25.016 17.797 13.156 1 97.19 246 ILE A C 1
ATOM 1957 O O . ILE A 1 246 ? 26.078 18.156 13.68 1 97.19 246 ILE A O 1
ATOM 1961 N N . GLN A 1 247 ? 23.812 18.234 13.547 1 96.06 247 GLN A N 1
ATOM 1962 C CA . GLN A 1 247 ? 23.688 19.203 14.633 1 96.06 247 GLN A CA 1
ATOM 1963 C C . GLN A 1 247 ? 24.203 18.641 15.945 1 96.06 247 GLN A C 1
ATOM 1965 O O . GLN A 1 247 ? 24.719 19.375 16.781 1 96.06 247 GLN A O 1
ATOM 1970 N N . GLN A 1 248 ? 24.141 17.375 16.078 1 96.62 248 GLN A N 1
ATOM 1971 C CA . GLN A 1 248 ? 24.594 16.703 17.297 1 96.62 248 GLN A CA 1
ATOM 1972 C C . GLN A 1 248 ? 26.047 16.266 17.172 1 96.62 248 GLN A C 1
ATOM 1974 O O . GLN A 1 248 ? 26.578 15.609 18.078 1 96.62 248 GLN A O 1
ATOM 1979 N N . CYS A 1 249 ? 26.734 16.578 16.109 1 95.12 249 CYS A N 1
ATOM 1980 C CA . CYS A 1 249 ?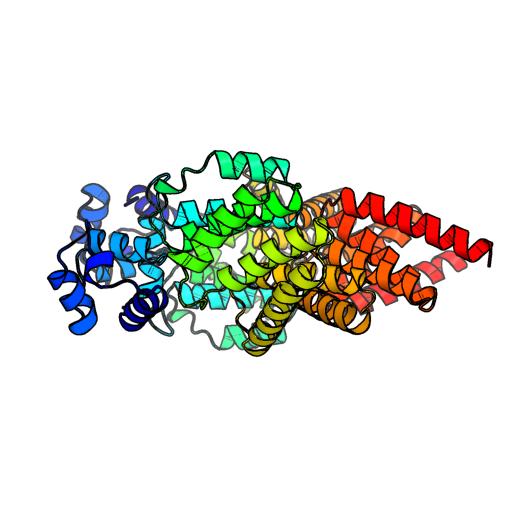 28.125 16.266 15.852 1 95.12 249 CYS A CA 1
ATOM 1981 C C . CYS A 1 249 ? 28.391 14.766 16.016 1 95.12 249 CYS A C 1
ATOM 1983 O O . CYS A 1 249 ? 29.344 14.375 16.719 1 95.12 249 CYS A O 1
ATOM 1985 N N . GLN A 1 250 ? 27.5 14.016 15.508 1 95.44 250 GLN A N 1
ATOM 1986 C CA . GLN A 1 250 ? 27.688 12.562 15.523 1 95.44 250 GLN A CA 1
ATOM 1987 C C . GLN A 1 250 ? 28.891 12.156 14.672 1 95.44 250 GLN A C 1
ATOM 1989 O O . GLN A 1 250 ? 29.391 12.961 13.891 1 95.44 250 GLN A O 1
ATOM 1994 N N . PRO A 1 251 ? 29.344 10.828 14.844 1 95.88 251 PRO A N 1
ATOM 1995 C CA . PRO A 1 251 ? 30.5 10.367 14.07 1 95.88 251 PRO A CA 1
ATOM 1996 C C . PRO A 1 251 ? 30.281 10.484 12.562 1 95.88 251 PRO A C 1
ATOM 1998 O O . PRO A 1 251 ? 29.188 10.242 12.07 1 95.88 251 PRO A O 1
ATOM 2001 N N . ASP A 1 252 ? 31.312 10.82 11.891 1 95.44 252 ASP A N 1
ATOM 2002 C CA . ASP A 1 252 ? 31.281 11.086 10.453 1 95.44 252 ASP A CA 1
ATOM 2003 C C . ASP A 1 252 ? 30.734 9.891 9.688 1 95.44 252 ASP A C 1
ATOM 2005 O O . ASP A 1 252 ? 29.969 10.062 8.727 1 95.44 252 ASP A O 1
ATOM 2009 N N . GLU A 1 253 ? 31.125 8.727 10.094 1 93.81 253 GLU A N 1
ATOM 2010 C CA . GLU A 1 253 ? 30.672 7.516 9.414 1 93.81 253 GLU A CA 1
ATOM 2011 C C . GLU A 1 253 ? 29.156 7.398 9.445 1 93.81 253 GLU A C 1
ATOM 2013 O O . GLU A 1 253 ? 28.531 7.02 8.445 1 93.81 253 GLU A O 1
ATOM 2018 N N . GLN A 1 254 ? 28.625 7.734 10.555 1 95.19 254 GLN A N 1
ATOM 2019 C CA . GLN A 1 254 ? 27.172 7.684 10.719 1 95.19 254 GLN A CA 1
ATOM 2020 C C . GLN A 1 254 ? 26.484 8.742 9.867 1 95.19 254 GLN A C 1
ATOM 2022 O O . GLN A 1 254 ? 25.453 8.477 9.25 1 95.19 254 GLN A O 1
ATOM 2027 N N . ILE A 1 255 ? 27.031 9.938 9.844 1 96.56 255 ILE A N 1
ATOM 2028 C CA . ILE A 1 255 ? 26.469 11.039 9.07 1 96.56 255 ILE A CA 1
ATOM 2029 C C . ILE A 1 255 ? 26.516 10.703 7.578 1 96.56 255 ILE A C 1
ATOM 2031 O O . ILE A 1 255 ? 25.531 10.914 6.855 1 96.56 255 ILE A O 1
ATOM 2035 N N . GLN A 1 256 ? 27.609 10.109 7.16 1 92.44 256 GLN A N 1
ATOM 2036 C CA . GLN A 1 256 ? 27.766 9.734 5.758 1 92.44 256 GLN A CA 1
ATOM 2037 C C . GLN A 1 256 ? 26.766 8.641 5.371 1 92.44 256 GLN A C 1
ATOM 2039 O O . GLN A 1 256 ? 26.234 8.641 4.262 1 92.44 256 GLN A O 1
ATOM 2044 N N . GLN A 1 257 ? 26.609 7.719 6.277 1 91.69 257 GLN A N 1
ATOM 2045 C CA . GLN A 1 257 ? 25.625 6.66 6.035 1 91.69 257 GLN A CA 1
ATOM 2046 C C . GLN A 1 257 ? 24.219 7.234 5.895 1 91.69 257 GLN A C 1
ATOM 2048 O O . GLN A 1 257 ? 23.5 6.879 4.965 1 91.69 257 GLN A O 1
ATOM 2053 N N . LEU A 1 258 ? 23.828 8.102 6.805 1 95.38 258 LEU A N 1
ATOM 2054 C CA . LEU A 1 258 ? 22.516 8.727 6.777 1 95.38 258 LEU A CA 1
ATOM 2055 C C . LEU A 1 258 ? 22.328 9.547 5.512 1 95.38 258 LEU A C 1
ATOM 2057 O O . LEU A 1 258 ? 21.25 9.531 4.906 1 95.38 258 LEU A O 1
ATOM 2061 N N . LEU A 1 259 ? 23.359 10.25 5.109 1 94.56 259 LEU A N 1
ATOM 2062 C CA . LEU A 1 259 ? 23.312 11.062 3.895 1 94.56 259 LEU A CA 1
ATOM 2063 C C . LEU A 1 259 ? 23.109 10.188 2.664 1 94.56 259 LEU A C 1
ATOM 2065 O O . LEU A 1 259 ? 22.297 10.508 1.794 1 94.56 259 LEU A O 1
ATOM 2069 N N . SER A 1 260 ? 23.844 9.117 2.643 1 91.69 260 SER A N 1
ATOM 2070 C CA . SER A 1 260 ? 23.719 8.188 1.521 1 91.69 260 SER A CA 1
ATOM 2071 C C . SER A 1 260 ? 22.312 7.605 1.437 1 91.69 260 SER A C 1
ATOM 2073 O O . SER A 1 260 ? 21.75 7.496 0.348 1 91.69 260 SER A O 1
ATOM 2075 N N . GLU A 1 261 ? 21.797 7.219 2.539 1 93.88 261 GLU A N 1
ATOM 2076 C CA . GLU A 1 261 ? 20.438 6.688 2.588 1 93.88 261 GLU A CA 1
ATOM 2077 C C . GLU A 1 261 ? 19.422 7.742 2.188 1 93.88 261 GLU A C 1
ATOM 2079 O O . GLU A 1 261 ? 18.484 7.457 1.444 1 93.88 261 GLU A O 1
ATOM 2084 N N . THR A 1 262 ? 19.547 8.938 2.705 1 95.94 262 THR A N 1
ATOM 2085 C CA . THR A 1 262 ? 18.656 10.039 2.361 1 95.94 262 THR A CA 1
ATOM 2086 C C . THR A 1 262 ? 18.578 10.219 0.849 1 95.94 262 THR A C 1
ATOM 2088 O O . THR A 1 262 ? 17.484 10.297 0.287 1 95.94 262 THR A O 1
ATOM 2091 N N . VAL A 1 263 ? 19.734 10.195 0.224 1 93.31 263 VAL A N 1
ATOM 2092 C CA . VAL A 1 263 ? 19.781 10.422 -1.217 1 93.31 263 VAL A CA 1
ATOM 2093 C C . VAL A 1 263 ? 19.172 9.234 -1.949 1 93.31 263 VAL A C 1
ATOM 2095 O O . VAL A 1 263 ? 18.422 9.414 -2.916 1 93.31 263 VAL A O 1
ATOM 2098 N N . ALA A 1 264 ? 19.484 8.047 -1.514 1 93.44 264 ALA A N 1
ATOM 2099 C CA . ALA A 1 264 ? 18.938 6.848 -2.135 1 93.44 264 ALA A CA 1
ATOM 2100 C C . ALA A 1 264 ? 17.406 6.852 -2.084 1 93.44 264 ALA A C 1
ATOM 2102 O O . ALA A 1 264 ? 16.75 6.598 -3.094 1 93.44 264 ALA A O 1
ATOM 2103 N N . PHE A 1 265 ? 16.781 7.137 -0.928 1 96 265 PHE A N 1
ATOM 2104 C CA . PHE A 1 265 ? 15.336 7.141 -0.755 1 96 265 PHE A CA 1
ATOM 2105 C C . PHE A 1 265 ? 14.703 8.312 -1.499 1 96 265 PHE A C 1
ATOM 2107 O O . PHE A 1 265 ? 13.586 8.203 -2.006 1 96 265 PHE A O 1
ATOM 2114 N N . ALA A 1 266 ? 15.43 9.445 -1.521 1 95.19 266 ALA A N 1
ATOM 2115 C CA . ALA A 1 266 ? 14.914 10.578 -2.289 1 95.19 266 ALA A CA 1
ATOM 2116 C C . ALA A 1 266 ? 14.82 10.234 -3.773 1 95.19 266 ALA A C 1
ATOM 2118 O O . ALA A 1 266 ? 13.828 10.562 -4.43 1 95.19 266 ALA A O 1
ATOM 2119 N N . ARG A 1 267 ? 15.789 9.555 -4.258 1 92 267 ARG A N 1
ATOM 2120 C CA . ARG A 1 267 ? 15.844 9.203 -5.672 1 92 267 ARG A CA 1
ATOM 2121 C C . ARG A 1 267 ? 14.727 8.234 -6.047 1 92 267 ARG A C 1
ATOM 2123 O O . ARG A 1 267 ? 14.016 8.453 -7.027 1 92 267 ARG A O 1
ATOM 2130 N N . ILE A 1 268 ? 14.547 7.203 -5.219 1 93.62 268 ILE A N 1
ATOM 2131 C CA . ILE A 1 268 ? 13.547 6.188 -5.535 1 93.62 268 ILE A CA 1
ATOM 2132 C C . ILE A 1 268 ? 12.148 6.793 -5.453 1 93.62 268 ILE A C 1
ATOM 2134 O O . ILE A 1 268 ? 11.219 6.324 -6.117 1 93.62 268 ILE A O 1
ATOM 2138 N N . ASN A 1 269 ? 11.93 7.836 -4.695 1 93.19 269 ASN A N 1
ATOM 2139 C CA . ASN A 1 269 ? 10.625 8.469 -4.52 1 93.19 269 ASN A CA 1
ATOM 2140 C C . ASN A 1 269 ? 10.453 9.664 -5.445 1 93.19 269 ASN A C 1
ATOM 2142 O O . ASN A 1 269 ? 9.453 10.383 -5.367 1 93.19 269 ASN A O 1
ATOM 2146 N N . HIS A 1 270 ? 11.453 9.953 -6.23 1 90.62 270 HIS A N 1
ATOM 2147 C CA . HIS A 1 270 ? 11.461 11.133 -7.094 1 90.62 270 HIS A CA 1
ATOM 2148 C C . HIS A 1 270 ? 11.188 12.406 -6.293 1 90.62 270 HIS A C 1
ATOM 2150 O O . HIS A 1 270 ? 10.414 13.258 -6.727 1 90.62 270 HIS A O 1
ATOM 2156 N N . ASN A 1 271 ? 11.711 12.383 -5.098 1 92.44 271 ASN A N 1
ATOM 2157 C CA . ASN A 1 271 ? 11.578 13.547 -4.238 1 92.44 271 ASN A CA 1
ATOM 2158 C C . ASN A 1 271 ? 12.664 14.586 -4.52 1 92.44 271 ASN A C 1
ATOM 2160 O O . ASN A 1 271 ? 13.68 14.625 -3.828 1 92.44 271 ASN A O 1
ATOM 2164 N N . GLN A 1 272 ? 12.461 15.438 -5.434 1 90.5 272 GLN A N 1
ATOM 2165 C CA . GLN A 1 272 ? 13.453 16.406 -5.883 1 90.5 272 GLN A CA 1
ATOM 2166 C C . GLN A 1 272 ? 13.797 17.391 -4.77 1 90.5 272 GLN A C 1
ATOM 2168 O O . GLN A 1 272 ? 14.945 17.828 -4.648 1 90.5 272 GLN A O 1
ATOM 2173 N N . VAL A 1 273 ? 12.805 17.672 -4 1 91.69 273 VAL A N 1
ATOM 2174 C CA . VAL A 1 273 ? 13 18.625 -2.908 1 91.69 273 VAL A CA 1
ATOM 2175 C C . VAL A 1 273 ? 14.039 18.078 -1.933 1 91.69 273 VAL A C 1
ATOM 2177 O O . VAL A 1 273 ? 15.016 18.766 -1.608 1 91.69 273 VAL A O 1
ATOM 2180 N N . VAL A 1 274 ? 13.922 16.859 -1.521 1 94.5 274 VAL A N 1
ATOM 2181 C CA . VAL A 1 274 ? 14.836 16.25 -0.555 1 94.5 274 VAL A CA 1
ATOM 2182 C C . VAL A 1 274 ? 16.203 16.047 -1.196 1 94.5 274 VAL A C 1
ATOM 2184 O O . VAL A 1 274 ? 17.234 16.188 -0.532 1 94.5 274 VAL A O 1
ATOM 2187 N N . GLU A 1 275 ? 16.203 15.75 -2.49 1 93.25 275 GLU A N 1
ATOM 2188 C CA . GLU A 1 275 ? 17.484 15.586 -3.176 1 93.25 275 GLU A CA 1
ATOM 2189 C C . GLU A 1 275 ? 18.312 16.875 -3.127 1 93.25 275 GLU A C 1
ATOM 2191 O O . GLU A 1 275 ? 19.5 16.844 -2.822 1 93.25 275 GLU A O 1
ATOM 2196 N N . VAL A 1 276 ? 17.672 17.938 -3.395 1 94.25 276 VAL A N 1
ATOM 2197 C CA . VAL A 1 276 ? 18.344 19.234 -3.412 1 94.25 276 VAL A CA 1
ATOM 2198 C C . VAL A 1 276 ? 18.766 19.609 -1.996 1 94.25 276 VAL A C 1
ATOM 2200 O O . VAL A 1 276 ? 19.906 20.047 -1.783 1 94.25 276 VAL A O 1
ATOM 2203 N N . LYS A 1 277 ? 17.906 19.438 -1.055 1 95.5 277 LYS A N 1
ATOM 2204 C CA . LYS A 1 277 ? 18.219 19.75 0.337 1 95.5 277 LYS A CA 1
ATOM 2205 C C . LYS A 1 277 ? 19.375 18.922 0.853 1 95.5 277 LYS A C 1
ATOM 2207 O O . LYS A 1 277 ? 20.234 19.422 1.593 1 95.5 277 LYS A O 1
ATOM 2212 N N . ALA A 1 278 ? 19.375 17.672 0.477 1 94.88 278 ALA A N 1
ATOM 2213 C CA . ALA A 1 278 ? 20.438 16.75 0.917 1 94.88 278 ALA A CA 1
ATOM 2214 C C . ALA A 1 278 ? 21.781 17.172 0.338 1 94.88 278 ALA A C 1
ATOM 2216 O O . ALA A 1 278 ? 22.812 17.078 1.016 1 94.88 278 ALA A O 1
ATOM 2217 N N . ALA A 1 279 ? 21.781 17.578 -0.885 1 93.69 279 ALA A N 1
ATOM 2218 C CA . ALA A 1 279 ? 23.016 18.047 -1.521 1 93.69 279 ALA A CA 1
ATOM 2219 C C . ALA A 1 279 ? 23.562 19.281 -0.812 1 93.69 279 ALA A C 1
ATOM 2221 O O . ALA A 1 279 ? 24.766 19.391 -0.566 1 93.69 279 ALA A O 1
ATOM 2222 N N . ALA A 1 280 ? 22.688 20.188 -0.51 1 95.38 280 ALA A N 1
ATOM 2223 C CA . ALA A 1 280 ? 23.078 21.391 0.208 1 95.38 280 ALA A CA 1
ATOM 2224 C C . ALA A 1 280 ? 23.609 21.062 1.597 1 95.38 280 ALA A C 1
ATOM 2226 O O . ALA A 1 280 ? 24.625 21.625 2.033 1 95.38 280 ALA A O 1
ATOM 2227 N N . LEU A 1 281 ? 22.953 20.188 2.232 1 94.5 281 LEU A N 1
ATOM 2228 C CA . LEU A 1 281 ? 23.344 19.766 3.566 1 94.5 281 LEU A CA 1
ATOM 2229 C C . LEU A 1 281 ? 24.719 19.094 3.533 1 94.5 281 LEU A C 1
ATOM 2231 O O . LEU A 1 281 ? 25.547 19.344 4.41 1 94.5 281 LEU A O 1
ATOM 2235 N N . ARG A 1 282 ? 24.906 18.281 2.57 1 93.44 282 ARG A N 1
ATOM 2236 C CA . ARG A 1 282 ? 26.188 17.609 2.396 1 93.44 282 ARG A CA 1
ATOM 2237 C C . ARG A 1 282 ? 27.312 18.609 2.172 1 93.44 282 ARG A C 1
ATOM 2239 O O . ARG A 1 282 ? 28.391 18.484 2.766 1 93.44 282 ARG A O 1
ATOM 2246 N N . ARG A 1 283 ? 27.109 19.578 1.371 1 93.44 283 ARG A N 1
ATOM 2247 C CA . ARG A 1 283 ? 28.109 20.594 1.077 1 93.44 283 ARG A CA 1
ATOM 2248 C C . ARG A 1 283 ? 28.469 21.391 2.33 1 93.44 283 ARG A C 1
ATOM 2250 O O . ARG A 1 283 ? 29.656 21.625 2.6 1 93.44 283 ARG A O 1
ATOM 2257 N N . ARG A 1 284 ? 27.484 21.797 3.006 1 92.5 284 ARG A N 1
ATOM 2258 C CA . ARG A 1 284 ? 27.703 22.547 4.234 1 92.5 284 ARG A CA 1
ATOM 2259 C C . ARG A 1 284 ? 28.484 21.719 5.254 1 92.5 284 ARG A C 1
ATOM 2261 O O . ARG A 1 284 ? 29.359 22.25 5.949 1 92.5 284 ARG A O 1
ATOM 2268 N N . TYR A 1 285 ? 28.156 20.484 5.289 1 92.81 285 TYR A N 1
ATOM 2269 C CA . TYR A 1 285 ? 28.797 19.594 6.234 1 92.81 285 TYR A CA 1
ATOM 2270 C C . TYR A 1 285 ? 30.266 19.391 5.875 1 92.81 285 TYR A C 1
ATOM 2272 O O . TYR A 1 285 ? 31.141 19.453 6.746 1 92.81 285 TYR A O 1
ATOM 2280 N N . LEU A 1 286 ? 30.531 19.219 4.652 1 90.69 286 LEU A N 1
ATOM 2281 C CA . LEU A 1 286 ? 31.891 19 4.199 1 90.69 286 LEU A CA 1
ATOM 2282 C C . LEU A 1 286 ? 32.719 20.266 4.359 1 90.69 286 LEU A C 1
ATOM 2284 O O . LEU A 1 286 ? 33.906 20.188 4.695 1 90.69 286 LEU A O 1
ATOM 2288 N N . GLN A 1 287 ? 32.188 21.375 4.102 1 90.31 287 GLN A N 1
ATOM 2289 C CA . GLN A 1 287 ? 32.906 22.641 4.27 1 90.31 287 GLN A CA 1
ATOM 2290 C C . GLN A 1 287 ? 33.25 22.875 5.734 1 90.31 287 GLN A C 1
ATOM 2292 O O . GLN A 1 287 ? 34.344 23.375 6.043 1 90.31 287 GLN A O 1
ATOM 2297 N N . ALA A 1 288 ? 32.375 22.531 6.602 1 88.25 288 ALA A N 1
ATOM 2298 C CA . ALA A 1 288 ? 32.625 22.703 8.031 1 88.25 288 ALA A CA 1
ATOM 2299 C C . ALA A 1 288 ? 33.719 21.766 8.531 1 88.25 288 ALA A C 1
ATOM 2301 O O . ALA A 1 288 ? 34.469 22.094 9.453 1 88.25 288 ALA A O 1
ATOM 2302 N N . ARG A 1 289 ? 33.812 20.688 7.973 1 85.19 289 ARG A N 1
ATOM 2303 C CA . ARG A 1 289 ? 34.844 19.703 8.352 1 85.19 289 ARG A CA 1
ATOM 2304 C C . ARG A 1 289 ? 36.219 20.141 7.891 1 85.19 289 ARG A C 1
ATOM 2306 O O . ARG A 1 289 ? 37.219 19.797 8.516 1 85.19 289 ARG A O 1
ATOM 2313 N N . LYS A 1 290 ? 36.312 20.75 6.734 1 80 290 LYS A N 1
ATOM 2314 C CA . LYS A 1 290 ? 37.594 21.234 6.23 1 80 290 LYS A CA 1
ATOM 2315 C C . LYS A 1 290 ? 38.125 22.359 7.098 1 80 290 LYS A C 1
ATOM 2317 O O . LYS A 1 290 ? 39.344 22.484 7.273 1 80 290 LYS A O 1
ATOM 2322 N N . HIS A 1 291 ? 37.25 23.078 7.688 1 75.88 291 HIS A N 1
ATOM 2323 C CA . HIS A 1 291 ? 37.625 24.25 8.461 1 75.88 291 HIS A CA 1
ATOM 2324 C C . HIS A 1 291 ? 37.812 23.906 9.938 1 75.88 291 HIS A C 1
ATOM 2326 O O . HIS A 1 291 ? 38.25 24.734 10.727 1 75.88 291 HIS A O 1
ATOM 2332 N N . ALA A 1 292 ? 37.531 22.844 10.18 1 66.75 292 ALA A N 1
ATOM 2333 C CA . ALA A 1 292 ? 37.75 22.406 11.555 1 66.75 292 ALA A CA 1
ATOM 2334 C C . ALA A 1 292 ? 39.094 21.656 11.68 1 66.75 292 ALA A C 1
ATOM 2336 O O . ALA A 1 292 ? 39.469 20.906 10.789 1 66.75 292 ALA A O 1
ATOM 2337 N N . MET B 1 1 ? -24.703 -10.172 9.43 1 82.12 1 MET B N 1
ATOM 2338 C CA . MET B 1 1 ? -24.406 -8.742 9.414 1 82.12 1 MET B CA 1
ATOM 2339 C C . MET B 1 1 ? -24 -8.258 10.797 1 82.12 1 MET B C 1
ATOM 2341 O O . MET B 1 1 ? -24.578 -8.672 11.805 1 82.12 1 MET B O 1
ATOM 2345 N N . ASP B 1 2 ? -22.984 -7.531 10.836 1 84.88 2 ASP B N 1
ATOM 2346 C CA . ASP B 1 2 ? -22.484 -7.047 12.117 1 84.88 2 ASP B CA 1
ATOM 2347 C C . ASP B 1 2 ? -23.172 -5.75 12.523 1 84.88 2 ASP B C 1
ATOM 2349 O O . ASP B 1 2 ? -22.609 -4.664 12.383 1 84.88 2 ASP B O 1
ATOM 2353 N N . ILE B 1 3 ? -24.297 -5.863 13.102 1 90.31 3 ILE B N 1
ATOM 2354 C CA . ILE B 1 3 ? -25.125 -4.727 13.5 1 90.31 3 ILE B CA 1
ATOM 2355 C C . ILE B 1 3 ? -24.422 -3.949 14.609 1 90.31 3 ILE B C 1
ATOM 2357 O O . ILE B 1 3 ? -24.516 -2.721 14.672 1 90.31 3 ILE B O 1
ATOM 2361 N N . LYS B 1 4 ? -23.719 -4.719 15.375 1 90.5 4 LYS B N 1
ATOM 2362 C CA . LYS B 1 4 ? -22.984 -4.078 16.453 1 90.5 4 LYS B CA 1
ATOM 2363 C C . LYS B 1 4 ? -21.953 -3.084 15.906 1 90.5 4 LYS B C 1
ATOM 2365 O O . LYS B 1 4 ? -21.766 -2.006 16.484 1 90.5 4 LYS B O 1
ATOM 2370 N N . LYS B 1 5 ? -21.328 -3.494 14.836 1 89.88 5 LYS B N 1
ATOM 2371 C CA . LYS B 1 5 ? -20.375 -2.592 14.195 1 89.88 5 LYS B CA 1
ATOM 2372 C C . LYS B 1 5 ? -21.078 -1.332 13.68 1 89.88 5 LYS B C 1
ATOM 2374 O O . LYS B 1 5 ? -20.531 -0.228 13.805 1 89.88 5 LYS B O 1
ATOM 2379 N N . PHE B 1 6 ? -22.188 -1.488 13.188 1 93.19 6 PHE B N 1
ATOM 2380 C CA . PHE B 1 6 ? -23 -0.375 12.688 1 93.19 6 PHE B CA 1
ATOM 2381 C C . PHE B 1 6 ? -23.359 0.58 13.82 1 93.19 6 PHE B C 1
ATOM 2383 O O . PHE B 1 6 ? -23.125 1.785 13.719 1 93.19 6 PHE B O 1
ATOM 2390 N N . VAL B 1 7 ? -23.797 0.007 14.867 1 93.94 7 VAL B N 1
ATOM 2391 C CA . VAL B 1 7 ? -24.219 0.797 16.016 1 93.94 7 VAL B CA 1
ATOM 2392 C C . VAL B 1 7 ? -23.016 1.487 16.641 1 93.94 7 VAL B C 1
ATOM 2394 O O . VAL B 1 7 ? -23.078 2.668 17 1 93.94 7 VAL B O 1
ATOM 2397 N N . ALA B 1 8 ? -21.984 0.751 16.766 1 91.25 8 ALA B N 1
ATOM 2398 C CA . ALA B 1 8 ? -20.766 1.311 17.344 1 91.25 8 ALA B CA 1
ATOM 2399 C C . ALA B 1 8 ? -20.281 2.508 16.531 1 91.25 8 ALA B C 1
ATOM 2401 O O . ALA B 1 8 ? -19.859 3.518 17.109 1 91.25 8 ALA B O 1
ATOM 2402 N N . ARG B 1 9 ? -20.312 2.357 15.242 1 90.88 9 ARG B N 1
ATOM 2403 C CA . ARG B 1 9 ? -19.891 3.443 14.367 1 90.88 9 ARG B CA 1
ATOM 2404 C C . ARG B 1 9 ? -20.797 4.66 14.523 1 90.88 9 ARG B C 1
ATOM 2406 O O . ARG B 1 9 ? -20.312 5.793 14.594 1 90.88 9 ARG B O 1
ATOM 2413 N N . ARG B 1 10 ? -22.094 4.438 14.516 1 92.88 10 ARG B N 1
ATOM 2414 C CA . ARG B 1 10 ? -23.031 5.539 14.688 1 92.88 10 ARG B CA 1
ATOM 2415 C C . ARG B 1 10 ? -22.797 6.27 16 1 92.88 10 ARG B C 1
ATOM 2417 O O . ARG B 1 10 ? -22.781 7.504 16.031 1 92.88 10 ARG B O 1
ATOM 2424 N N . LYS B 1 11 ? -22.531 5.508 17.031 1 91.62 11 LYS B N 1
ATOM 2425 C CA . LYS B 1 11 ? -22.328 6.086 18.359 1 91.62 11 LYS B CA 1
ATOM 2426 C C . LYS B 1 11 ? -20.984 6.824 18.422 1 91.62 11 LYS B C 1
ATOM 2428 O O . LYS B 1 11 ? -20.906 7.898 19.031 1 91.62 11 LYS B O 1
ATOM 2433 N N . ALA B 1 12 ? -20.031 6.254 17.828 1 86.69 12 ALA B N 1
ATOM 2434 C CA . ALA B 1 12 ? -18.719 6.883 17.797 1 86.69 12 ALA B CA 1
ATOM 2435 C C . ALA B 1 12 ? -18.766 8.25 17.125 1 86.69 12 ALA B C 1
ATOM 2437 O O . ALA B 1 12 ? -18.031 9.164 17.5 1 86.69 12 ALA B O 1
ATOM 2438 N N . LEU B 1 13 ? -19.672 8.383 16.188 1 89.38 13 LEU B N 1
ATOM 2439 C CA . LEU B 1 13 ? -19.797 9.625 15.438 1 89.38 13 LEU B CA 1
ATOM 2440 C C . LEU B 1 13 ? -20.844 10.539 16.078 1 89.38 13 LEU B C 1
ATOM 2442 O O . LEU B 1 13 ? -21.125 11.625 15.578 1 89.38 13 LEU B O 1
ATOM 2446 N N . GLN B 1 14 ? -21.469 10.023 17.109 1 87.94 14 GLN B N 1
ATOM 2447 C CA . GLN B 1 14 ? -22.469 10.75 17.891 1 87.94 14 GLN B CA 1
ATOM 2448 C C . GLN B 1 14 ? -23.641 11.156 17 1 87.94 14 GLN B C 1
ATOM 2450 O O . GLN B 1 14 ? -24.125 12.289 17.078 1 87.94 14 GLN B O 1
ATOM 2455 N N . ILE B 1 15 ? -24.016 10.273 16.234 1 90.56 15 ILE B N 1
ATOM 2456 C CA . ILE B 1 15 ? -25.172 10.492 15.375 1 90.56 15 ILE B CA 1
ATOM 2457 C C . ILE B 1 15 ? -26.375 9.766 15.945 1 90.56 15 ILE B C 1
ATOM 2459 O O . ILE B 1 15 ? -26.328 8.562 16.203 1 90.56 15 ILE B O 1
ATOM 2463 N N . SER B 1 16 ? -27.391 10.531 16.172 1 93.25 16 SER B N 1
ATOM 2464 C CA . SER B 1 16 ? -28.625 9.906 16.641 1 93.25 16 SER B CA 1
ATOM 2465 C C . SER B 1 16 ? -29.312 9.133 15.516 1 93.25 16 SER B C 1
ATOM 2467 O O . SER B 1 16 ? -28.969 9.305 14.344 1 93.25 16 SER B O 1
ATOM 2469 N N . GLN B 1 17 ? -30.188 8.297 15.945 1 95.31 17 GLN B N 1
ATOM 2470 C CA . GLN B 1 17 ? -30.938 7.555 14.938 1 95.31 17 GLN B CA 1
ATOM 2471 C C . GLN B 1 17 ? -31.75 8.492 14.047 1 95.31 17 GLN B C 1
ATOM 2473 O O . GLN B 1 17 ? -31.875 8.266 12.844 1 95.31 17 GLN B O 1
ATOM 2478 N N . ILE B 1 18 ? -32.219 9.539 14.648 1 95.06 18 ILE B N 1
ATOM 2479 C CA . ILE B 1 18 ? -33.031 10.516 13.93 1 95.06 18 ILE B CA 1
ATOM 2480 C C . ILE B 1 18 ? -32.156 11.227 12.883 1 95.06 18 ILE B C 1
ATOM 2482 O O . ILE B 1 18 ? -32.562 11.328 11.719 1 95.06 18 ILE B O 1
ATOM 2486 N N . LYS B 1 19 ? -31.062 11.586 13.32 1 93.5 19 LYS B N 1
ATOM 2487 C CA . LYS B 1 19 ? -30.141 12.281 12.414 1 93.5 19 LYS B CA 1
ATOM 2488 C C . LYS B 1 19 ? -29.672 11.359 11.305 1 93.5 19 LYS B C 1
ATOM 2490 O O . LYS B 1 19 ? -29.594 11.758 10.141 1 93.5 19 LYS B O 1
ATOM 2495 N N . LEU B 1 20 ? -29.328 10.156 11.672 1 94.81 20 LEU B N 1
ATOM 2496 C CA . LEU B 1 20 ? -28.797 9.211 10.695 1 94.81 20 LEU B CA 1
ATOM 2497 C C . LEU B 1 20 ? -29.859 8.844 9.664 1 94.81 20 LEU B C 1
ATOM 2499 O O . LEU B 1 20 ? -29.562 8.734 8.469 1 94.81 20 LEU B O 1
ATOM 2503 N N . SER B 1 21 ? -31.094 8.695 10.078 1 96.25 21 SER B N 1
ATOM 2504 C CA . SER B 1 21 ? -32.156 8.211 9.203 1 96.25 21 SER B CA 1
ATOM 2505 C C . SER B 1 21 ? -32.75 9.344 8.391 1 96.25 21 SER B C 1
ATOM 2507 O O . SER B 1 21 ? -33.5 9.102 7.43 1 96.25 21 SER B O 1
ATOM 2509 N N . ALA B 1 22 ? -32.438 10.547 8.727 1 94.69 22 ALA B N 1
ATOM 2510 C CA . ALA B 1 22 ? -33.062 11.711 8.094 1 94.69 22 ALA B CA 1
ATOM 2511 C C . ALA B 1 22 ? -32.844 11.688 6.578 1 94.69 22 ALA B C 1
ATOM 2513 O O . ALA B 1 22 ? -31.703 11.633 6.102 1 94.69 22 ALA B O 1
ATOM 2514 N N . GLY B 1 23 ? -33.938 11.727 5.848 1 94.06 23 GLY B N 1
ATOM 2515 C CA . GLY B 1 23 ? -33.844 11.766 4.395 1 94.06 23 GLY B CA 1
ATOM 2516 C C . GLY B 1 23 ? -33.625 10.398 3.773 1 94.06 23 GLY B C 1
ATOM 2517 O O . GLY B 1 23 ? -33.531 10.273 2.551 1 94.06 23 GLY B O 1
ATOM 2518 N N . ILE B 1 24 ? -33.469 9.375 4.613 1 94.5 24 ILE B N 1
ATOM 2519 C CA . ILE B 1 24 ? -33.188 8.047 4.098 1 94.5 24 ILE B CA 1
ATOM 2520 C C . ILE B 1 24 ? -34.312 7.09 4.422 1 94.5 24 ILE B C 1
ATOM 2522 O O . ILE B 1 24 ? -34.844 6.418 3.533 1 94.5 24 ILE B O 1
ATOM 2526 N N . CYS B 1 25 ? -34.719 7.039 5.621 1 96.19 25 CYS B N 1
ATOM 2527 C CA . CYS B 1 25 ? -35.781 6.176 6.094 1 96.19 25 CYS B CA 1
ATOM 2528 C C . CYS B 1 25 ? -36.375 6.711 7.391 1 96.19 25 CYS B C 1
ATOM 2530 O O . CYS B 1 25 ? -35.969 7.773 7.867 1 96.19 25 CYS B O 1
ATOM 2532 N N . THR B 1 26 ? -37.375 5.984 7.863 1 96.06 26 THR B N 1
ATOM 2533 C CA . THR B 1 26 ? -37.969 6.387 9.141 1 96.06 26 THR B CA 1
ATOM 2534 C C . THR B 1 26 ? -37.062 5.961 10.297 1 96.06 26 THR B C 1
ATOM 2536 O O . THR B 1 26 ? -36.344 4.977 10.195 1 96.06 26 THR B O 1
ATOM 2539 N N . GLN B 1 27 ? -37.125 6.75 11.312 1 95.88 27 GLN B N 1
ATOM 2540 C CA . GLN B 1 27 ? -36.375 6.383 12.516 1 95.88 27 GLN B CA 1
ATOM 2541 C C . GLN B 1 27 ? -36.781 4.992 13 1 95.88 27 GLN B C 1
ATOM 2543 O O . GLN B 1 27 ? -35.938 4.234 13.5 1 95.88 27 GLN B O 1
ATOM 2548 N N . ALA B 1 28 ? -38 4.664 12.859 1 95.5 28 ALA B N 1
ATOM 2549 C CA . ALA B 1 28 ? -38.5 3.355 13.273 1 95.5 28 ALA B CA 1
ATOM 2550 C C . ALA B 1 28 ? -37.812 2.234 12.5 1 95.5 28 ALA B C 1
ATOM 2552 O O . ALA B 1 28 ? -37.469 1.193 13.062 1 95.5 28 ALA B O 1
ATOM 2553 N N . THR B 1 29 ? -37.656 2.441 11.305 1 95.44 29 THR B N 1
ATOM 2554 C CA . THR B 1 29 ? -36.969 1.461 10.461 1 95.44 29 THR B CA 1
ATOM 2555 C C . THR B 1 29 ? -35.562 1.221 10.938 1 95.44 29 THR B C 1
ATOM 2557 O O . THR B 1 29 ? -35.125 0.073 11.062 1 95.44 29 THR B O 1
ATOM 2560 N N . LEU B 1 30 ? -34.906 2.307 11.141 1 96.19 30 LEU B N 1
ATOM 2561 C CA . LEU B 1 30 ? -33.531 2.195 11.617 1 96.19 30 LEU B CA 1
ATOM 2562 C C . LEU B 1 30 ? -33.469 1.523 12.992 1 96.19 30 LEU B C 1
ATOM 2564 O O . LEU B 1 30 ? -32.594 0.681 13.242 1 96.19 30 LEU B O 1
ATOM 2568 N N . SER B 1 31 ? -34.406 1.891 13.789 1 95.5 31 SER B N 1
ATOM 2569 C CA . SER B 1 31 ? -34.438 1.309 15.125 1 95.5 31 SER B CA 1
ATOM 2570 C C . SER B 1 31 ? -34.688 -0.197 15.062 1 95.5 31 SER B C 1
ATOM 2572 O O . SER B 1 31 ? -34.031 -0.959 15.797 1 95.5 31 SER B O 1
ATOM 2574 N N . LYS B 1 32 ? -35.562 -0.586 14.195 1 95.19 32 LYS B N 1
ATOM 2575 C CA . LYS B 1 32 ? -35.812 -2.012 14.023 1 95.19 32 LYS B CA 1
ATOM 2576 C C . LYS B 1 32 ? -34.562 -2.744 13.531 1 95.19 32 LYS B C 1
ATOM 2578 O O . LYS B 1 32 ? -34.312 -3.879 13.945 1 95.19 32 LYS B O 1
ATOM 2583 N N . PHE B 1 33 ? -33.812 -2.104 12.766 1 94.38 33 PHE B N 1
ATOM 2584 C CA . PHE B 1 33 ? -32.562 -2.674 12.289 1 94.38 33 PHE B CA 1
ATOM 2585 C C . PHE B 1 33 ? -31.578 -2.828 13.43 1 94.38 33 PHE B C 1
ATOM 2587 O O . PHE B 1 33 ? -31.047 -3.918 13.656 1 94.38 33 PHE B O 1
ATOM 2594 N N . GLU B 1 34 ? -31.359 -1.755 14.164 1 95.25 34 GLU B N 1
ATOM 2595 C CA . GLU B 1 34 ? -30.328 -1.725 15.203 1 95.25 34 GLU B CA 1
ATOM 2596 C C . GLU B 1 34 ? -30.719 -2.623 16.375 1 95.25 34 GLU B C 1
ATOM 2598 O O . GLU B 1 34 ? -29.844 -3.24 17 1 95.25 34 GLU B O 1
ATOM 2603 N N . ARG B 1 35 ? -31.922 -2.82 16.625 1 93.69 35 ARG B N 1
ATOM 2604 C CA . ARG B 1 35 ? -32.344 -3.508 17.844 1 93.69 35 ARG B CA 1
ATOM 2605 C C . ARG B 1 35 ? -32.844 -4.914 17.531 1 93.69 35 ARG B C 1
ATOM 2607 O O . ARG B 1 35 ? -32.625 -5.848 18.297 1 93.69 35 ARG B O 1
ATOM 2614 N N . ARG B 1 36 ? -33.531 -5.086 16.359 1 90.88 36 ARG B N 1
ATOM 2615 C CA . ARG B 1 36 ? -34.188 -6.359 16.078 1 90.88 36 ARG B CA 1
ATOM 2616 C C . ARG B 1 36 ? -33.5 -7.094 14.945 1 90.88 36 ARG B C 1
ATOM 2618 O O . ARG B 1 36 ? -33.875 -8.211 14.594 1 90.88 36 ARG B O 1
ATOM 2625 N N . GLY B 1 37 ? -32.625 -6.41 14.391 1 89.06 37 GLY B N 1
ATOM 2626 C CA . GLY B 1 37 ? -31.859 -7.062 13.328 1 89.06 37 GLY B CA 1
ATOM 2627 C C . GLY B 1 37 ? -32.625 -7.156 12.023 1 89.06 37 GLY B C 1
ATOM 2628 O O . GLY B 1 37 ? -32.25 -7.914 11.125 1 89.06 37 GLY B O 1
ATOM 2629 N N . ARG B 1 38 ? -33.75 -6.41 11.93 1 90.5 38 ARG B N 1
ATOM 2630 C CA . ARG B 1 38 ? -34.469 -6.383 10.672 1 90.5 38 ARG B CA 1
ATOM 2631 C C . ARG B 1 38 ? -33.75 -5.531 9.633 1 90.5 38 ARG B C 1
ATOM 2633 O O . ARG B 1 38 ? -33.844 -4.301 9.656 1 90.5 38 ARG B O 1
ATOM 2640 N N . VAL B 1 39 ? -33.188 -6.145 8.734 1 88 39 VAL B N 1
ATOM 2641 C CA . VAL B 1 39 ? -32.344 -5.453 7.75 1 88 39 VAL B CA 1
ATOM 2642 C C . VAL B 1 39 ? -33.25 -4.746 6.734 1 88 39 VAL B C 1
ATOM 2644 O O . VAL B 1 39 ? -34.125 -5.367 6.121 1 88 39 VAL B O 1
ATOM 2647 N N . PRO B 1 40 ? -33.062 -3.504 6.656 1 90.19 40 PRO B N 1
ATOM 2648 C CA . PRO B 1 40 ? -33.812 -2.795 5.621 1 90.19 40 PRO B CA 1
ATOM 2649 C C . PRO B 1 40 ? -33.375 -3.18 4.207 1 90.19 40 PRO B C 1
ATOM 2651 O O . PRO B 1 40 ? -32.562 -4.082 4.035 1 90.19 40 PRO B O 1
ATOM 2654 N N . SER B 1 41 ? -34.031 -2.549 3.186 1 86.19 41 SER B N 1
ATOM 2655 C CA . SER B 1 41 ? -33.656 -2.805 1.802 1 86.19 41 SER B CA 1
ATOM 2656 C C . SER B 1 41 ? -32.188 -2.434 1.553 1 86.19 41 SER B C 1
ATOM 2658 O O . SER B 1 41 ? -31.625 -1.635 2.293 1 86.19 41 SER B O 1
ATOM 2660 N N . LEU B 1 42 ? -31.656 -3.018 0.555 1 84.88 42 LEU B N 1
ATOM 2661 C CA . LEU B 1 42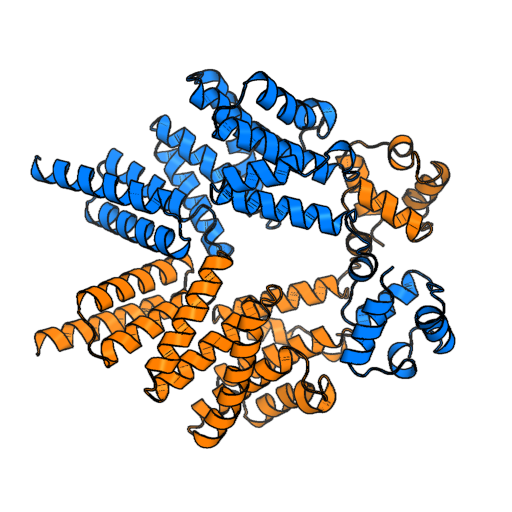 ? -30.266 -2.75 0.219 1 84.88 42 LEU B CA 1
ATOM 2662 C C . LEU B 1 42 ? -30.047 -1.262 -0.026 1 84.88 42 LEU B C 1
ATOM 2664 O O . LEU B 1 42 ? -29.031 -0.704 0.402 1 84.88 42 LEU B O 1
ATOM 2668 N N . ALA B 1 43 ? -30.953 -0.628 -0.681 1 85.5 43 ALA B N 1
ATOM 2669 C CA . ALA B 1 43 ? -30.812 0.793 -0.989 1 85.5 43 ALA B CA 1
ATOM 2670 C C . ALA B 1 43 ? -30.75 1.627 0.288 1 85.5 43 ALA B C 1
ATOM 2672 O O . ALA B 1 43 ? -29.906 2.514 0.415 1 85.5 43 ALA B O 1
ATOM 2673 N N . ILE B 1 44 ? -31.594 1.347 1.163 1 90.5 44 ILE B N 1
ATOM 2674 C CA . ILE B 1 44 ? -31.656 2.068 2.43 1 90.5 44 ILE B CA 1
ATOM 2675 C C . ILE B 1 44 ? -30.391 1.781 3.24 1 90.5 44 ILE B C 1
ATOM 2677 O O . ILE B 1 44 ? -29.766 2.701 3.766 1 90.5 44 ILE B O 1
ATOM 2681 N N . LEU B 1 45 ? -30.062 0.535 3.238 1 90 45 LEU B N 1
ATOM 2682 C CA . LEU B 1 45 ? -28.891 0.132 4 1 90 45 LEU B CA 1
ATOM 2683 C C . LEU B 1 45 ? -27.625 0.805 3.453 1 90 45 LEU B C 1
ATOM 2685 O O . LEU B 1 45 ? -26.781 1.254 4.223 1 90 45 LEU B O 1
ATOM 2689 N N . GLU B 1 46 ? -27.516 0.908 2.211 1 88.06 46 GLU B N 1
ATOM 2690 C CA . GLU B 1 46 ? -26.359 1.543 1.566 1 88.06 46 GLU B CA 1
ATOM 2691 C C . GLU B 1 46 ? -26.266 3.016 1.954 1 88.06 46 GLU B C 1
ATOM 2693 O O . GLU B 1 46 ? -25.172 3.512 2.236 1 88.06 46 GLU B O 1
ATOM 2698 N N . GLN B 1 47 ? -27.359 3.631 1.957 1 90.38 47 GLN B N 1
ATOM 2699 C CA . GLN B 1 47 ? -27.359 5.051 2.287 1 90.38 47 GLN B CA 1
ATOM 2700 C C . GLN B 1 47 ? -27 5.277 3.752 1 90.38 47 GLN B C 1
ATOM 2702 O O . GLN B 1 47 ? -26.266 6.207 4.078 1 90.38 47 GLN B O 1
ATOM 2707 N N . LEU B 1 48 ? -27.547 4.445 4.551 1 92.94 48 LEU B N 1
ATOM 2708 C CA . LEU B 1 48 ? -27.219 4.547 5.969 1 92.94 48 LEU B CA 1
ATOM 2709 C C . LEU B 1 48 ? -25.734 4.305 6.207 1 92.94 48 LEU B C 1
ATOM 2711 O O . LEU B 1 48 ? -25.078 5.066 6.922 1 92.94 48 LEU B O 1
ATOM 2715 N N . CYS B 1 49 ? -25.25 3.293 5.559 1 91.44 49 CYS B N 1
ATOM 2716 C CA . CYS B 1 49 ? -23.844 2.963 5.68 1 91.44 49 CYS B CA 1
ATOM 2717 C C . CYS B 1 49 ? -22.969 4.086 5.125 1 91.44 49 CYS B C 1
ATOM 2719 O O . CYS B 1 49 ? -21.953 4.453 5.734 1 91.44 49 CYS B O 1
ATOM 2721 N N . ALA B 1 50 ? -23.391 4.613 4.074 1 89.69 50 ALA B N 1
ATOM 2722 C CA . ALA B 1 50 ? -22.641 5.684 3.432 1 89.69 50 ALA B CA 1
ATOM 2723 C C . ALA B 1 50 ? -22.469 6.875 4.371 1 89.69 50 ALA B C 1
ATOM 2725 O O . ALA B 1 50 ? -21.375 7.438 4.48 1 89.69 50 ALA B O 1
ATOM 2726 N N . ARG B 1 51 ? -23.484 7.219 5.008 1 91.56 51 ARG B N 1
ATOM 2727 C CA . ARG B 1 51 ? -23.438 8.359 5.918 1 91.56 51 ARG B CA 1
ATOM 2728 C C . ARG B 1 51 ? -22.469 8.086 7.074 1 91.56 51 ARG B C 1
ATOM 2730 O O . ARG B 1 51 ? -21.891 9.016 7.637 1 91.56 51 ARG B O 1
ATOM 2737 N N . LEU B 1 52 ? -22.328 6.828 7.332 1 92.94 52 LEU B N 1
ATOM 2738 C CA . LEU B 1 52 ? -21.438 6.43 8.422 1 92.94 52 LEU B CA 1
ATOM 2739 C C . LEU B 1 52 ? -20.031 6.145 7.895 1 92.94 52 LEU B C 1
ATOM 2741 O O . LEU B 1 52 ? -19.141 5.777 8.664 1 92.94 52 LEU B O 1
ATOM 2745 N N . GLY B 1 53 ? -19.859 6.242 6.648 1 89.38 53 GLY B N 1
ATOM 2746 C CA . GLY B 1 53 ? -18.578 5.949 6.047 1 89.38 53 GLY B CA 1
ATOM 2747 C C . GLY B 1 53 ? -18.266 4.461 5.984 1 89.38 53 GLY B C 1
ATOM 2748 O O . GLY B 1 53 ? -17.109 4.059 6.016 1 89.38 53 GLY B O 1
ATOM 2749 N N . LEU B 1 54 ? -19.266 3.717 5.945 1 90.06 54 LEU B N 1
ATOM 2750 C CA . LEU B 1 54 ? -19.156 2.266 5.859 1 90.06 54 LEU B CA 1
ATOM 2751 C C . LEU B 1 54 ? -19.688 1.756 4.527 1 90.06 54 LEU B C 1
ATOM 2753 O O . LEU B 1 54 ? -20.516 2.422 3.889 1 90.06 54 LEU B O 1
ATOM 2757 N N . THR B 1 55 ? -19.156 0.692 4.195 1 86.81 55 THR B N 1
ATOM 2758 C CA . THR B 1 55 ? -19.797 -0.049 3.111 1 86.81 55 THR B CA 1
ATOM 2759 C C . THR B 1 55 ? -20.609 -1.213 3.658 1 86.81 55 THR B C 1
ATOM 2761 O O . THR B 1 55 ? -20.375 -1.676 4.777 1 86.81 55 THR B O 1
ATOM 2764 N N . VAL B 1 56 ? -21.547 -1.606 2.904 1 86.75 56 VAL B N 1
ATOM 2765 C CA . VAL B 1 56 ? -22.375 -2.748 3.303 1 86.75 56 VAL B CA 1
ATOM 2766 C C . VAL B 1 56 ? -21.484 -3.98 3.48 1 86.75 56 VAL B C 1
ATOM 2768 O O . VAL B 1 56 ? -21.719 -4.789 4.383 1 86.75 56 VAL B O 1
ATOM 2771 N N . ASP B 1 57 ? -20.484 -4.078 2.701 1 84 57 ASP B N 1
ATOM 2772 C CA . ASP B 1 57 ? -19.562 -5.207 2.801 1 84 57 ASP B CA 1
ATOM 2773 C C . ASP B 1 57 ? -18.844 -5.215 4.148 1 84 57 ASP B C 1
ATOM 2775 O O . ASP B 1 57 ? -18.609 -6.277 4.73 1 84 57 ASP B O 1
ATOM 2779 N N . GLU B 1 58 ? -18.5 -4.055 4.531 1 83.94 58 GLU B N 1
ATOM 2780 C CA . GLU B 1 58 ? -17.812 -3.947 5.816 1 83.94 58 GLU B CA 1
ATOM 2781 C C . GLU B 1 58 ? -18.703 -4.426 6.957 1 83.94 58 GLU B C 1
ATOM 2783 O O . GLU B 1 58 ? -18.219 -4.93 7.973 1 83.94 58 GLU B O 1
ATOM 2788 N N . LEU B 1 59 ? -20 -4.32 6.77 1 84.56 59 LEU B N 1
ATOM 2789 C CA . LEU B 1 59 ? -20.953 -4.766 7.785 1 84.56 59 LEU B CA 1
ATOM 2790 C C . LEU B 1 59 ? -21.172 -6.27 7.703 1 84.56 59 LEU B C 1
ATOM 2792 O O . LEU B 1 59 ? -21.484 -6.914 8.711 1 84.56 59 LEU B O 1
ATOM 2796 N N . ASN B 1 60 ? -21.141 -6.707 6.496 1 77.31 60 ASN B N 1
ATOM 2797 C CA . ASN B 1 60 ? -21.422 -8.125 6.289 1 77.31 60 ASN B CA 1
ATOM 2798 C C . ASN B 1 60 ? -20.172 -8.977 6.508 1 77.31 60 ASN B C 1
ATOM 2800 O O . ASN B 1 60 ? -20.203 -10.195 6.309 1 77.31 60 ASN B O 1
ATOM 2804 N N . GLU B 1 61 ? -19.016 -8.305 6.652 1 65.25 61 GLU B N 1
ATOM 2805 C CA . GLU B 1 61 ? -17.797 -9.07 6.867 1 65.25 61 GLU B CA 1
ATOM 2806 C C . GLU B 1 61 ? -17.984 -10.117 7.965 1 65.25 61 GLU B C 1
ATOM 2808 O O . GLU B 1 61 ? -18.125 -9.773 9.141 1 65.25 61 GLU B O 1
ATOM 2813 N N . ASP B 1 62 ? -18.922 -10.914 7.633 1 58.47 62 ASP B N 1
ATOM 2814 C CA . ASP B 1 62 ? -19.078 -12.016 8.578 1 58.47 62 ASP B CA 1
ATOM 2815 C C . ASP B 1 62 ? -17.719 -12.57 9 1 58.47 62 ASP B C 1
ATOM 2817 O O . ASP B 1 62 ? -16.719 -12.352 8.32 1 58.47 62 ASP B O 1
ATOM 2821 N N . GLN B 1 63 ? -17.656 -13.453 10.008 1 52.84 63 GLN B N 1
ATOM 2822 C CA . GLN B 1 63 ? -16.516 -14.102 10.648 1 52.84 63 GLN B CA 1
ATOM 2823 C C . GLN B 1 63 ? -15.547 -14.68 9.617 1 52.84 63 GLN B C 1
ATOM 2825 O O . GLN B 1 63 ? -15.797 -14.586 8.414 1 52.84 63 GLN B O 1
ATOM 2830 N N . ALA B 1 64 ? -14.883 -15.742 9.836 1 51.56 64 ALA B N 1
ATOM 2831 C CA . ALA B 1 64 ? -13.727 -16.5 9.367 1 51.56 64 ALA B CA 1
ATOM 2832 C C . ALA B 1 64 ? -13.883 -16.891 7.898 1 51.56 64 ALA B C 1
ATOM 2834 O O . ALA B 1 64 ? -12.898 -17.094 7.191 1 51.56 64 ALA B O 1
ATOM 2835 N N . SER B 1 65 ? -15.125 -16.688 7.281 1 58.66 65 SER B N 1
ATOM 2836 C CA . SER B 1 65 ? -15.234 -17.297 5.965 1 58.66 65 SER B CA 1
ATOM 2837 C C . SER B 1 65 ? -15.672 -16.281 4.914 1 58.66 65 SER B C 1
ATOM 2839 O O . SER B 1 65 ? -15.898 -16.641 3.756 1 58.66 65 SER B O 1
ATOM 2841 N N . SER B 1 66 ? -15.57 -14.961 5.234 1 76.5 66 SER B N 1
ATOM 2842 C CA . SER B 1 66 ? -16 -13.977 4.246 1 76.5 66 SER B CA 1
ATOM 2843 C C . SER B 1 66 ? -14.938 -13.781 3.166 1 76.5 66 SER B C 1
ATOM 2845 O O . SER B 1 66 ? -13.766 -14.102 3.377 1 76.5 66 SER B O 1
ATOM 2847 N N . VAL B 1 67 ? -15.383 -13.602 1.955 1 82.56 67 VAL B N 1
ATOM 2848 C CA . VAL B 1 67 ? -14.531 -13.336 0.799 1 82.56 67 VAL B CA 1
ATOM 2849 C C . VAL B 1 67 ? -13.5 -12.266 1.15 1 82.56 67 VAL B C 1
ATOM 2851 O O . VAL B 1 67 ? -12.328 -12.375 0.779 1 82.56 67 VAL B O 1
ATOM 2854 N N . THR B 1 68 ? -13.938 -11.398 1.958 1 83.81 68 THR B N 1
ATOM 2855 C CA . THR B 1 68 ? -13.055 -10.297 2.322 1 83.81 68 THR B CA 1
ATOM 2856 C C . THR B 1 68 ? -11.945 -10.773 3.252 1 83.81 68 THR B C 1
ATOM 2858 O O . THR B 1 68 ? -10.773 -10.43 3.062 1 83.81 68 THR B O 1
ATOM 2861 N N . GLN B 1 69 ? -12.258 -11.578 4.176 1 84.94 69 GLN B N 1
ATOM 2862 C CA . GLN B 1 69 ? -11.266 -12.078 5.117 1 84.94 69 GLN B CA 1
ATOM 2863 C C . GLN B 1 69 ? -10.266 -13 4.422 1 84.94 69 GLN B C 1
ATOM 2865 O O . GLN B 1 69 ? -9.062 -12.922 4.676 1 84.94 69 GLN B O 1
ATOM 2870 N N . MET B 1 70 ? -10.789 -13.891 3.6 1 90.56 70 MET B N 1
ATOM 2871 C CA . MET B 1 70 ? -9.914 -14.797 2.857 1 90.56 70 MET B CA 1
ATOM 2872 C C . MET B 1 70 ? -8.984 -14.016 1.932 1 90.56 70 MET B C 1
ATOM 2874 O O . MET B 1 70 ? -7.805 -14.352 1.806 1 90.56 70 MET B O 1
ATOM 2878 N N . ARG B 1 71 ? -9.539 -13.039 1.334 1 92.62 71 ARG B N 1
ATOM 2879 C CA . ARG B 1 71 ? -8.734 -12.18 0.47 1 92.62 71 ARG B CA 1
ATOM 2880 C C . ARG B 1 71 ? -7.598 -11.531 1.251 1 92.62 71 ARG B C 1
ATOM 2882 O O . ARG B 1 71 ? -6.445 -11.531 0.807 1 92.62 71 ARG B O 1
ATOM 2889 N N . GLN B 1 72 ? -7.891 -11.039 2.387 1 91.5 72 GLN B N 1
ATOM 2890 C CA . GLN B 1 72 ? -6.891 -10.383 3.225 1 91.5 72 GLN B CA 1
ATOM 2891 C C . GLN B 1 72 ? -5.801 -11.367 3.646 1 91.5 72 GLN B C 1
ATOM 2893 O O . GLN B 1 72 ? -4.613 -11.031 3.629 1 91.5 72 GLN B O 1
ATOM 2898 N N . GLU B 1 73 ? -6.215 -12.516 3.979 1 94.12 73 GLU B N 1
ATOM 2899 C CA . GLU B 1 73 ? -5.266 -13.547 4.398 1 94.12 73 GLU B CA 1
ATOM 2900 C C . GLU B 1 73 ? -4.336 -13.945 3.256 1 94.12 73 GLU B C 1
ATOM 2902 O O . GLU B 1 73 ? -3.115 -13.984 3.428 1 94.12 73 GLU B O 1
ATOM 2907 N N . LEU B 1 74 ? -4.902 -14.188 2.123 1 96.81 74 LEU B N 1
ATOM 2908 C CA . LEU B 1 74 ? -4.102 -14.602 0.977 1 96.81 74 LEU B CA 1
ATOM 2909 C C . LEU B 1 74 ? -3.191 -13.469 0.512 1 96.81 74 LEU B C 1
ATOM 2911 O O . LEU B 1 74 ? -2.045 -13.711 0.125 1 96.81 74 LEU B O 1
ATOM 2915 N N . ASP B 1 75 ? -3.711 -12.273 0.583 1 96 75 ASP B N 1
ATOM 2916 C CA . ASP B 1 75 ? -2.875 -11.125 0.245 1 96 75 ASP B CA 1
ATOM 2917 C C . ASP B 1 75 ? -1.684 -11.016 1.192 1 96 75 ASP B C 1
ATOM 2919 O O . ASP B 1 75 ? -0.572 -10.695 0.765 1 96 75 ASP B O 1
ATOM 2923 N N . HIS B 1 76 ? -1.938 -11.234 2.422 1 96.25 76 HIS B N 1
ATOM 2924 C CA . HIS B 1 76 ? -0.861 -11.195 3.404 1 96.25 76 HIS B CA 1
ATOM 2925 C C . HIS B 1 76 ? 0.186 -12.266 3.113 1 96.25 76 HIS B C 1
ATOM 2927 O O . HIS B 1 76 ? 1.387 -11.984 3.129 1 96.25 76 HIS B O 1
ATOM 2933 N N . ILE B 1 77 ? -0.243 -13.43 2.812 1 97.75 77 ILE B N 1
ATOM 2934 C CA . ILE B 1 77 ? 0.643 -14.539 2.459 1 97.75 77 ILE B CA 1
ATOM 2935 C C . ILE B 1 77 ? 1.464 -14.164 1.227 1 97.75 77 ILE B C 1
ATOM 2937 O O . ILE B 1 77 ? 2.668 -14.422 1.173 1 97.75 77 ILE B O 1
ATOM 2941 N N . GLU B 1 78 ? 0.809 -13.578 0.311 1 97.62 78 GLU B N 1
ATOM 2942 C CA . GLU B 1 78 ? 1.459 -13.188 -0.937 1 97.62 78 GLU B CA 1
ATOM 2943 C C . GLU B 1 78 ? 2.568 -12.172 -0.687 1 97.62 78 GLU B C 1
ATOM 2945 O O . GLU B 1 78 ? 3.652 -12.273 -1.266 1 97.62 78 GLU B O 1
ATOM 2950 N N . ARG B 1 79 ? 2.377 -11.258 0.204 1 95.5 79 ARG B N 1
ATOM 2951 C CA . ARG B 1 79 ? 3.391 -10.273 0.564 1 95.5 79 ARG B CA 1
ATOM 2952 C C . ARG B 1 79 ? 4.574 -10.93 1.262 1 95.5 79 ARG B C 1
ATOM 2954 O O . ARG B 1 79 ? 5.727 -10.57 1.02 1 95.5 79 ARG B O 1
ATOM 2961 N N . GLN B 1 80 ? 4.262 -11.859 2.104 1 95.5 80 GLN B N 1
ATOM 2962 C CA . GLN B 1 80 ? 5.332 -12.594 2.773 1 95.5 80 GLN B CA 1
ATOM 2963 C C . GLN B 1 80 ? 6.18 -13.367 1.768 1 95.5 80 GLN B C 1
ATOM 2965 O O . GLN B 1 80 ? 7.398 -13.477 1.931 1 95.5 80 GLN B O 1
ATOM 2970 N N . LEU B 1 81 ? 5.488 -13.891 0.781 1 96.69 81 LEU B N 1
ATOM 2971 C CA . LEU B 1 81 ? 6.203 -14.609 -0.265 1 96.69 81 LEU B CA 1
ATOM 2972 C C . LEU B 1 81 ? 7.152 -13.68 -1.018 1 96.69 81 LEU B C 1
ATOM 2974 O O . LEU B 1 81 ? 8.289 -14.055 -1.304 1 96.69 81 LEU B O 1
ATOM 2978 N N . MET B 1 82 ? 6.672 -12.477 -1.286 1 94.62 82 MET B N 1
ATOM 2979 C CA . MET B 1 82 ? 7.477 -11.484 -1.981 1 94.62 82 MET B CA 1
ATOM 2980 C C . MET B 1 82 ? 8.734 -11.141 -1.182 1 94.62 82 MET B C 1
ATOM 2982 O O . MET B 1 82 ? 9.766 -10.797 -1.757 1 94.62 82 MET B O 1
ATOM 2986 N N . MET B 1 83 ? 8.664 -11.32 0.134 1 93.06 83 MET B N 1
ATOM 2987 C CA . MET B 1 83 ? 9.766 -10.984 1.023 1 93.06 83 MET B CA 1
ATOM 2988 C C . MET B 1 83 ? 10.633 -12.211 1.308 1 93.06 83 MET B C 1
ATOM 2990 O O . MET B 1 83 ? 11.531 -12.156 2.143 1 93.06 83 MET B O 1
ATOM 2994 N N . GLU B 1 84 ? 10.281 -13.289 0.723 1 93.06 84 GLU B N 1
ATOM 2995 C CA . GLU B 1 84 ? 11.039 -14.531 0.794 1 93.06 84 GLU B CA 1
ATOM 2996 C C . GLU B 1 84 ? 10.914 -15.18 2.17 1 93.06 84 GLU B C 1
ATOM 2998 O O . GLU B 1 84 ? 11.82 -15.891 2.615 1 93.06 84 GLU B O 1
ATOM 3003 N N . ASP B 1 85 ? 9.852 -14.867 2.828 1 93.25 85 ASP B N 1
ATOM 3004 C CA . ASP B 1 85 ? 9.555 -15.547 4.082 1 93.25 85 ASP B CA 1
ATOM 3005 C C . ASP B 1 85 ? 8.883 -16.891 3.828 1 93.25 85 ASP B C 1
ATOM 3007 O O . ASP B 1 85 ? 7.742 -17.109 4.246 1 93.25 85 ASP B O 1
ATOM 3011 N N . TYR B 1 86 ? 9.586 -17.844 3.322 1 96.19 86 TYR B N 1
ATOM 3012 C CA . TYR B 1 86 ? 9.031 -19.062 2.762 1 96.19 86 TYR B CA 1
ATOM 3013 C C . TYR B 1 86 ? 8.43 -19.938 3.854 1 96.19 86 TYR B C 1
ATOM 3015 O O . TYR B 1 86 ? 7.375 -20.547 3.662 1 96.19 86 TYR B O 1
ATOM 3023 N N . GLN B 1 87 ? 9.172 -19.969 4.969 1 96.44 87 GLN B N 1
ATOM 3024 C CA . GLN B 1 87 ? 8.672 -20.812 6.059 1 96.44 87 GLN B CA 1
ATOM 3025 C C . GLN B 1 87 ? 7.328 -20.297 6.566 1 96.44 87 GLN B C 1
ATOM 3027 O O . GLN B 1 87 ? 6.406 -21.094 6.789 1 96.44 87 GLN B O 1
ATOM 3032 N N . VAL B 1 88 ? 7.215 -19.031 6.719 1 96.94 88 VAL B N 1
ATOM 3033 C CA . VAL B 1 88 ? 5.973 -18.406 7.176 1 96.94 88 VAL B CA 1
ATOM 3034 C C . VAL B 1 88 ? 4.863 -18.672 6.156 1 96.94 88 VAL B C 1
ATOM 3036 O O . VAL B 1 88 ? 3.738 -19.016 6.527 1 96.94 88 VAL B O 1
ATOM 3039 N N . VAL B 1 89 ? 5.156 -18.547 4.941 1 98.06 89 VAL B N 1
ATOM 3040 C CA . VAL B 1 89 ? 4.203 -18.75 3.854 1 98.06 89 VAL B CA 1
ATOM 3041 C C . VAL B 1 89 ? 3.73 -20.203 3.84 1 98.06 89 VAL B C 1
ATOM 3043 O O . VAL B 1 89 ? 2.531 -20.469 3.736 1 98.06 89 VAL B O 1
ATOM 3046 N N . LEU B 1 90 ? 4.699 -21.109 3.975 1 97.94 90 LEU B N 1
ATOM 3047 C CA . LEU B 1 90 ? 4.379 -22.531 3.973 1 97.94 90 LEU B CA 1
ATOM 3048 C C . LEU B 1 90 ? 3.396 -22.859 5.086 1 97.94 90 LEU B C 1
ATOM 3050 O O . LEU B 1 90 ? 2.395 -23.547 4.852 1 97.94 90 LEU B O 1
ATOM 3054 N N . GLN B 1 91 ? 3.662 -22.375 6.25 1 98.06 91 GLN B N 1
ATOM 3055 C CA . GLN B 1 91 ? 2.809 -22.641 7.402 1 98.06 91 GLN B CA 1
ATOM 3056 C C . GLN B 1 91 ? 1.419 -22.047 7.211 1 98.06 91 GLN B C 1
ATOM 3058 O O . GLN B 1 91 ? 0.412 -22.672 7.539 1 98.06 91 GLN B O 1
ATOM 3063 N N . ALA B 1 92 ? 1.393 -20.828 6.688 1 98 92 ALA B N 1
ATOM 3064 C CA . ALA B 1 92 ? 0.12 -20.141 6.488 1 98 92 ALA B CA 1
ATOM 3065 C C . ALA B 1 92 ? -0.733 -20.859 5.445 1 98 92 ALA B C 1
ATOM 3067 O O . ALA B 1 92 ? -1.939 -21.031 5.633 1 98 92 ALA B O 1
ATOM 3068 N N . LEU B 1 93 ? -0.151 -21.297 4.363 1 97.88 93 LEU B N 1
ATOM 3069 C CA . LEU B 1 93 ? -0.877 -21.984 3.305 1 97.88 93 LEU B CA 1
ATOM 3070 C C . LEU B 1 93 ? -1.416 -23.312 3.799 1 97.88 93 LEU B C 1
ATOM 3072 O O . LEU B 1 93 ? -2.516 -23.734 3.42 1 97.88 93 LEU B O 1
ATOM 3076 N N . ASN B 1 94 ? -0.645 -23.938 4.625 1 96.75 94 ASN B N 1
ATOM 3077 C CA . ASN B 1 94 ? -1.042 -25.25 5.141 1 96.75 94 ASN B CA 1
ATOM 3078 C C . ASN B 1 94 ? -2.271 -25.141 6.039 1 96.75 94 ASN B C 1
ATOM 3080 O O . ASN B 1 94 ? -2.98 -26.141 6.242 1 96.75 94 ASN B O 1
ATOM 3084 N N . ARG B 1 95 ? -2.543 -24 6.547 1 95.94 95 ARG B N 1
ATOM 3085 C CA . ARG B 1 95 ? -3.674 -23.797 7.449 1 95.94 95 ARG B CA 1
ATOM 3086 C C . ARG B 1 95 ? -4.957 -23.531 6.672 1 95.94 95 ARG B C 1
ATOM 3088 O O . ARG B 1 95 ? -6.051 -23.547 7.238 1 95.94 95 ARG B O 1
ATOM 3095 N N . ILE B 1 96 ? -4.797 -23.297 5.453 1 95.62 96 ILE B N 1
ATOM 3096 C CA . ILE B 1 96 ? -5.957 -22.953 4.633 1 95.62 96 ILE B CA 1
ATOM 3097 C C . ILE B 1 96 ? -6.488 -24.203 3.943 1 95.62 96 ILE B C 1
ATOM 3099 O O . ILE B 1 96 ? -5.73 -24.938 3.299 1 95.62 96 ILE B O 1
ATOM 3103 N N . ALA B 1 97 ? -7.777 -24.438 4.129 1 94.06 97 ALA B N 1
ATOM 3104 C CA . ALA B 1 97 ? -8.445 -25.469 3.354 1 94.06 97 ALA B CA 1
ATOM 3105 C C . ALA B 1 97 ? -8.977 -24.922 2.035 1 94.06 97 ALA B C 1
ATOM 3107 O O . ALA B 1 97 ? -10.016 -24.25 2.01 1 94.06 97 ALA B O 1
ATOM 3108 N N . VAL B 1 98 ? -8.336 -25.266 0.91 1 93.38 98 VAL B N 1
ATOM 3109 C CA . VAL B 1 98 ? -8.656 -24.672 -0.386 1 93.38 98 VAL B CA 1
ATOM 3110 C C . VAL B 1 98 ? -10.078 -25.047 -0.79 1 93.38 98 VAL B C 1
ATOM 3112 O O . VAL B 1 98 ? -10.758 -24.281 -1.466 1 93.38 98 VAL B O 1
ATOM 3115 N N . SER B 1 99 ? -10.602 -26.172 -0.291 1 90.38 99 SER B N 1
ATOM 3116 C CA . SER B 1 99 ? -11.945 -26.641 -0.609 1 90.38 99 SER B CA 1
ATOM 3117 C C . SER B 1 99 ? -13.008 -25.719 -0.014 1 90.38 99 SER B C 1
ATOM 3119 O O . SER B 1 99 ? -14.156 -25.719 -0.458 1 90.38 99 SER B O 1
ATOM 3121 N N . GLU B 1 100 ? -12.578 -24.938 0.9 1 88.31 100 GLU B N 1
ATOM 3122 C CA . GLU B 1 100 ? -13.523 -24.062 1.587 1 88.31 100 GLU B CA 1
ATOM 3123 C C . GLU B 1 100 ? -13.555 -22.672 0.944 1 88.31 100 GLU B C 1
ATOM 3125 O O . GLU B 1 100 ? -14.383 -21.844 1.301 1 88.31 100 GLU B O 1
ATOM 3130 N N . ILE B 1 101 ? -12.656 -22.469 -0.033 1 91.94 101 ILE B N 1
ATOM 3131 C CA . ILE B 1 101 ? -12.641 -21.172 -0.722 1 91.94 101 ILE B CA 1
ATOM 3132 C C . ILE B 1 101 ? -13.672 -21.188 -1.849 1 91.94 101 ILE B C 1
ATOM 3134 O O . ILE B 1 101 ? -13.445 -21.797 -2.898 1 91.94 101 ILE B O 1
ATOM 3138 N N . ALA B 1 102 ? -14.711 -20.516 -1.614 1 85.12 102 ALA B N 1
ATOM 3139 C CA . ALA B 1 102 ? -15.797 -20.484 -2.594 1 85.12 102 ALA B CA 1
ATOM 3140 C C . ALA B 1 102 ? -15.445 -19.594 -3.777 1 85.12 102 ALA B C 1
ATOM 3142 O O . ALA B 1 102 ? -15.812 -19.891 -4.918 1 85.12 102 ALA B O 1
ATOM 3143 N N . ALA B 1 103 ? -14.742 -18.547 -3.518 1 91.12 103 ALA B N 1
ATOM 3144 C CA . ALA B 1 103 ? -14.398 -17.562 -4.539 1 91.12 103 ALA B CA 1
ATOM 3145 C C . ALA B 1 103 ? -13.367 -18.109 -5.516 1 91.12 103 ALA B C 1
ATOM 3147 O O . ALA B 1 103 ? -12.227 -18.391 -5.133 1 91.12 103 ALA B O 1
ATOM 3148 N N . VAL B 1 104 ? -13.703 -18.172 -6.727 1 92.75 104 VAL B N 1
ATOM 3149 C CA . VAL B 1 104 ? -12.867 -18.766 -7.766 1 92.75 104 VAL B CA 1
ATOM 3150 C C . VAL B 1 104 ? -11.555 -17.984 -7.875 1 92.75 104 VAL B C 1
ATOM 3152 O O . VAL B 1 104 ? -10.477 -18.578 -7.875 1 92.75 104 VAL B O 1
ATOM 3155 N N . PRO B 1 105 ? -11.555 -16.656 -7.906 1 93.88 105 PRO B N 1
ATOM 3156 C CA . PRO B 1 105 ? -10.289 -15.938 -7.996 1 93.88 105 PRO B CA 1
ATOM 3157 C C . PRO B 1 105 ? -9.375 -16.188 -6.797 1 93.88 105 PRO B C 1
ATOM 3159 O O . PRO B 1 105 ? -8.148 -16.203 -6.938 1 93.88 105 PRO B O 1
ATOM 3162 N N . LEU B 1 106 ? -9.984 -16.375 -5.633 1 96 106 LEU B N 1
ATOM 3163 C CA . LEU B 1 106 ? -9.188 -16.625 -4.438 1 96 106 LEU B CA 1
ATOM 3164 C C . LEU B 1 106 ? -8.594 -18.031 -4.453 1 96 106 LEU B C 1
ATOM 3166 O O . LEU B 1 106 ? -7.488 -18.25 -3.943 1 96 106 LEU B O 1
ATOM 3170 N N . ARG B 1 107 ? -9.32 -18.938 -5.039 1 96.31 107 ARG B N 1
ATOM 3171 C CA . ARG B 1 107 ? -8.75 -20.266 -5.227 1 96.31 107 ARG B CA 1
ATOM 3172 C C . ARG B 1 107 ? -7.547 -20.219 -6.16 1 96.31 107 ARG B C 1
ATOM 3174 O O . ARG B 1 107 ? -6.531 -20.875 -5.906 1 96.31 107 ARG B O 1
ATOM 3181 N N . MET B 1 108 ? -7.699 -19.5 -7.207 1 97.19 108 MET B N 1
ATOM 3182 C CA . MET B 1 108 ? -6.57 -19.328 -8.117 1 97.19 108 MET B CA 1
ATOM 3183 C C . MET B 1 108 ? -5.379 -18.719 -7.395 1 97.19 108 MET B C 1
ATOM 3185 O O . MET B 1 108 ? -4.242 -19.141 -7.582 1 97.19 108 MET B O 1
ATOM 3189 N N . GLN B 1 109 ? -5.668 -17.688 -6.578 1 97.81 109 GLN B N 1
ATOM 3190 C CA . GLN B 1 109 ? -4.602 -17.062 -5.809 1 97.81 109 GLN B CA 1
ATOM 3191 C C . GLN B 1 109 ? -3.916 -18.062 -4.891 1 97.81 109 GLN B C 1
ATOM 3193 O O . GLN B 1 109 ? -2.689 -18.078 -4.773 1 97.81 109 GLN B O 1
ATOM 3198 N N . TYR B 1 110 ? -4.703 -18.875 -4.305 1 98.38 110 TYR B N 1
ATOM 3199 C CA . TYR B 1 110 ? -4.145 -19.906 -3.438 1 98.38 110 TYR B CA 1
ATOM 3200 C C . TYR B 1 110 ? -3.199 -20.812 -4.211 1 98.38 110 TYR B C 1
ATOM 3202 O O . TYR B 1 110 ? -2.072 -21.062 -3.775 1 98.38 110 TYR B O 1
ATOM 3210 N N . TYR B 1 111 ? -3.641 -21.312 -5.32 1 98.44 111 TYR B N 1
ATOM 3211 C CA . TYR B 1 111 ? -2.848 -22.266 -6.098 1 98.44 111 TYR B CA 1
ATOM 3212 C C . TYR B 1 111 ? -1.604 -21.594 -6.668 1 98.44 111 TYR B C 1
ATOM 3214 O O . TYR B 1 111 ? -0.542 -22.219 -6.758 1 98.44 111 TYR B O 1
ATOM 3222 N N . TYR B 1 112 ? -1.774 -20.375 -7.082 1 98.25 112 TYR B N 1
ATOM 3223 C CA . TYR B 1 112 ? -0.627 -19.594 -7.531 1 98.25 112 TYR B CA 1
ATOM 3224 C C . TYR B 1 112 ? 0.435 -19.5 -6.441 1 98.25 112 TYR B C 1
ATOM 3226 O O . TYR B 1 112 ? 1.612 -19.781 -6.691 1 98.25 112 TYR B O 1
ATOM 3234 N N . LEU B 1 113 ? 0.014 -19.141 -5.23 1 98.75 113 LEU B N 1
ATOM 3235 C CA . LEU B 1 113 ? 0.933 -18.984 -4.109 1 98.75 113 LEU B CA 1
ATOM 3236 C C . LEU B 1 113 ? 1.552 -20.328 -3.723 1 98.75 113 LEU B C 1
ATOM 3238 O O . LEU B 1 113 ? 2.764 -20.422 -3.514 1 98.75 113 LEU B O 1
ATOM 3242 N N . SER B 1 114 ? 0.736 -21.359 -3.682 1 98.62 114 SER B N 1
ATOM 3243 C CA . SER B 1 114 ? 1.192 -22.703 -3.35 1 98.62 114 SER B CA 1
ATOM 3244 C C . SER B 1 114 ? 2.201 -23.203 -4.375 1 98.62 114 SER B C 1
ATOM 3246 O O . SER B 1 114 ? 3.27 -23.703 -4.008 1 98.62 114 SER B O 1
ATOM 3248 N N . GLY B 1 115 ? 1.878 -23.109 -5.621 1 98.62 115 GLY B N 1
ATOM 3249 C CA . GLY B 1 115 ? 2.764 -23.562 -6.684 1 98.62 115 GLY B CA 1
ATOM 3250 C C . GLY B 1 115 ? 4.082 -22.797 -6.719 1 98.62 115 GLY B C 1
ATOM 3251 O O . GLY B 1 115 ? 5.148 -23.406 -6.824 1 98.62 115 GLY B O 1
ATOM 3252 N N . LEU B 1 116 ? 3.996 -21.453 -6.652 1 98.62 116 LEU B N 1
ATOM 3253 C CA . LEU B 1 116 ? 5.207 -20.641 -6.711 1 98.62 116 LEU B CA 1
ATOM 3254 C C . LEU B 1 116 ? 6.125 -20.953 -5.531 1 98.62 116 LEU B C 1
ATOM 3256 O O . LEU B 1 116 ? 7.34 -21.094 -5.707 1 98.62 116 LEU B O 1
ATOM 3260 N N . LEU B 1 117 ? 5.508 -21.062 -4.344 1 98.62 117 LEU B N 1
ATOM 3261 C CA . LEU B 1 117 ? 6.316 -21.422 -3.186 1 98.62 117 LEU B CA 1
ATOM 3262 C C . LEU B 1 117 ? 7.047 -22.75 -3.43 1 98.62 117 LEU B C 1
ATOM 3264 O O . LEU B 1 117 ? 8.258 -22.828 -3.221 1 98.62 117 LEU B O 1
ATOM 3268 N N . LYS B 1 118 ? 6.336 -23.766 -3.863 1 98.38 118 LYS B N 1
ATOM 3269 C CA . LYS B 1 118 ? 6.922 -25.078 -4.109 1 98.38 118 LYS B CA 1
ATOM 3270 C C . LYS B 1 118 ? 8.039 -25 -5.148 1 98.38 118 LYS B C 1
ATOM 3272 O O . LYS B 1 118 ? 9.055 -25.688 -5.035 1 98.38 118 LYS B O 1
ATOM 3277 N N . SER B 1 119 ? 7.824 -24.203 -6.156 1 98.12 119 SER B N 1
ATOM 3278 C CA . SER B 1 119 ? 8.867 -24 -7.16 1 98.12 119 SER B CA 1
ATOM 3279 C C . SER B 1 119 ? 10.117 -23.391 -6.535 1 98.12 119 SER B C 1
ATOM 3281 O O . SER B 1 119 ? 11.242 -23.75 -6.906 1 98.12 119 SER B O 1
ATOM 3283 N N . LEU B 1 120 ? 9.906 -22.5 -5.574 1 97 120 LEU B N 1
ATOM 3284 C CA . LEU B 1 120 ? 11.008 -21.734 -5.004 1 97 120 LEU B CA 1
ATOM 3285 C C . LEU B 1 120 ? 11.766 -22.562 -3.967 1 97 120 LEU B C 1
ATOM 3287 O O . LEU B 1 120 ? 12.961 -22.359 -3.748 1 97 120 LEU B O 1
ATOM 3291 N N . ILE B 1 121 ? 11.094 -23.516 -3.352 1 96.38 121 ILE B N 1
ATOM 3292 C CA . ILE B 1 121 ? 11.75 -24.281 -2.287 1 96.38 121 ILE B CA 1
ATOM 3293 C C . ILE B 1 121 ? 12.062 -25.688 -2.773 1 96.38 121 ILE B C 1
ATOM 3295 O O . ILE B 1 121 ? 12.172 -26.609 -1.97 1 96.38 121 ILE B O 1
ATOM 3299 N N . ASN B 1 122 ? 12.07 -25.906 -4.059 1 93.69 122 ASN B N 1
ATOM 3300 C CA . ASN B 1 122 ? 12.438 -27.156 -4.711 1 93.69 122 ASN B CA 1
ATOM 3301 C C . ASN B 1 122 ? 11.484 -28.281 -4.328 1 93.69 122 ASN B C 1
ATOM 3303 O O . ASN B 1 122 ? 11.93 -29.375 -3.945 1 93.69 122 ASN B O 1
ATOM 3307 N N . GLY B 1 123 ? 10.234 -27.953 -4.379 1 94.19 123 GLY B N 1
ATOM 3308 C CA . GLY B 1 123 ? 9.219 -28.969 -4.168 1 94.19 123 GLY B CA 1
ATOM 3309 C C . GLY B 1 123 ? 9.125 -29.969 -5.305 1 94.19 123 GLY B C 1
ATOM 3310 O O . GLY B 1 123 ? 9.797 -29.812 -6.332 1 94.19 123 GLY B O 1
ATOM 3311 N N . ALA B 1 124 ? 8.352 -31.016 -5.043 1 96.62 124 ALA B N 1
ATOM 3312 C CA . ALA B 1 124 ? 8.172 -32.062 -6.059 1 96.62 124 ALA B CA 1
ATOM 3313 C C . ALA B 1 124 ? 7.543 -31.484 -7.324 1 96.62 124 ALA B C 1
ATOM 3315 O O . ALA B 1 124 ? 6.566 -30.734 -7.254 1 96.62 124 ALA B O 1
ATOM 3316 N N . VAL B 1 125 ? 8.102 -31.844 -8.477 1 97.44 125 VAL B N 1
ATOM 3317 C CA . VAL B 1 125 ? 7.656 -31.359 -9.781 1 97.44 125 VAL B CA 1
ATOM 3318 C C . VAL B 1 125 ? 6.168 -31.641 -9.953 1 97.44 125 VAL B C 1
ATOM 3320 O O . VAL B 1 125 ? 5.414 -30.781 -10.414 1 97.44 125 VAL B O 1
ATOM 3323 N N . SER B 1 126 ? 5.77 -32.812 -9.539 1 97.69 126 SER B N 1
ATOM 3324 C CA . SER B 1 126 ? 4.375 -33.219 -9.695 1 97.69 126 SER B CA 1
ATOM 3325 C C . SER B 1 126 ? 3.441 -32.281 -8.914 1 97.69 126 SER B C 1
ATOM 3327 O O . SER B 1 126 ? 2.342 -31.984 -9.375 1 97.69 126 SER B O 1
ATOM 3329 N N . ASP B 1 127 ? 3.877 -31.891 -7.734 1 97.94 127 ASP B N 1
ATOM 3330 C CA . ASP B 1 127 ? 3.062 -31.016 -6.891 1 97.94 127 ASP B CA 1
ATOM 3331 C C . ASP B 1 127 ? 2.955 -29.609 -7.488 1 97.94 127 ASP B C 1
ATOM 3333 O O . ASP B 1 127 ? 1.889 -29 -7.453 1 97.94 127 ASP B O 1
ATOM 3337 N N . VAL B 1 128 ? 4.047 -29.078 -7.988 1 98.19 128 VAL B N 1
ATOM 3338 C CA . VAL B 1 128 ? 4.07 -27.781 -8.633 1 98.19 128 VAL B CA 1
ATOM 3339 C C . VAL B 1 128 ? 3.131 -27.781 -9.836 1 98.19 128 VAL B C 1
ATOM 3341 O O . VAL B 1 128 ? 2.262 -26.906 -9.961 1 98.19 128 VAL B O 1
ATOM 3344 N N . CYS B 1 129 ? 3.27 -28.797 -10.672 1 98.12 129 CYS B N 1
ATOM 3345 C CA . CYS B 1 129 ? 2.447 -28.906 -11.867 1 98.12 129 CYS B CA 1
ATOM 3346 C C . CYS B 1 129 ? 0.973 -29.031 -11.508 1 98.12 129 CYS B C 1
ATOM 3348 O O . CYS B 1 129 ? 0.116 -28.438 -12.164 1 98.12 129 CYS B O 1
ATOM 3350 N N . PHE B 1 130 ? 0.743 -29.812 -10.5 1 98.19 130 PHE B N 1
ATOM 3351 C CA . PHE B 1 130 ? -0.641 -30 -10.078 1 98.19 130 PHE B CA 1
ATOM 3352 C C . PHE B 1 130 ? -1.268 -28.656 -9.695 1 98.19 130 PHE B C 1
ATOM 3354 O O . PHE B 1 130 ? -2.389 -28.359 -10.102 1 98.19 130 PHE B O 1
ATOM 3361 N N . ASP B 1 131 ? -0.585 -27.906 -8.844 1 98.25 131 ASP B N 1
ATOM 3362 C CA . ASP B 1 131 ? -1.099 -26.609 -8.398 1 98.25 131 ASP B CA 1
ATOM 3363 C C . ASP B 1 131 ? -1.396 -25.703 -9.594 1 98.25 131 ASP B C 1
ATOM 3365 O O . ASP B 1 131 ? -2.467 -25.094 -9.664 1 98.25 131 ASP B O 1
ATOM 3369 N N . PHE B 1 132 ? -0.504 -25.578 -10.547 1 98.44 132 PHE B N 1
ATOM 3370 C CA . PHE B 1 132 ? -0.678 -24.656 -11.672 1 98.44 132 PHE B CA 1
ATOM 3371 C C . PHE B 1 132 ? -1.698 -25.203 -12.664 1 98.44 132 PHE B C 1
ATOM 3373 O O . PHE B 1 132 ? -2.4 -24.422 -13.32 1 98.44 132 PHE B O 1
ATOM 3380 N N . ASP B 1 133 ? -1.841 -26.562 -12.719 1 98 133 ASP B N 1
ATOM 3381 C CA . ASP B 1 133 ? -2.867 -27.172 -13.562 1 98 133 ASP B CA 1
ATOM 3382 C C . ASP B 1 133 ? -4.266 -26.797 -13.078 1 98 133 ASP B C 1
ATOM 3384 O O . ASP B 1 133 ? -5.195 -26.688 -13.883 1 98 133 ASP B O 1
ATOM 3388 N N . GLN B 1 134 ? -4.41 -26.656 -11.719 1 97.19 134 GLN B N 1
ATOM 3389 C CA . GLN B 1 134 ? -5.695 -26.203 -11.195 1 97.19 134 GLN B CA 1
ATOM 3390 C C . GLN B 1 134 ? -6.105 -24.875 -11.812 1 97.19 134 GLN B C 1
ATOM 3392 O O . GLN B 1 134 ? -7.289 -24.641 -12.062 1 97.19 134 GLN B O 1
ATOM 3397 N N . ILE B 1 135 ? -5.141 -23.984 -12.086 1 97.25 135 ILE B N 1
ATOM 3398 C CA . ILE B 1 135 ? -5.391 -22.672 -12.656 1 97.25 135 ILE B CA 1
ATOM 3399 C C . ILE B 1 135 ? -5.543 -22.781 -14.172 1 97.25 135 ILE B C 1
ATOM 3401 O O . ILE B 1 135 ? -6.602 -22.484 -14.727 1 97.25 135 ILE B O 1
ATOM 3405 N N . LEU B 1 136 ? -4.582 -23.375 -14.828 1 96.88 136 LEU B N 1
ATOM 3406 C CA . LEU B 1 136 ? -4.438 -23.312 -16.281 1 96.88 136 LEU B CA 1
ATOM 3407 C C . LEU B 1 136 ? -5.465 -24.219 -16.969 1 96.88 136 LEU B C 1
ATOM 3409 O O . LEU B 1 136 ? -5.961 -23.891 -18.047 1 96.88 136 LEU B O 1
ATOM 3413 N N . ASP B 1 137 ? -5.789 -25.344 -16.344 1 95.5 137 ASP B N 1
ATOM 3414 C CA . ASP B 1 137 ? -6.633 -26.344 -17 1 95.5 137 ASP B CA 1
ATOM 3415 C C . ASP B 1 137 ? -8.047 -26.312 -16.438 1 95.5 137 ASP B C 1
ATOM 3417 O O . ASP B 1 137 ? -8.969 -26.906 -17.016 1 95.5 137 ASP B O 1
ATOM 3421 N N . ASP B 1 138 ? -8.258 -25.609 -15.328 1 92.88 138 ASP B N 1
ATOM 3422 C CA . ASP B 1 138 ? -9.586 -25.672 -14.719 1 92.88 138 ASP B CA 1
ATOM 3423 C C . ASP B 1 138 ? -10.125 -24.281 -14.422 1 92.88 138 ASP B C 1
ATOM 3425 O O . ASP B 1 138 ? -10.961 -23.766 -15.172 1 92.88 138 ASP B O 1
ATOM 3429 N N . LEU B 1 139 ? -9.523 -23.547 -13.555 1 92.44 139 LEU B N 1
ATOM 3430 C CA . LEU B 1 139 ? -10.117 -22.344 -13.008 1 92.44 139 LEU B CA 1
ATOM 3431 C C . LEU B 1 139 ? -9.992 -21.188 -13.984 1 92.44 139 LEU B C 1
ATOM 3433 O O . LEU B 1 139 ? -10.82 -20.266 -13.984 1 92.44 139 LEU B O 1
ATOM 3437 N N . ASP B 1 140 ? -8.945 -21.141 -14.758 1 92.56 140 ASP B N 1
ATOM 3438 C CA . ASP B 1 140 ? -8.719 -20.109 -15.781 1 92.56 140 ASP B CA 1
ATOM 3439 C C . ASP B 1 140 ? -8.453 -20.75 -17.141 1 92.56 140 ASP B C 1
ATOM 3441 O O . ASP B 1 140 ? -7.422 -20.484 -17.766 1 92.56 140 ASP B O 1
ATOM 3445 N N . GLN B 1 141 ? -9.414 -21.406 -17.625 1 87.69 141 GLN B N 1
ATOM 3446 C CA . GLN B 1 141 ? -9.273 -22.172 -18.859 1 87.69 141 GLN B CA 1
ATOM 3447 C C . GLN B 1 141 ? -9.008 -21.266 -20.047 1 87.69 141 GLN B C 1
ATOM 3449 O O . GLN B 1 141 ? -8.328 -21.656 -21 1 87.69 141 GLN B O 1
ATOM 3454 N N . THR B 1 142 ? -9.445 -20.094 -20.031 1 88.88 142 THR B N 1
ATOM 3455 C CA . THR B 1 142 ? -9.289 -19.172 -21.141 1 88.88 142 THR B CA 1
ATOM 3456 C C . THR B 1 142 ? -7.977 -18.406 -21.031 1 88.88 142 THR B C 1
ATOM 3458 O O . THR B 1 142 ? -7.578 -17.703 -21.969 1 88.88 142 THR B O 1
ATOM 3461 N N . HIS B 1 143 ? -7.34 -18.516 -19.906 1 92.38 143 HIS B N 1
ATOM 3462 C CA . HIS B 1 143 ? -6.047 -17.891 -19.641 1 92.38 143 HIS B CA 1
ATOM 3463 C C . HIS B 1 143 ? -6.141 -16.375 -19.734 1 92.38 143 HIS B C 1
ATOM 3465 O O . HIS B 1 143 ? -5.309 -15.734 -20.375 1 92.38 143 HIS B O 1
ATOM 3471 N N . GLU B 1 144 ? -7.094 -15.859 -19.094 1 89.88 144 GLU B N 1
ATOM 3472 C CA . GLU B 1 144 ? -7.363 -14.43 -19.234 1 89.88 144 GLU B CA 1
ATOM 3473 C C . GLU B 1 144 ? -7.066 -13.68 -17.953 1 89.88 144 GLU B C 1
ATOM 3475 O O . GLU B 1 144 ? -7.074 -12.445 -17.922 1 89.88 144 GLU B O 1
ATOM 3480 N N . THR B 1 145 ? -6.891 -14.398 -16.859 1 91.94 145 THR B N 1
ATOM 3481 C CA . THR B 1 145 ? -6.637 -13.734 -15.586 1 91.94 145 THR B CA 1
ATOM 3482 C C . THR B 1 145 ? -5.137 -13.555 -15.359 1 91.94 145 THR B C 1
ATOM 3484 O O . THR B 1 145 ? -4.32 -14.172 -16.047 1 91.94 145 THR B O 1
ATOM 3487 N N . VAL B 1 146 ? -4.809 -12.719 -14.398 1 94.31 146 VAL B N 1
ATOM 3488 C CA . VAL B 1 146 ? -3.42 -12.43 -14.055 1 94.31 146 VAL B CA 1
ATOM 3489 C C . VAL B 1 146 ? -2.756 -13.68 -13.484 1 94.31 146 VAL B C 1
ATOM 3491 O O . VAL B 1 146 ? -1.526 -13.773 -13.445 1 94.31 146 VAL B O 1
ATOM 3494 N N . PHE B 1 147 ? -3.527 -14.68 -13.109 1 96.81 147 PHE B N 1
ATOM 3495 C CA . PHE B 1 147 ? -2.975 -15.859 -12.445 1 96.81 147 PHE B CA 1
ATOM 3496 C C . PHE B 1 147 ? -2.373 -16.828 -13.461 1 96.81 147 PHE B C 1
ATOM 3498 O O . PHE B 1 147 ? -1.564 -17.688 -13.102 1 96.81 147 PHE B O 1
ATOM 3505 N N . THR B 1 148 ? -2.75 -16.656 -14.727 1 97.12 148 THR B N 1
ATOM 3506 C CA . THR B 1 148 ? -2.141 -17.469 -15.766 1 97.12 148 THR B CA 1
ATOM 3507 C C . THR B 1 148 ? -0.67 -17.109 -15.953 1 97.12 148 THR B C 1
ATOM 3509 O O . THR B 1 148 ? 0.208 -17.969 -15.805 1 97.12 148 THR B O 1
ATOM 3512 N N . PRO B 1 149 ? -0.37 -15.852 -16.219 1 97.94 149 PRO B N 1
ATOM 3513 C CA . PRO B 1 149 ? 1.057 -15.539 -16.328 1 97.94 149 PRO B CA 1
ATOM 3514 C C . PRO B 1 149 ? 1.811 -15.773 -15.016 1 97.94 149 PRO B C 1
ATOM 3516 O O . PRO B 1 149 ? 2.996 -16.109 -15.039 1 97.94 149 PRO B O 1
ATOM 3519 N N . LEU B 1 150 ? 1.195 -15.656 -13.914 1 98.5 150 LEU B N 1
ATOM 3520 C CA . LEU B 1 150 ? 1.846 -15.953 -12.641 1 98.5 150 LEU B CA 1
ATOM 3521 C C . LEU B 1 150 ? 2.152 -17.438 -12.516 1 98.5 150 LEU B C 1
ATOM 3523 O O . LEU B 1 150 ? 3.193 -17.828 -11.977 1 98.5 150 LEU B O 1
ATOM 3527 N N . ALA B 1 151 ? 1.216 -18.25 -12.984 1 98.69 151 ALA B N 1
ATOM 3528 C CA . ALA B 1 151 ? 1.5 -19.688 -13.062 1 98.69 151 ALA B CA 1
ATOM 3529 C C . ALA B 1 151 ? 2.701 -19.953 -13.961 1 98.69 151 ALA B C 1
ATOM 3531 O O . ALA B 1 151 ? 3.545 -20.797 -13.641 1 98.69 151 ALA B O 1
ATOM 3532 N N . TYR B 1 152 ? 2.77 -19.219 -15.062 1 98.75 152 TYR B N 1
ATOM 3533 C CA . TYR B 1 152 ? 3.906 -19.375 -15.969 1 98.75 152 TYR B CA 1
ATOM 3534 C C . TYR B 1 152 ? 5.207 -18.984 -15.273 1 98.75 152 TYR B C 1
ATOM 3536 O O . TYR B 1 152 ? 6.258 -19.578 -15.539 1 98.75 152 TYR B O 1
ATOM 3544 N N . VAL B 1 153 ? 5.176 -17.969 -14.414 1 98.75 153 VAL B N 1
ATOM 3545 C CA . VAL B 1 153 ? 6.352 -17.625 -13.625 1 98.75 153 VAL B CA 1
ATOM 3546 C C . VAL B 1 153 ? 6.812 -18.828 -12.812 1 98.75 153 VAL B C 1
ATOM 3548 O O . VAL B 1 153 ? 7.988 -19.203 -12.852 1 98.75 153 VAL B O 1
ATOM 3551 N N . GLY B 1 154 ? 5.816 -19.453 -12.102 1 98.69 154 GLY B N 1
ATOM 3552 C CA . GLY B 1 154 ? 6.148 -20.594 -11.273 1 98.69 154 GLY B CA 1
ATOM 3553 C C . GLY B 1 154 ? 6.727 -21.75 -12.062 1 98.69 154 GLY B C 1
ATOM 3554 O O . GLY B 1 154 ? 7.707 -22.375 -11.641 1 98.69 154 GLY B O 1
ATOM 3555 N N . LEU B 1 155 ? 6.129 -22.016 -13.188 1 98.5 155 LEU B N 1
ATOM 3556 C CA . LEU B 1 155 ? 6.617 -23.078 -14.055 1 98.5 155 LEU B CA 1
ATOM 3557 C C . LEU B 1 155 ? 8.008 -22.75 -14.594 1 98.5 155 LEU B C 1
ATOM 3559 O O . LEU B 1 155 ? 8.891 -23.609 -14.609 1 98.5 155 LEU B O 1
ATOM 3563 N N . GLY B 1 156 ? 8.188 -21.5 -15.031 1 98.44 156 GLY B N 1
ATOM 3564 C CA . GLY B 1 156 ? 9.492 -21.078 -15.5 1 98.44 156 GLY B CA 1
ATOM 3565 C C . GLY B 1 156 ? 10.586 -21.25 -14.461 1 98.44 156 GLY B C 1
ATOM 3566 O O . GLY B 1 156 ? 11.672 -21.75 -14.758 1 98.44 156 GLY B O 1
ATOM 3567 N N . VAL B 1 157 ? 10.281 -20.812 -13.25 1 98.25 157 VAL B N 1
ATOM 3568 C CA . VAL B 1 157 ? 11.227 -20.922 -12.141 1 98.25 157 VAL B CA 1
ATOM 3569 C C . VAL B 1 157 ? 11.57 -22.391 -11.906 1 98.25 157 VAL B C 1
ATOM 3571 O O . VAL B 1 157 ? 12.742 -22.75 -11.766 1 98.25 157 VAL B O 1
ATOM 3574 N N . MET B 1 158 ? 10.539 -23.234 -11.883 1 97.94 158 MET B N 1
ATOM 3575 C CA . MET B 1 158 ? 10.75 -24.656 -11.656 1 97.94 158 MET B CA 1
ATOM 3576 C C . MET B 1 158 ? 11.656 -25.25 -12.734 1 97.94 158 MET B C 1
ATOM 3578 O O . MET B 1 158 ? 12.648 -25.906 -12.414 1 97.94 158 MET B O 1
ATOM 3582 N N . TYR B 1 159 ? 11.391 -24.969 -13.992 1 97.88 159 TYR B N 1
ATOM 3583 C CA . TYR B 1 159 ? 12.156 -25.547 -15.086 1 97.88 159 TYR B CA 1
ATOM 3584 C C . TYR B 1 159 ? 13.562 -24.969 -15.133 1 97.88 159 TYR B C 1
ATOM 3586 O O . TYR B 1 159 ? 14.516 -25.672 -15.508 1 97.88 159 TYR B O 1
ATOM 3594 N N . SER B 1 160 ? 13.695 -23.703 -14.789 1 96.38 160 SER B N 1
ATOM 3595 C CA . SER B 1 160 ? 15.023 -23.125 -14.695 1 96.38 160 SER B CA 1
ATOM 3596 C C . SER B 1 160 ? 15.883 -23.859 -13.672 1 96.38 160 SER B C 1
ATOM 3598 O O . SER B 1 160 ? 17.047 -24.156 -13.93 1 96.38 160 SER B O 1
ATOM 3600 N N . ARG B 1 161 ? 15.32 -24.156 -12.547 1 94.31 161 ARG B N 1
ATOM 3601 C CA . ARG B 1 161 ? 16.031 -24.859 -11.477 1 94.31 161 ARG B CA 1
ATOM 3602 C C . ARG B 1 161 ? 16.422 -26.266 -11.906 1 94.31 161 ARG B C 1
ATOM 3604 O O . ARG B 1 161 ? 17.469 -26.781 -11.477 1 94.31 161 ARG B O 1
ATOM 3611 N N . LEU B 1 162 ? 15.633 -26.891 -12.727 1 95.25 162 LEU B N 1
ATOM 3612 C CA . LEU B 1 162 ? 15.891 -28.25 -13.219 1 95.25 162 LEU B CA 1
ATOM 3613 C C . LEU B 1 162 ? 16.859 -28.219 -14.398 1 95.25 162 LEU B C 1
ATOM 3615 O O . LEU B 1 162 ? 17.125 -29.25 -15.008 1 95.25 162 LEU B O 1
ATOM 3619 N N . SER B 1 163 ? 17.344 -27.047 -14.766 1 94.69 163 SER B N 1
ATOM 3620 C CA . SER B 1 163 ? 18.266 -26.828 -15.883 1 94.69 163 SER B CA 1
ATOM 3621 C C . SER B 1 163 ? 17.625 -27.25 -17.203 1 94.69 163 SER B C 1
ATOM 3623 O O . SER B 1 163 ? 18.328 -27.75 -18.094 1 94.69 163 SER B O 1
ATOM 3625 N N . GLU B 1 164 ? 16.344 -27.234 -17.188 1 95.81 164 GLU B N 1
ATOM 3626 C CA . GLU B 1 164 ? 15.609 -27.422 -18.438 1 95.81 164 GLU B CA 1
ATOM 3627 C C . GLU B 1 164 ? 15.352 -26.078 -19.125 1 95.81 164 GLU B C 1
ATOM 3629 O O . GLU B 1 164 ? 14.211 -25.609 -19.156 1 95.81 164 GLU B O 1
ATOM 3634 N N . LEU B 1 165 ? 16.281 -25.609 -19.766 1 94.31 165 LEU B N 1
ATOM 3635 C CA . LEU B 1 165 ? 16.359 -24.219 -20.188 1 94.31 165 LEU B CA 1
ATOM 3636 C C . LEU B 1 165 ? 15.352 -23.922 -21.281 1 94.31 165 LEU B C 1
ATOM 3638 O O . LEU B 1 165 ? 14.773 -22.828 -21.328 1 94.31 165 LEU B O 1
ATOM 3642 N N . ALA B 1 166 ? 15.195 -24.828 -22.188 1 96.44 166 ALA B N 1
ATOM 3643 C CA . ALA B 1 166 ? 14.242 -24.609 -23.281 1 96.44 166 ALA B CA 1
ATOM 3644 C C . ALA B 1 166 ? 12.828 -24.453 -22.734 1 96.44 166 ALA B C 1
ATOM 3646 O O . ALA B 1 166 ? 12.07 -23.594 -23.203 1 96.44 166 ALA B O 1
ATOM 3647 N N . LYS B 1 167 ? 12.484 -25.266 -21.797 1 97.75 167 LYS B N 1
ATOM 3648 C CA . LYS B 1 167 ? 11.164 -25.203 -21.188 1 97.75 167 LYS B CA 1
ATOM 3649 C C . LYS B 1 167 ? 11.008 -23.906 -20.375 1 97.75 167 LYS B C 1
ATOM 3651 O O . LYS B 1 167 ? 9.977 -23.25 -20.453 1 97.75 167 LYS B O 1
ATOM 3656 N N . ALA B 1 168 ? 12.016 -23.562 -19.641 1 98.19 168 ALA B N 1
ATOM 3657 C CA . ALA B 1 168 ? 11.992 -22.328 -18.875 1 98.19 168 ALA B CA 1
ATOM 3658 C C . ALA B 1 168 ? 11.797 -21.125 -19.797 1 98.19 168 ALA B C 1
ATOM 3660 O O . ALA B 1 168 ? 10.984 -20.234 -19.516 1 98.19 168 ALA B O 1
ATOM 3661 N N . GLN B 1 169 ? 12.484 -21.141 -20.891 1 97.75 169 GLN B N 1
ATOM 3662 C CA . GLN B 1 169 ? 12.398 -20.047 -21.859 1 97.75 169 GLN B CA 1
ATOM 3663 C C . GLN B 1 169 ? 10.984 -19.922 -22.406 1 97.75 169 GLN B C 1
ATOM 3665 O O . GLN B 1 169 ? 10.492 -18.797 -22.609 1 97.75 169 GLN B O 1
ATOM 3670 N N . PHE B 1 170 ? 10.414 -21.047 -22.672 1 98.31 170 PHE B N 1
ATOM 3671 C CA . PHE B 1 170 ? 9.055 -21.062 -23.203 1 98.31 170 PHE B CA 1
ATOM 3672 C C . PHE B 1 170 ? 8.109 -20.297 -22.281 1 98.31 170 PHE B C 1
ATOM 3674 O O . PHE B 1 170 ? 7.336 -19.453 -22.75 1 98.31 170 PHE B O 1
ATOM 3681 N N . TYR B 1 171 ? 8.18 -20.531 -21.047 1 98.56 171 TYR B N 1
ATOM 3682 C CA . TYR B 1 171 ? 7.266 -19.938 -20.078 1 98.56 171 TYR B CA 1
ATOM 3683 C C . TYR B 1 171 ? 7.625 -18.469 -19.828 1 98.56 171 TYR B C 1
ATOM 3685 O O . TYR B 1 171 ? 6.746 -17.609 -19.781 1 98.56 171 TYR B O 1
ATOM 3693 N N . PHE B 1 172 ? 8.867 -18.125 -19.672 1 98.5 172 PHE B N 1
ATOM 3694 C CA . PHE B 1 172 ? 9.258 -16.75 -19.375 1 98.5 172 PHE B CA 1
ATOM 3695 C C . PHE B 1 172 ? 8.992 -15.844 -20.562 1 98.5 172 PHE B C 1
ATOM 3697 O O . PHE B 1 172 ? 8.773 -14.641 -20.391 1 98.5 172 PHE B O 1
ATOM 3704 N N . GLU B 1 173 ? 8.992 -16.391 -21.781 1 98.19 173 GLU B N 1
ATOM 3705 C CA . GLU B 1 173 ? 8.586 -15.594 -22.938 1 98.19 173 GLU B CA 1
ATOM 3706 C C . GLU B 1 173 ? 7.129 -15.156 -22.812 1 98.19 173 GLU B C 1
ATOM 3708 O O . GLU B 1 173 ? 6.789 -14.016 -23.141 1 98.19 173 GLU B O 1
ATOM 3713 N N . LYS B 1 174 ? 6.348 -16.047 -22.375 1 98.31 174 LYS B N 1
ATOM 3714 C CA . LYS B 1 174 ? 4.938 -15.734 -22.172 1 98.31 174 LYS B CA 1
ATOM 3715 C C . LYS B 1 174 ? 4.762 -14.711 -21.047 1 98.31 174 LYS B C 1
ATOM 3717 O O . LYS B 1 174 ? 3.928 -13.812 -21.156 1 98.31 174 LYS B O 1
ATOM 3722 N N . VAL B 1 175 ? 5.48 -14.852 -19.984 1 98.5 175 VAL B N 1
ATOM 3723 C CA . VAL B 1 175 ? 5.434 -13.898 -18.875 1 98.5 175 VAL B CA 1
ATOM 3724 C C . VAL B 1 175 ? 5.859 -12.516 -19.375 1 98.5 175 VAL B C 1
ATOM 3726 O O . VAL B 1 175 ? 5.242 -11.508 -19.016 1 98.5 175 VAL B O 1
ATOM 3729 N N . HIS B 1 176 ? 6.906 -12.531 -20.156 1 97.75 176 HIS B N 1
ATOM 3730 C CA . HIS B 1 176 ? 7.41 -11.273 -20.703 1 97.75 176 HIS B CA 1
ATOM 3731 C C . HIS B 1 176 ? 6.332 -10.547 -21.5 1 97.75 176 HIS B C 1
ATOM 3733 O O . HIS B 1 176 ? 6.184 -9.328 -21.375 1 97.75 176 HIS B O 1
ATOM 3739 N N . GLN B 1 177 ? 5.664 -11.273 -22.297 1 97 177 GLN B N 1
ATOM 3740 C CA . GLN B 1 177 ? 4.574 -10.695 -23.078 1 97 177 GLN B CA 1
ATOM 3741 C C . GLN B 1 177 ? 3.479 -10.141 -22.156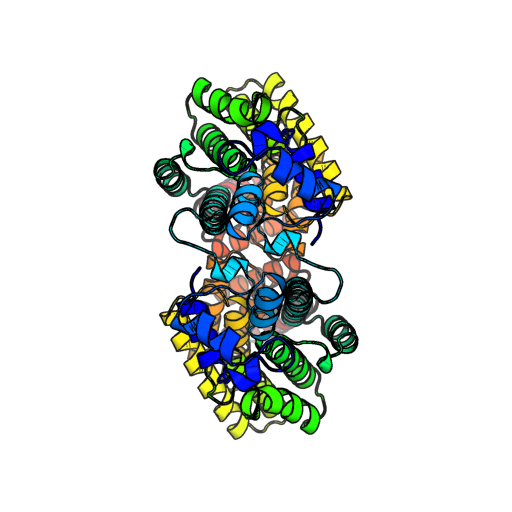 1 97 177 GLN B C 1
ATOM 3743 O O . GLN B 1 177 ? 2.938 -9.062 -22.422 1 97 177 GLN B O 1
ATOM 3748 N N . ALA B 1 178 ? 3.164 -10.898 -21.172 1 96.62 178 ALA B N 1
ATOM 3749 C CA . ALA B 1 178 ? 2.154 -10.461 -20.219 1 96.62 178 ALA B CA 1
ATOM 3750 C C . ALA B 1 178 ? 2.586 -9.172 -19.516 1 96.62 178 ALA B C 1
ATOM 3752 O O . ALA B 1 178 ? 1.771 -8.273 -19.297 1 96.62 178 ALA B O 1
ATOM 3753 N N . VAL B 1 179 ? 3.816 -9.086 -19.141 1 97.06 179 VAL B N 1
ATOM 3754 C CA . VAL B 1 179 ? 4.367 -7.902 -18.484 1 97.06 179 VAL B CA 1
ATOM 3755 C C . VAL B 1 179 ? 4.246 -6.695 -19.406 1 97.06 179 VAL B C 1
ATOM 3757 O O . VAL B 1 179 ? 3.781 -5.633 -19 1 97.06 179 VAL B O 1
ATOM 3760 N N . LYS B 1 180 ? 4.637 -6.863 -20.625 1 95.75 180 LYS B N 1
ATOM 3761 C CA . LYS B 1 180 ? 4.559 -5.781 -21.609 1 95.75 180 LYS B CA 1
ATOM 3762 C C . LYS B 1 180 ? 3.127 -5.273 -21.75 1 95.75 180 LYS B C 1
ATOM 3764 O O . LYS B 1 180 ? 2.893 -4.062 -21.766 1 95.75 180 LYS B O 1
ATOM 3769 N N . GLN B 1 181 ? 2.266 -6.164 -21.828 1 94.5 181 GLN B N 1
ATOM 3770 C CA . GLN B 1 181 ? 0.857 -5.809 -21.969 1 94.5 181 GLN B CA 1
ATOM 3771 C C . GLN B 1 181 ? 0.348 -5.07 -20.734 1 94.5 181 GLN B C 1
ATOM 3773 O O . GLN B 1 181 ? -0.401 -4.098 -20.844 1 94.5 181 GLN B O 1
ATOM 3778 N N . ALA B 1 182 ? 0.708 -5.582 -19.594 1 93.62 182 ALA B N 1
ATOM 3779 C CA . ALA B 1 182 ? 0.272 -4.965 -18.344 1 93.62 182 ALA B CA 1
ATOM 3780 C C . ALA B 1 182 ? 0.812 -3.545 -18.219 1 93.62 182 ALA B C 1
ATOM 3782 O O . ALA B 1 182 ? 0.117 -2.654 -17.719 1 93.62 182 ALA B O 1
ATOM 3783 N N . LEU B 1 183 ? 2.01 -3.318 -18.562 1 92.69 183 LEU B N 1
ATOM 3784 C CA . LEU B 1 183 ? 2.645 -2.008 -18.453 1 92.69 183 LEU B CA 1
ATOM 3785 C C . LEU B 1 183 ? 1.981 -1.01 -19.406 1 92.69 183 LEU B C 1
ATOM 3787 O O . LEU B 1 183 ? 1.879 0.177 -19.078 1 92.69 183 LEU B O 1
ATOM 3791 N N . VAL B 1 184 ? 1.512 -1.427 -20.453 1 90.25 184 VAL B N 1
ATOM 3792 C CA . VAL B 1 184 ? 0.863 -0.571 -21.438 1 90.25 184 VAL B CA 1
ATOM 3793 C C . VAL B 1 184 ? -0.545 -0.213 -20.969 1 90.25 184 VAL B C 1
ATOM 3795 O O . VAL B 1 184 ? -0.979 0.934 -21.109 1 90.25 184 VAL B O 1
ATOM 3798 N N . ASN B 1 185 ? -1.219 -1.183 -20.422 1 87 185 ASN B N 1
ATOM 3799 C CA . ASN B 1 185 ? -2.605 -0.989 -20.016 1 87 185 ASN B CA 1
ATOM 3800 C C . ASN B 1 185 ? -2.703 -0.107 -18.766 1 87 185 ASN B C 1
ATOM 3802 O O . ASN B 1 185 ? -3.744 0.498 -18.516 1 87 185 ASN B O 1
ATOM 3806 N N . GLY B 1 186 ? -1.689 0.029 -18.078 1 75.31 186 GLY B N 1
ATOM 3807 C CA . GLY B 1 186 ? -1.656 0.908 -16.906 1 75.31 186 GLY B CA 1
ATOM 3808 C C . GLY B 1 186 ? -2.568 0.451 -15.789 1 75.31 186 GLY B C 1
ATOM 3809 O O . GLY B 1 186 ? -3.078 1.272 -15.023 1 75.31 186 GLY B O 1
ATOM 3810 N N . ASP B 1 187 ? -2.906 -0.84 -15.773 1 66.12 187 ASP B N 1
ATOM 3811 C CA . ASP B 1 187 ? -3.781 -1.297 -14.703 1 66.12 187 ASP B CA 1
ATOM 3812 C C . ASP B 1 187 ? -3.021 -1.406 -13.383 1 66.12 187 ASP B C 1
ATOM 3814 O O . ASP B 1 187 ? -2.113 -2.229 -13.25 1 66.12 187 ASP B O 1
ATOM 3818 N N . ASP B 1 188 ? -3.316 -0.516 -12.43 1 66.56 188 ASP B N 1
ATOM 3819 C CA . ASP B 1 188 ? -2.574 -0.346 -11.188 1 66.56 188 ASP B CA 1
ATOM 3820 C C . ASP B 1 188 ? -3.053 -1.331 -10.125 1 66.56 188 ASP B C 1
ATOM 3822 O O . ASP B 1 188 ? -2.422 -1.478 -9.07 1 66.56 188 ASP B O 1
ATOM 3826 N N . GLN B 1 189 ? -4.039 -2.049 -10.422 1 71 189 GLN B N 1
ATOM 3827 C CA . GLN B 1 189 ? -4.637 -2.812 -9.328 1 71 189 GLN B CA 1
ATOM 3828 C C . GLN B 1 189 ? -3.797 -4.043 -8.992 1 71 189 GLN B C 1
ATOM 3830 O O . GLN B 1 189 ? -3.795 -4.512 -7.852 1 71 189 GLN B O 1
ATOM 3835 N N . ASP B 1 190 ? -2.99 -4.441 -9.82 1 88.06 190 ASP B N 1
ATOM 3836 C CA . ASP B 1 190 ? -2.232 -5.664 -9.57 1 88.06 190 ASP B CA 1
ATOM 3837 C C . ASP B 1 190 ? -0.731 -5.418 -9.703 1 88.06 190 ASP B C 1
ATOM 3839 O O . ASP B 1 190 ? -0.006 -6.254 -10.25 1 88.06 190 ASP B O 1
ATOM 3843 N N . TYR B 1 191 ? -0.364 -4.266 -9.125 1 94.38 191 TYR B N 1
ATOM 3844 C CA . TYR B 1 191 ? 1.017 -3.893 -9.414 1 94.38 191 TYR B CA 1
ATOM 3845 C C . TYR B 1 191 ? 1.993 -4.801 -8.672 1 94.38 191 TYR B C 1
ATOM 3847 O O . TYR B 1 191 ? 3.096 -5.062 -9.164 1 94.38 191 TYR B O 1
ATOM 3855 N N . LEU B 1 192 ? 1.625 -5.336 -7.551 1 95.75 192 LEU B N 1
ATOM 3856 C CA . LEU B 1 192 ? 2.516 -6.23 -6.82 1 95.75 192 LEU B CA 1
ATOM 3857 C C . LEU B 1 192 ? 2.727 -7.531 -7.586 1 95.75 192 LEU B C 1
ATOM 3859 O O . LEU B 1 192 ? 3.846 -8.047 -7.645 1 95.75 192 LEU B O 1
ATOM 3863 N N . ARG B 1 193 ? 1.654 -8.016 -8.156 1 97.12 193 ARG B N 1
ATOM 3864 C CA . ARG B 1 193 ? 1.771 -9.227 -8.953 1 97.12 193 ARG B CA 1
ATOM 3865 C C . ARG B 1 193 ? 2.549 -8.961 -10.242 1 97.12 193 ARG B C 1
ATOM 3867 O O . ARG B 1 193 ? 3.283 -9.828 -10.719 1 97.12 193 ARG B O 1
ATOM 3874 N N . LEU B 1 194 ? 2.344 -7.754 -10.789 1 97.38 194 LEU B N 1
ATOM 3875 C CA . LEU B 1 194 ? 3.162 -7.34 -11.922 1 97.38 194 LEU B CA 1
ATOM 3876 C C . LEU B 1 194 ? 4.637 -7.301 -11.539 1 97.38 194 LEU B C 1
ATOM 3878 O O . LEU B 1 194 ? 5.496 -7.746 -12.305 1 97.38 194 LEU B O 1
ATOM 3882 N N . LEU B 1 195 ? 4.922 -6.82 -10.344 1 97.69 195 LEU B N 1
ATOM 3883 C CA . LEU B 1 195 ? 6.289 -6.777 -9.844 1 97.69 195 LEU B CA 1
ATOM 3884 C C . LEU B 1 195 ? 6.871 -8.18 -9.734 1 97.69 195 LEU B C 1
ATOM 3886 O O . LEU B 1 195 ? 8.047 -8.398 -10.039 1 97.69 195 LEU B O 1
ATOM 3890 N N . THR B 1 196 ? 6.102 -9.094 -9.32 1 98.19 196 THR B N 1
ATOM 3891 C CA . THR B 1 196 ? 6.527 -10.484 -9.227 1 98.19 196 THR B CA 1
ATOM 3892 C C . THR B 1 196 ? 6.941 -11.023 -10.594 1 98.19 196 THR B C 1
ATOM 3894 O O . THR B 1 196 ? 8.016 -11.617 -10.742 1 98.19 196 THR B O 1
ATOM 3897 N N . MET B 1 197 ? 6.094 -10.75 -11.555 1 98.5 197 MET B N 1
ATOM 3898 C CA . MET B 1 197 ? 6.387 -11.195 -12.914 1 98.5 197 MET B CA 1
ATOM 3899 C C . MET B 1 197 ? 7.656 -10.539 -13.438 1 98.5 197 MET B C 1
ATOM 3901 O O . MET B 1 197 ? 8.516 -11.211 -14.016 1 98.5 197 MET B O 1
ATOM 3905 N N . ILE B 1 198 ? 7.766 -9.258 -13.219 1 98.56 198 ILE B N 1
ATOM 3906 C CA . ILE B 1 198 ? 8.914 -8.492 -13.688 1 98.56 198 ILE B CA 1
ATOM 3907 C C . ILE B 1 198 ? 10.195 -9.047 -13.062 1 98.56 198 ILE B C 1
ATOM 3909 O O . ILE B 1 198 ? 11.164 -9.328 -13.766 1 98.56 198 ILE B O 1
ATOM 3913 N N . PHE B 1 199 ? 10.188 -9.289 -11.805 1 98.62 199 PHE B N 1
ATOM 3914 C CA . PHE B 1 199 ? 11.391 -9.68 -11.094 1 98.62 199 PHE B CA 1
ATOM 3915 C C . PHE B 1 199 ? 11.883 -11.047 -11.57 1 98.62 199 PHE B C 1
ATOM 3917 O O . PHE B 1 199 ? 13.047 -11.195 -11.938 1 98.62 199 PHE B O 1
ATOM 3924 N N . TYR B 1 200 ? 11.039 -11.977 -11.547 1 98.56 200 TYR B N 1
ATOM 3925 C CA . TYR B 1 200 ? 11.484 -13.328 -11.867 1 98.56 200 TYR B CA 1
ATOM 3926 C C . TYR B 1 200 ? 11.883 -13.438 -13.328 1 98.56 200 TYR B C 1
ATOM 3928 O O . TYR B 1 200 ? 12.797 -14.203 -13.672 1 98.56 200 TYR B O 1
ATOM 3936 N N . THR B 1 201 ? 11.219 -12.664 -14.156 1 98.62 201 THR B N 1
ATOM 3937 C CA . THR B 1 201 ? 11.641 -12.648 -15.555 1 98.62 201 THR B CA 1
ATOM 3938 C C . THR B 1 201 ? 13.008 -11.984 -15.703 1 98.62 201 THR B C 1
ATOM 3940 O O . THR B 1 201 ? 13.859 -12.477 -16.438 1 98.62 201 THR B O 1
ATOM 3943 N N . ALA B 1 202 ? 13.211 -10.891 -15.031 1 98.69 202 ALA B N 1
ATOM 3944 C CA . ALA B 1 202 ? 14.508 -10.219 -15.055 1 98.69 202 ALA B CA 1
ATOM 3945 C C . ALA B 1 202 ? 15.617 -11.141 -14.555 1 98.69 202 ALA B C 1
ATOM 3947 O O . ALA B 1 202 ? 16.703 -11.188 -15.133 1 98.69 202 ALA B O 1
ATOM 3948 N N . GLU B 1 203 ? 15.312 -11.797 -13.469 1 98.06 203 GLU B N 1
ATOM 3949 C CA . GLU B 1 203 ? 16.281 -12.727 -12.891 1 98.06 203 GLU B CA 1
ATOM 3950 C C . GLU B 1 203 ? 16.625 -13.836 -13.867 1 98.06 203 GLU B C 1
ATOM 3952 O O . GLU B 1 203 ? 17.797 -14.188 -14.031 1 98.06 203 GLU B O 1
ATOM 3957 N N . TYR B 1 204 ? 15.625 -14.398 -14.516 1 97.88 204 TYR B N 1
ATOM 3958 C CA . TYR B 1 204 ? 15.852 -15.453 -15.508 1 97.88 204 TYR B CA 1
ATOM 3959 C C . TYR B 1 204 ? 16.719 -14.945 -16.656 1 97.88 204 TYR B C 1
ATOM 3961 O O . TYR B 1 204 ? 17.672 -15.609 -17.062 1 97.88 204 TYR B O 1
ATOM 3969 N N . GLU B 1 205 ? 16.422 -13.75 -17.188 1 97.88 205 GLU B N 1
ATOM 3970 C CA . GLU B 1 205 ? 17.172 -13.188 -18.312 1 97.88 205 GLU B CA 1
ATOM 3971 C C . GLU B 1 205 ? 18.625 -12.914 -17.922 1 97.88 205 GLU B C 1
ATOM 3973 O O . GLU B 1 205 ? 19.516 -13.047 -18.75 1 97.88 205 GLU B O 1
ATOM 3978 N N . ALA B 1 206 ? 18.828 -12.539 -16.703 1 97.69 206 ALA B N 1
ATOM 3979 C CA . ALA B 1 206 ? 20.188 -12.336 -16.219 1 97.69 206 ALA B CA 1
ATOM 3980 C C . ALA B 1 206 ? 20.984 -13.641 -16.234 1 97.69 206 ALA B C 1
ATOM 3982 O O . ALA B 1 206 ? 22.172 -13.648 -16.562 1 97.69 206 ALA B O 1
ATOM 3983 N N . THR B 1 207 ? 20.328 -14.758 -15.836 1 95.31 207 THR B N 1
ATOM 3984 C CA . THR B 1 207 ? 20.984 -16.062 -15.812 1 95.31 207 THR B CA 1
ATOM 3985 C C . THR B 1 207 ? 21.422 -16.469 -17.219 1 95.31 207 THR B C 1
ATOM 3987 O O . THR B 1 207 ? 22.422 -17.172 -17.391 1 95.31 207 THR B O 1
ATOM 3990 N N . ARG B 1 208 ? 20.734 -15.977 -18.188 1 94.81 208 ARG B N 1
ATOM 3991 C CA . ARG B 1 208 ? 21.062 -16.266 -19.594 1 94.81 208 ARG B CA 1
ATOM 3992 C C . ARG B 1 208 ? 22 -15.195 -20.156 1 94.81 208 ARG B C 1
ATOM 3994 O O . ARG B 1 208 ? 22.266 -15.188 -21.359 1 94.81 208 ARG B O 1
ATOM 4001 N N . G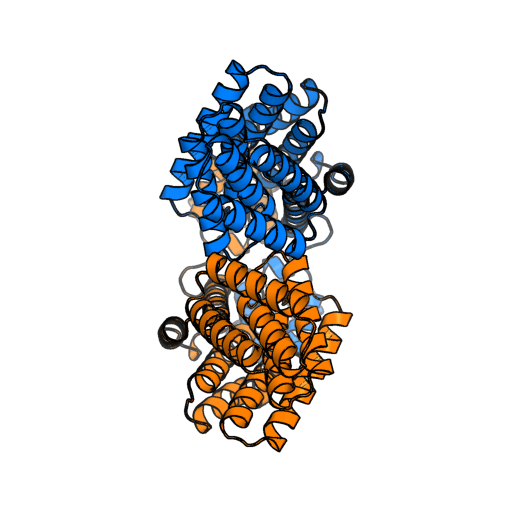LU B 1 209 ? 22.375 -14.281 -19.391 1 96.44 209 GLU B N 1
ATOM 4002 C CA . GLU B 1 209 ? 23.297 -13.203 -19.719 1 96.44 209 GLU B CA 1
ATOM 4003 C C . GLU B 1 209 ? 22.688 -12.25 -20.75 1 96.44 209 GLU B C 1
ATOM 4005 O O . GLU B 1 209 ? 23.406 -11.617 -21.516 1 96.44 209 GLU B O 1
ATOM 4010 N N . ASP B 1 210 ? 21.438 -12.305 -20.875 1 97.19 210 ASP B N 1
ATOM 4011 C CA . ASP B 1 210 ? 20.75 -11.234 -21.594 1 97.19 210 ASP B CA 1
ATOM 4012 C C . ASP B 1 210 ? 20.516 -10.031 -20.688 1 97.19 210 ASP B C 1
ATOM 4014 O O . ASP B 1 210 ? 19.391 -9.766 -20.281 1 97.19 210 ASP B O 1
ATOM 4018 N N . PHE B 1 211 ? 21.547 -9.25 -20.516 1 98.12 211 PHE B N 1
ATOM 4019 C CA . PHE B 1 211 ? 21.531 -8.172 -19.531 1 98.12 211 PHE B CA 1
ATOM 4020 C C . PHE B 1 211 ? 20.703 -6.992 -20.031 1 98.12 211 PHE B C 1
ATOM 4022 O O . PHE B 1 211 ? 20.156 -6.23 -19.234 1 98.12 211 PHE B O 1
ATOM 4029 N N . THR B 1 212 ? 20.609 -6.875 -21.328 1 98 212 THR B N 1
ATOM 4030 C CA . THR B 1 212 ? 19.797 -5.797 -21.875 1 98 212 THR B CA 1
ATOM 4031 C C . THR B 1 212 ? 18.344 -5.945 -21.453 1 98 212 THR B C 1
ATOM 4033 O O . THR B 1 212 ? 17.75 -5.02 -20.891 1 98 212 THR B O 1
ATOM 4036 N N . THR B 1 213 ? 17.844 -7.133 -21.703 1 98 213 THR B N 1
ATOM 4037 C CA . THR B 1 213 ? 16.453 -7.406 -21.328 1 98 213 THR B CA 1
ATOM 4038 C C . THR B 1 213 ? 16.297 -7.391 -19.812 1 98 213 THR B C 1
ATOM 4040 O O . THR B 1 213 ? 15.328 -6.824 -19.297 1 98 213 THR B O 1
ATOM 4043 N N . SER B 1 214 ? 17.188 -8 -19.125 1 98.5 214 SER B N 1
ATOM 4044 C CA . SER B 1 214 ? 17.156 -8.039 -17.672 1 98.5 214 SER B CA 1
ATOM 4045 C C . SER B 1 214 ? 17.141 -6.637 -17.078 1 98.5 214 SER B C 1
ATOM 4047 O O . SER B 1 214 ? 16.266 -6.309 -16.266 1 98.5 214 SER B O 1
ATOM 4049 N N . ASN B 1 215 ? 18.047 -5.797 -17.547 1 98.62 215 ASN B N 1
ATOM 4050 C CA . ASN B 1 215 ? 18.141 -4.434 -17.031 1 98.62 215 ASN B CA 1
ATOM 4051 C C . ASN B 1 215 ? 16.891 -3.621 -17.375 1 98.62 215 ASN B C 1
ATOM 4053 O O . ASN B 1 215 ? 16.453 -2.779 -16.578 1 98.62 215 ASN B O 1
ATOM 4057 N N . GLY B 1 216 ? 16.391 -3.852 -18.594 1 98.62 216 GLY B N 1
ATOM 4058 C CA . GLY B 1 216 ? 15.125 -3.199 -18.922 1 98.62 216 GLY B CA 1
ATOM 4059 C C . GLY B 1 216 ? 14.008 -3.525 -17.953 1 98.62 216 GLY B C 1
ATOM 4060 O O . GLY B 1 216 ? 13.297 -2.629 -17.5 1 98.62 216 GLY B O 1
ATOM 4061 N N . LEU B 1 217 ? 13.828 -4.762 -17.641 1 98.62 217 LEU B N 1
ATOM 4062 C CA . LEU B 1 217 ? 12.82 -5.227 -16.703 1 98.62 217 LEU B CA 1
ATOM 4063 C C . LEU B 1 217 ? 13.094 -4.691 -15.297 1 98.62 217 LEU B C 1
ATOM 4065 O O . LEU B 1 217 ? 12.172 -4.297 -14.586 1 98.62 217 LEU B O 1
ATOM 4069 N N . ILE B 1 218 ? 14.359 -4.703 -14.898 1 98.69 218 ILE B N 1
ATOM 4070 C CA . ILE B 1 218 ? 14.742 -4.152 -13.602 1 98.69 218 ILE B CA 1
ATOM 4071 C C . ILE B 1 218 ? 14.297 -2.695 -13.508 1 98.69 218 ILE B C 1
ATOM 4073 O O . ILE B 1 218 ? 13.695 -2.283 -12.516 1 98.69 218 ILE B O 1
ATOM 4077 N N . ASN B 1 219 ? 14.578 -1.952 -14.578 1 98.19 219 ASN B N 1
ATOM 4078 C CA . ASN B 1 219 ? 14.188 -0.548 -14.609 1 98.19 219 ASN B CA 1
ATOM 4079 C C . ASN B 1 219 ? 12.672 -0.39 -14.508 1 98.19 219 ASN B C 1
ATOM 4081 O O . ASN B 1 219 ? 12.18 0.505 -13.812 1 98.19 219 ASN B O 1
ATOM 4085 N N . ASP B 1 220 ? 11.953 -1.237 -15.203 1 97.62 220 ASP B N 1
ATOM 4086 C CA . ASP B 1 220 ? 10.5 -1.223 -15.109 1 97.62 220 ASP B CA 1
ATOM 4087 C C . ASP B 1 220 ? 10.039 -1.493 -13.68 1 97.62 220 ASP B C 1
ATOM 4089 O O . ASP B 1 220 ? 9.141 -0.816 -13.172 1 97.62 220 ASP B O 1
ATOM 4093 N N . GLY B 1 221 ? 10.602 -2.5 -13.062 1 97.88 221 GLY B N 1
ATOM 4094 C CA . GLY B 1 221 ? 10.258 -2.844 -11.695 1 97.88 221 GLY B CA 1
ATOM 4095 C C . GLY B 1 221 ? 10.547 -1.728 -10.711 1 97.88 221 GLY B C 1
ATOM 4096 O O . GLY B 1 221 ? 9.711 -1.407 -9.859 1 97.88 221 GLY B O 1
ATOM 4097 N N . VAL B 1 222 ? 11.734 -1.141 -10.828 1 97.62 222 VAL B N 1
ATOM 4098 C CA . VAL B 1 222 ? 12.125 -0.042 -9.953 1 97.62 222 VAL B CA 1
ATOM 4099 C C . VAL B 1 222 ? 11.18 1.139 -10.148 1 97.62 222 VAL B C 1
ATOM 4101 O O . VAL B 1 222 ? 10.75 1.767 -9.172 1 97.62 222 VAL B O 1
ATOM 4104 N N . SER B 1 223 ? 10.883 1.404 -11.406 1 96.19 223 SER B N 1
ATOM 4105 C CA . SER B 1 223 ? 9.945 2.477 -11.711 1 96.19 223 SER B CA 1
ATOM 4106 C C . SER B 1 223 ? 8.578 2.217 -11.07 1 96.19 223 SER B C 1
ATOM 4108 O O . SER B 1 223 ? 7.945 3.141 -10.562 1 96.19 223 SER B O 1
ATOM 4110 N N . LEU B 1 224 ? 8.133 1.019 -11.148 1 95.62 224 LEU B N 1
ATOM 4111 C CA . LEU B 1 224 ? 6.852 0.642 -10.555 1 95.62 224 LEU B CA 1
ATOM 4112 C C . LEU B 1 224 ? 6.883 0.826 -9.039 1 95.62 224 LEU B C 1
ATOM 4114 O O . LEU B 1 224 ? 5.93 1.337 -8.453 1 95.62 224 LEU B O 1
ATOM 4118 N N . CYS B 1 225 ? 7.926 0.365 -8.383 1 96.5 225 CYS B N 1
ATOM 4119 C CA . CYS B 1 225 ? 8.094 0.579 -6.945 1 96.5 225 CYS B CA 1
ATOM 4120 C C . CYS B 1 225 ? 8.039 2.064 -6.605 1 96.5 225 CYS B C 1
ATOM 4122 O O . CYS B 1 225 ? 7.402 2.461 -5.633 1 96.5 225 CYS B O 1
ATOM 4124 N N . SER B 1 226 ? 8.719 2.807 -7.395 1 95.38 226 SER B N 1
ATOM 4125 C CA . SER B 1 226 ? 8.773 4.25 -7.203 1 95.38 226 SER B CA 1
ATOM 4126 C C . SER B 1 226 ? 7.383 4.875 -7.32 1 95.38 226 SER B C 1
ATOM 4128 O O . SER B 1 226 ? 6.977 5.656 -6.461 1 95.38 226 SER B O 1
ATOM 4130 N N . GLU B 1 227 ? 6.711 4.504 -8.344 1 92.81 227 GLU B N 1
ATOM 4131 C CA . GLU B 1 227 ? 5.387 5.055 -8.617 1 92.81 227 GLU B CA 1
ATOM 4132 C C . GLU B 1 227 ? 4.395 4.691 -7.52 1 92.81 227 GLU B C 1
ATOM 4134 O O . GLU B 1 227 ? 3.525 5.492 -7.168 1 92.81 227 GLU B O 1
ATOM 4139 N N . GLN B 1 228 ? 4.555 3.561 -7.004 1 94.25 228 GLN B N 1
ATOM 4140 C CA . GLN B 1 228 ? 3.59 3.07 -6.027 1 94.25 228 GLN B CA 1
ATOM 4141 C C . GLN B 1 228 ? 4.094 3.291 -4.602 1 94.25 228 GLN B C 1
ATOM 4143 O O . GLN B 1 228 ? 3.373 3.023 -3.637 1 94.25 228 GLN B O 1
ATOM 4148 N N . HIS B 1 229 ? 5.305 3.768 -4.414 1 95.44 229 HIS B N 1
ATOM 4149 C CA . HIS B 1 229 ? 5.93 4.078 -3.135 1 95.44 229 HIS B CA 1
ATOM 4150 C C . HIS B 1 229 ? 5.988 2.85 -2.234 1 95.44 229 HIS B C 1
ATOM 4152 O O . HIS B 1 229 ? 5.621 2.916 -1.061 1 95.44 229 HIS B O 1
ATOM 4158 N N . VAL B 1 230 ? 6.402 1.751 -2.828 1 96.19 230 VAL B N 1
ATOM 4159 C CA . VAL B 1 230 ? 6.566 0.505 -2.088 1 96.19 230 VAL B CA 1
ATOM 4160 C C . VAL B 1 230 ? 7.996 -0.011 -2.254 1 96.19 230 VAL B C 1
ATOM 4162 O O . VAL B 1 230 ? 8.719 0.421 -3.156 1 96.19 230 VAL B O 1
ATOM 4165 N N . THR B 1 231 ? 8.375 -0.913 -1.374 1 96.81 231 THR B N 1
ATOM 4166 C CA . THR B 1 231 ? 9.742 -1.404 -1.424 1 96.81 231 THR B CA 1
ATOM 4167 C C . THR B 1 231 ? 9.773 -2.906 -1.689 1 96.81 231 THR B C 1
ATOM 4169 O O . THR B 1 231 ? 10.828 -3.537 -1.61 1 96.81 231 THR B O 1
ATOM 4172 N N . TYR B 1 232 ? 8.602 -3.492 -2.004 1 95.88 232 TYR B N 1
ATOM 4173 C CA . TYR B 1 232 ? 8.555 -4.91 -2.35 1 95.88 232 TYR B CA 1
ATOM 4174 C C . TYR B 1 232 ? 9.453 -5.207 -3.545 1 95.88 232 TYR B C 1
ATOM 4176 O O . TYR B 1 232 ? 9.43 -4.48 -4.543 1 95.88 232 TYR B O 1
ATOM 4184 N N . TYR B 1 233 ? 10.297 -6.184 -3.518 1 96.81 233 TY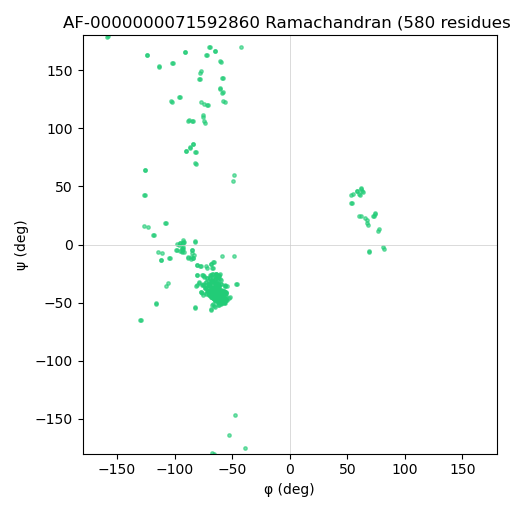R B N 1
ATOM 4185 C CA . TYR B 1 233 ? 11.227 -6.668 -4.535 1 96.81 233 TYR B CA 1
ATOM 4186 C C . TYR B 1 233 ? 12.344 -5.664 -4.781 1 96.81 233 TYR B C 1
ATOM 4188 O O . TYR B 1 233 ? 13.312 -5.965 -5.477 1 96.81 233 TYR B O 1
ATOM 4196 N N . LEU B 1 234 ? 12.219 -4.496 -4.148 1 97.19 234 LEU B N 1
ATOM 4197 C CA . LEU B 1 234 ? 13.164 -3.434 -4.469 1 97.19 234 LEU B CA 1
ATOM 4198 C C . LEU B 1 234 ? 14.586 -3.84 -4.098 1 97.19 234 LEU B C 1
ATOM 4200 O O . LEU B 1 234 ? 15.508 -3.711 -4.906 1 97.19 234 LEU B O 1
ATOM 4204 N N . PRO B 1 235 ? 14.867 -4.383 -2.893 1 96.94 235 PRO B N 1
ATOM 4205 C CA . PRO B 1 235 ? 16.219 -4.836 -2.58 1 96.94 235 PRO B CA 1
ATOM 4206 C C . PRO B 1 235 ? 16.75 -5.871 -3.572 1 96.94 235 PRO B C 1
ATOM 4208 O O . PRO B 1 235 ? 17.906 -5.801 -3.996 1 96.94 235 PRO B O 1
ATOM 4211 N N . ARG B 1 236 ? 15.906 -6.742 -3.959 1 97.38 236 ARG B N 1
ATOM 4212 C CA . ARG B 1 236 ? 16.312 -7.82 -4.855 1 97.38 236 ARG B CA 1
ATOM 4213 C C . ARG B 1 236 ? 16.531 -7.301 -6.273 1 97.38 236 ARG B C 1
ATOM 4215 O O . ARG B 1 236 ? 17.438 -7.762 -6.973 1 97.38 236 ARG B O 1
ATOM 4222 N N . LEU B 1 237 ? 15.688 -6.363 -6.684 1 98.25 237 LEU B N 1
ATOM 4223 C CA . LEU B 1 237 ? 15.867 -5.723 -7.98 1 98.25 237 LEU B CA 1
ATOM 4224 C C . LEU B 1 237 ? 17.203 -4.977 -8.031 1 98.25 237 LEU B C 1
ATOM 4226 O O . LEU B 1 237 ? 17.938 -5.074 -9.016 1 98.25 237 LEU B O 1
ATOM 4230 N N . LYS B 1 238 ? 17.516 -4.25 -6.984 1 97.88 238 LYS B N 1
ATOM 4231 C CA . LYS B 1 238 ? 18.766 -3.488 -6.934 1 97.88 238 LYS B CA 1
ATOM 4232 C C . LYS B 1 238 ? 19.969 -4.418 -6.871 1 97.88 238 LYS B C 1
ATOM 4234 O O . LYS B 1 238 ? 21 -4.148 -7.492 1 97.88 238 LYS B O 1
ATOM 4239 N N . TYR B 1 239 ? 19.859 -5.469 -6.156 1 98.06 239 TYR B N 1
ATOM 4240 C CA . TYR B 1 239 ? 20.922 -6.465 -6.113 1 98.06 239 TYR B CA 1
ATOM 4241 C C . TYR B 1 239 ? 21.203 -7.035 -7.5 1 98.06 239 TYR B C 1
ATOM 4243 O O . TYR B 1 239 ? 22.344 -7.16 -7.914 1 98.06 239 TYR B O 1
ATOM 4251 N N . LEU B 1 240 ? 20.094 -7.418 -8.141 1 98.38 240 LEU B N 1
ATOM 4252 C CA . LEU B 1 240 ? 20.219 -7.965 -9.484 1 98.38 240 LEU B CA 1
ATOM 4253 C C . LEU B 1 240 ? 20.875 -6.957 -10.422 1 98.38 240 LEU B C 1
ATOM 4255 O O . LEU B 1 240 ? 21.719 -7.324 -11.234 1 98.38 240 LEU B O 1
ATOM 4259 N N . ALA B 1 241 ? 20.469 -5.684 -10.336 1 98.38 241 ALA B N 1
ATOM 4260 C CA . ALA B 1 241 ? 21.078 -4.621 -11.125 1 98.38 241 ALA B CA 1
ATOM 4261 C C . ALA B 1 241 ? 22.578 -4.512 -10.852 1 98.38 241 ALA B C 1
ATOM 4263 O O . ALA B 1 241 ? 23.375 -4.324 -11.773 1 98.38 241 ALA B O 1
ATOM 4264 N N . THR B 1 242 ? 22.953 -4.641 -9.602 1 98.06 242 THR B N 1
ATOM 4265 C CA . THR B 1 242 ? 24.344 -4.57 -9.203 1 98.06 242 THR B CA 1
ATOM 4266 C C . THR B 1 242 ? 25.141 -5.738 -9.789 1 98.06 242 THR B C 1
ATOM 4268 O O . THR B 1 242 ? 26.203 -5.543 -10.367 1 98.06 242 THR B O 1
ATOM 4271 N N . ALA B 1 243 ? 24.578 -6.91 -9.641 1 97.94 243 ALA B N 1
ATOM 4272 C CA . ALA B 1 243 ? 25.234 -8.102 -10.18 1 97.94 243 ALA B CA 1
ATOM 4273 C C . ALA B 1 243 ? 25.406 -7.996 -11.688 1 97.94 243 ALA B C 1
ATOM 4275 O O . ALA B 1 243 ? 26.484 -8.32 -12.219 1 97.94 243 ALA B O 1
ATOM 4276 N N . ASN B 1 244 ? 24.359 -7.547 -12.367 1 98.44 244 ASN B N 1
ATOM 4277 C CA . ASN B 1 244 ? 24.422 -7.344 -13.812 1 98.44 244 ASN B CA 1
ATOM 4278 C C . ASN B 1 244 ? 25.516 -6.344 -14.18 1 98.44 244 ASN B C 1
ATOM 4280 O O . ASN B 1 244 ? 26.266 -6.559 -15.141 1 98.44 244 ASN B O 1
ATOM 4284 N N . ALA B 1 245 ? 25.578 -5.258 -13.438 1 98 245 ALA B N 1
ATOM 4285 C CA . ALA B 1 245 ? 26.562 -4.203 -13.703 1 98 245 ALA B CA 1
ATOM 4286 C C . ALA B 1 245 ? 27.984 -4.73 -13.562 1 98 245 ALA B C 1
ATOM 4288 O O . ALA B 1 245 ? 28.859 -4.391 -14.367 1 98 245 ALA B O 1
ATOM 4289 N N . ILE B 1 246 ? 28.188 -5.508 -12.562 1 97.12 246 ILE B N 1
ATOM 4290 C CA . ILE B 1 246 ? 29.5 -6.086 -12.328 1 97.12 246 ILE B CA 1
ATOM 4291 C C . ILE B 1 246 ? 29.875 -7.016 -13.477 1 97.12 246 ILE B C 1
ATOM 4293 O O . ILE B 1 246 ? 30.984 -6.941 -14.016 1 97.12 246 ILE B O 1
ATOM 4297 N N . GLN B 1 247 ? 28.938 -7.887 -13.859 1 96 247 GLN B N 1
ATOM 4298 C CA . GLN B 1 247 ? 29.172 -8.836 -14.938 1 96 247 GLN B CA 1
ATOM 4299 C C . GLN B 1 247 ? 29.438 -8.109 -16.266 1 96 247 GLN B C 1
ATOM 4301 O O . GLN B 1 247 ? 30.188 -8.594 -17.109 1 96 247 GLN B O 1
ATOM 4306 N N . GLN B 1 248 ? 28.875 -6.973 -16.391 1 96.56 248 GLN B N 1
ATOM 4307 C CA . GLN B 1 248 ? 29.016 -6.184 -17.609 1 96.56 248 GLN B CA 1
ATOM 4308 C C . GLN B 1 248 ? 30.203 -5.223 -17.5 1 96.56 248 GLN B C 1
ATOM 4310 O O . GLN B 1 248 ? 30.438 -4.414 -18.406 1 96.56 248 GLN B O 1
ATOM 4315 N N . CYS B 1 249 ? 30.938 -5.238 -16.438 1 95 249 CYS B N 1
ATOM 4316 C CA . CYS B 1 249 ? 32.125 -4.406 -16.188 1 95 249 CYS B CA 1
ATOM 4317 C C . CYS B 1 249 ? 31.781 -2.928 -16.359 1 95 249 CYS B C 1
ATOM 4319 O O . CYS B 1 249 ? 32.5 -2.205 -17.062 1 95 249 CYS B O 1
ATOM 4321 N N . GLN B 1 250 ? 30.672 -2.574 -15.828 1 95.31 250 GLN B N 1
ATOM 4322 C CA . GLN B 1 250 ? 30.281 -1.167 -15.844 1 95.31 250 GLN B CA 1
ATOM 4323 C C . GLN B 1 250 ? 31.25 -0.325 -15.008 1 95.31 250 GLN B C 1
ATOM 4325 O O . GLN B 1 250 ? 32.031 -0.863 -14.234 1 95.31 250 GLN B O 1
ATOM 4330 N N . PRO B 1 251 ? 31.156 1.079 -15.188 1 95.75 251 PRO B N 1
ATOM 4331 C CA . PRO B 1 251 ? 32.062 1.952 -14.43 1 95.75 251 PRO B CA 1
ATOM 4332 C C . PRO B 1 251 ? 31.922 1.767 -12.922 1 95.75 251 PRO B C 1
ATOM 4334 O O . PRO B 1 251 ? 30.812 1.569 -12.414 1 95.75 251 PRO B O 1
ATOM 4337 N N . ASP B 1 252 ? 33 1.844 -12.258 1 95.38 252 ASP B N 1
ATOM 4338 C CA . ASP B 1 252 ? 33.094 1.596 -10.82 1 95.38 252 ASP B CA 1
ATOM 4339 C C . ASP B 1 252 ? 32.125 2.482 -10.047 1 95.38 252 ASP B C 1
ATOM 4341 O O . ASP B 1 252 ? 31.516 2.035 -9.078 1 95.38 252 ASP B O 1
ATOM 4345 N N . GLU B 1 253 ? 32.031 3.707 -10.461 1 93.69 253 GLU B N 1
ATOM 4346 C CA . GLU B 1 253 ? 31.156 4.652 -9.773 1 93.69 253 GLU B CA 1
ATOM 4347 C C . GLU B 1 253 ? 29.703 4.172 -9.789 1 93.69 253 GLU B C 1
ATOM 4349 O O . GLU B 1 253 ? 29 4.285 -8.789 1 93.69 253 GLU B O 1
ATOM 4354 N N . GLN B 1 254 ? 29.344 3.66 -10.891 1 95.19 254 GLN B N 1
ATOM 4355 C CA . GLN B 1 254 ? 27.984 3.15 -11.047 1 95.19 254 GLN B CA 1
ATOM 4356 C C . GLN B 1 254 ? 27.766 1.906 -10.188 1 95.19 254 GLN B C 1
ATOM 4358 O O . GLN B 1 254 ? 26.719 1.755 -9.562 1 95.19 254 GLN B O 1
ATOM 4363 N N . ILE B 1 255 ? 28.734 1.014 -10.164 1 96.5 255 ILE B N 1
ATOM 4364 C CA . ILE B 1 255 ? 28.641 -0.218 -9.391 1 96.5 255 ILE B CA 1
ATOM 4365 C C . ILE B 1 255 ? 28.578 0.113 -7.902 1 96.5 255 ILE B C 1
ATOM 4367 O O . ILE B 1 255 ? 27.766 -0.458 -7.172 1 96.5 255 ILE 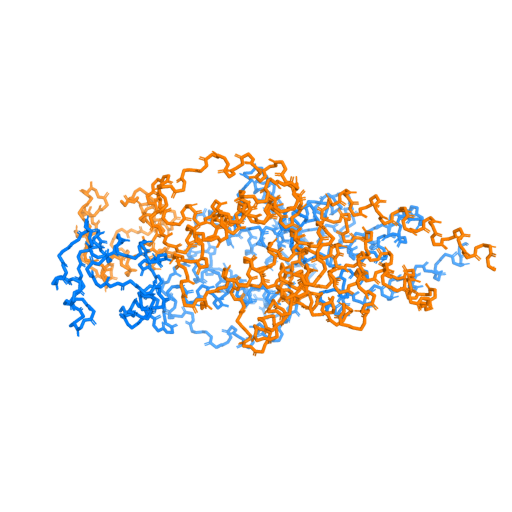B O 1
ATOM 4371 N N . GLN B 1 256 ? 29.359 1.089 -7.496 1 92.25 256 GLN B N 1
ATOM 4372 C CA . GLN B 1 256 ? 29.359 1.497 -6.094 1 92.25 256 GLN B CA 1
ATOM 4373 C C . GLN B 1 256 ? 28.031 2.121 -5.695 1 92.25 256 GLN B C 1
ATOM 4375 O O . GLN B 1 256 ? 27.547 1.91 -4.582 1 92.25 256 GLN B O 1
ATOM 4380 N N . GLN B 1 257 ? 27.516 2.896 -6.605 1 91.56 257 GLN B N 1
ATOM 4381 C CA . GLN B 1 257 ? 26.203 3.494 -6.352 1 91.56 257 GLN B CA 1
ATOM 4382 C C . GLN B 1 257 ? 25.125 2.424 -6.199 1 91.56 257 GLN B C 1
ATOM 4384 O O . GLN B 1 257 ? 24.328 2.471 -5.262 1 91.56 257 GLN B O 1
ATOM 4389 N N . LEU B 1 258 ? 25.109 1.475 -7.098 1 95.31 258 LEU B N 1
ATOM 4390 C CA . LEU B 1 258 ? 24.125 0.389 -7.062 1 95.31 258 LEU B CA 1
ATOM 4391 C C . LEU B 1 258 ? 24.281 -0.441 -5.793 1 95.31 258 LEU B C 1
ATOM 4393 O O . LEU B 1 258 ? 23.297 -0.836 -5.18 1 95.31 258 LEU B O 1
ATOM 4397 N N . LEU B 1 259 ? 25.516 -0.689 -5.406 1 94.56 259 LEU B N 1
ATOM 4398 C CA . LEU B 1 259 ? 25.797 -1.45 -4.195 1 94.56 259 LEU B CA 1
ATOM 4399 C C . LEU B 1 259 ? 25.281 -0.719 -2.961 1 94.56 259 LEU B C 1
ATOM 4401 O O . LEU B 1 259 ? 24.656 -1.33 -2.086 1 94.56 259 LEU B O 1
ATOM 4405 N N . SER B 1 260 ? 25.531 0.552 -2.941 1 91.56 260 SER B N 1
ATOM 4406 C CA . SER B 1 260 ? 25.078 1.359 -1.817 1 91.56 260 SER B CA 1
ATOM 4407 C C . SER B 1 260 ? 23.547 1.352 -1.722 1 91.56 260 SER B C 1
ATOM 4409 O O . SER B 1 260 ? 23 1.235 -0.628 1 91.56 260 SER B O 1
ATOM 4411 N N . GLU B 1 261 ? 22.922 1.511 -2.818 1 93.81 261 GLU B N 1
ATOM 4412 C CA . GLU B 1 261 ? 21.469 1.478 -2.855 1 93.81 261 GLU B CA 1
ATOM 4413 C C . GLU B 1 261 ? 20.938 0.107 -2.445 1 93.81 261 GLU B C 1
ATOM 4415 O O . GLU B 1 261 ? 19.969 0.012 -1.689 1 93.81 261 GLU B O 1
ATOM 4420 N N . THR B 1 262 ? 21.5 -0.947 -2.965 1 95.94 262 THR B N 1
ATOM 4421 C CA . THR B 1 262 ? 21.109 -2.307 -2.615 1 95.94 262 THR B CA 1
ATOM 4422 C C . THR B 1 262 ? 21.125 -2.5 -1.103 1 95.94 262 THR B C 1
ATOM 4424 O O . THR B 1 262 ? 20.141 -2.998 -0.53 1 95.94 262 THR B O 1
ATOM 4427 N N . VAL B 1 263 ? 22.172 -2.029 -0.492 1 93.19 263 VAL B N 1
ATOM 4428 C CA . VAL B 1 263 ? 22.328 -2.211 0.948 1 93.19 263 VAL B CA 1
ATOM 4429 C C . VAL B 1 263 ? 21.312 -1.354 1.688 1 93.19 263 VAL B C 1
ATOM 4431 O O . VAL B 1 263 ? 20.703 -1.805 2.662 1 93.19 263 VAL B O 1
ATOM 4434 N N . ALA B 1 264 ? 21.141 -0.144 1.251 1 93.31 264 ALA B N 1
ATOM 4435 C CA . ALA B 1 264 ? 20.172 0.754 1.879 1 93.31 264 ALA B CA 1
ATOM 4436 C C . ALA B 1 264 ? 18.766 0.159 1.845 1 93.31 264 ALA B C 1
ATOM 4438 O O . ALA B 1 264 ? 18.078 0.137 2.861 1 93.31 264 ALA B O 1
ATOM 4439 N N . PHE B 1 265 ? 18.297 -0.345 0.696 1 95.88 265 PHE B N 1
ATOM 4440 C CA . PHE B 1 265 ? 16.953 -0.911 0.54 1 95.88 265 PHE B CA 1
ATOM 4441 C C . PHE B 1 265 ? 16.844 -2.232 1.288 1 95.88 265 PHE B C 1
ATOM 4443 O O . PHE B 1 265 ? 15.773 -2.564 1.807 1 95.88 265 PHE B O 1
ATOM 4450 N N . ALA B 1 266 ? 17.953 -2.998 1.296 1 95.12 266 ALA B N 1
ATOM 4451 C CA . ALA B 1 266 ? 17.922 -4.238 2.068 1 95.12 266 ALA B CA 1
ATOM 4452 C C . ALA B 1 266 ? 17.719 -3.955 3.553 1 95.12 266 ALA B C 1
ATOM 4454 O O . ALA B 1 266 ? 16.938 -4.637 4.219 1 95.12 266 ALA B O 1
ATOM 4455 N N . ARG B 1 267 ? 18.344 -2.955 4.031 1 91.94 267 ARG B N 1
ATOM 4456 C CA . ARG B 1 267 ? 18.281 -2.605 5.445 1 91.94 267 ARG B CA 1
ATOM 4457 C C . ARG B 1 267 ? 16.891 -2.146 5.836 1 91.94 267 ARG B C 1
ATOM 4459 O O . ARG B 1 267 ? 16.328 -2.619 6.824 1 91.94 267 ARG B O 1
ATOM 4466 N N . ILE B 1 268 ? 16.312 -1.268 5.012 1 93.56 268 ILE B N 1
ATOM 4467 C CA . ILE B 1 268 ? 15.016 -0.711 5.34 1 93.56 268 ILE B CA 1
ATOM 4468 C C . ILE B 1 268 ? 13.953 -1.81 5.281 1 93.56 268 ILE B C 1
ATOM 4470 O O . ILE B 1 268 ? 12.922 -1.726 5.953 1 93.56 268 ILE B O 1
ATOM 4474 N N . ASN B 1 269 ? 14.141 -2.865 4.535 1 93.19 269 ASN B N 1
ATOM 4475 C CA . ASN B 1 269 ? 13.172 -3.949 4.379 1 93.19 269 ASN B CA 1
ATOM 4476 C C . ASN B 1 269 ? 13.5 -5.125 5.297 1 93.19 269 ASN B C 1
ATOM 4478 O O . ASN B 1 269 ? 12.852 -6.168 5.227 1 93.19 269 ASN B O 1
ATOM 4482 N N . HIS B 1 270 ? 14.539 -5.008 6.07 1 90.56 270 HIS B N 1
ATOM 4483 C CA . HIS B 1 270 ? 15.016 -6.086 6.926 1 90.56 270 HIS B CA 1
ATOM 4484 C C . HIS B 1 270 ? 15.242 -7.367 6.125 1 90.56 270 HIS B C 1
ATOM 4486 O O . HIS B 1 270 ? 14.859 -8.453 6.562 1 90.56 270 HIS B O 1
ATOM 4492 N N . ASN B 1 271 ? 15.695 -7.141 4.918 1 92.25 271 ASN B N 1
ATOM 4493 C CA . ASN B 1 271 ? 16 -8.273 4.055 1 92.25 271 ASN B CA 1
ATOM 4494 C C . ASN B 1 271 ? 17.406 -8.82 4.316 1 92.25 271 ASN B C 1
ATOM 4496 O O . ASN B 1 271 ? 18.344 -8.469 3.607 1 92.25 271 ASN B O 1
ATOM 4500 N N . GLN B 1 272 ? 17.562 -9.672 5.227 1 90.25 272 GLN B N 1
ATOM 4501 C CA . GLN B 1 272 ? 18.859 -10.195 5.66 1 90.25 272 GLN B CA 1
ATOM 4502 C C . GLN B 1 272 ? 19.531 -10.969 4.535 1 90.25 272 GLN B C 1
ATOM 4504 O O . GLN B 1 272 ? 20.766 -10.922 4.402 1 90.25 272 GLN B O 1
ATOM 4509 N N . VAL B 1 273 ? 18.719 -11.602 3.781 1 91.44 273 VAL B N 1
ATOM 4510 C CA . VAL B 1 273 ? 19.25 -12.398 2.682 1 91.44 273 VAL B CA 1
ATOM 4511 C C . VAL B 1 273 ? 19.984 -11.5 1.697 1 91.44 273 VAL B C 1
ATOM 4513 O O . VAL B 1 273 ? 21.141 -11.758 1.361 1 91.44 273 VAL B O 1
ATOM 4516 N N . VAL B 1 274 ? 19.406 -10.414 1.294 1 94.31 274 VAL B N 1
ATOM 4517 C CA . VAL B 1 274 ? 20 -9.508 0.319 1 94.31 274 VAL B CA 1
ATOM 4518 C C . VAL B 1 274 ? 21.188 -8.789 0.947 1 94.31 274 VAL B C 1
ATOM 4520 O O . VAL B 1 274 ? 22.188 -8.516 0.271 1 94.31 274 VAL B O 1
ATOM 4523 N N . GLU B 1 275 ? 21.094 -8.508 2.242 1 93.06 275 GLU B N 1
ATOM 4524 C CA . GLU B 1 275 ? 22.219 -7.859 2.914 1 93.06 275 GLU B CA 1
ATOM 4525 C C . GLU B 1 275 ? 23.469 -8.727 2.854 1 93.06 275 GLU B C 1
ATOM 4527 O O . GLU B 1 275 ? 24.562 -8.242 2.539 1 93.06 275 GLU B O 1
ATOM 4532 N N . VAL B 1 276 ? 23.297 -9.961 3.121 1 94.19 276 VAL B N 1
ATOM 4533 C CA . VAL B 1 276 ? 24.422 -10.906 3.127 1 94.19 276 VAL B CA 1
ATOM 4534 C C . VAL B 1 276 ? 24.953 -11.086 1.707 1 94.19 276 VAL B C 1
ATOM 4536 O O . VAL B 1 276 ? 26.156 -11.047 1.48 1 94.19 276 VAL B O 1
ATOM 4539 N N . LYS B 1 277 ? 24.062 -11.25 0.774 1 95.38 277 LYS B N 1
ATOM 4540 C CA . LYS B 1 277 ? 24.453 -11.43 -0.622 1 95.38 277 LYS B CA 1
ATOM 4541 C C . LYS B 1 277 ? 25.203 -10.211 -1.145 1 95.38 277 LYS B C 1
ATOM 4543 O O . LYS B 1 277 ? 26.172 -10.344 -1.896 1 95.38 277 LYS B O 1
ATOM 4548 N N . ALA B 1 278 ? 24.719 -9.047 -0.756 1 94.75 278 ALA B N 1
ATOM 4549 C CA . ALA B 1 278 ? 25.344 -7.801 -1.2 1 94.75 278 ALA B CA 1
ATOM 4550 C C . ALA B 1 278 ? 26.75 -7.66 -0.634 1 94.75 278 ALA B C 1
ATOM 4552 O O . ALA B 1 278 ? 27.656 -7.184 -1.321 1 94.75 278 ALA B O 1
ATOM 4553 N N . ALA B 1 279 ? 26.922 -8.047 0.582 1 93.62 279 ALA B N 1
ATOM 4554 C CA . ALA B 1 279 ? 28.234 -8.008 1.204 1 93.62 279 ALA B CA 1
ATOM 4555 C C . ALA B 1 279 ? 29.219 -8.938 0.488 1 93.62 279 ALA B C 1
ATOM 4557 O O . ALA B 1 279 ? 30.359 -8.562 0.229 1 93.62 279 ALA B O 1
ATOM 4558 N N . ALA B 1 280 ? 28.75 -10.102 0.191 1 95.25 280 ALA B N 1
ATOM 4559 C CA . ALA B 1 280 ? 29.578 -11.07 -0.533 1 95.25 280 ALA B CA 1
ATOM 4560 C C . ALA B 1 280 ? 29.922 -10.555 -1.924 1 95.25 280 ALA B C 1
ATOM 4562 O O . ALA B 1 280 ? 31.062 -10.688 -2.371 1 95.25 280 ALA B O 1
ATOM 4563 N N . LEU B 1 281 ? 28.984 -10.008 -2.545 1 94.44 281 LEU B N 1
ATOM 4564 C CA . LEU B 1 281 ? 29.172 -9.453 -3.881 1 94.44 281 LEU B CA 1
ATOM 4565 C C . LEU B 1 281 ? 30.188 -8.312 -3.857 1 94.44 281 LEU B C 1
ATOM 4567 O O . LEU B 1 281 ? 31.047 -8.227 -4.738 1 94.44 281 LEU B O 1
ATOM 4571 N N . ARG B 1 282 ? 30.062 -7.484 -2.895 1 93.31 282 ARG B N 1
ATOM 4572 C CA . ARG B 1 282 ? 30.984 -6.363 -2.729 1 93.31 282 ARG B CA 1
ATOM 4573 C C . ARG B 1 282 ? 32.406 -6.855 -2.516 1 93.31 282 ARG B C 1
ATOM 4575 O O . ARG B 1 282 ? 33.344 -6.332 -3.119 1 93.31 282 ARG B O 1
ATOM 4582 N N . ARG B 1 283 ? 32.594 -7.832 -1.716 1 93.31 283 ARG B N 1
ATOM 4583 C CA . ARG B 1 283 ? 33.906 -8.391 -1.432 1 93.31 283 ARG B CA 1
ATOM 4584 C C . ARG B 1 283 ? 34.531 -8.977 -2.689 1 93.31 283 ARG B C 1
ATOM 4586 O O . ARG B 1 283 ? 35.719 -8.75 -2.969 1 93.31 283 ARG B O 1
ATOM 4593 N N . ARG B 1 284 ? 33.781 -9.734 -3.359 1 92.38 284 ARG B N 1
ATOM 4594 C CA . ARG B 1 284 ? 34.25 -10.352 -4.59 1 92.38 284 ARG B CA 1
ATOM 4595 C C . ARG B 1 284 ? 34.656 -9.289 -5.613 1 92.38 284 ARG B C 1
ATOM 4597 O O . ARG B 1 284 ? 35.656 -9.43 -6.316 1 92.38 284 ARG B O 1
ATOM 4604 N N . TYR B 1 285 ? 33.875 -8.289 -5.645 1 92.69 285 TYR B N 1
ATOM 4605 C CA . TYR B 1 285 ? 34.094 -7.207 -6.594 1 92.69 285 TYR B CA 1
ATOM 4606 C C . TYR B 1 285 ? 35.406 -6.461 -6.246 1 92.69 285 TYR B C 1
ATOM 4608 O O . TYR B 1 285 ? 36.219 -6.191 -7.125 1 92.69 285 TYR B O 1
ATOM 4616 N N . LEU B 1 286 ? 35.594 -6.203 -5.027 1 90.5 286 LEU B N 1
ATOM 4617 C CA . LEU B 1 286 ? 36.75 -5.469 -4.59 1 90.5 286 LEU B CA 1
ATOM 4618 C C . LEU B 1 286 ? 38.031 -6.316 -4.758 1 90.5 286 LEU B C 1
ATOM 4620 O O . LEU B 1 286 ? 39.094 -5.797 -5.105 1 90.5 286 LEU B O 1
ATOM 4624 N N . GLN B 1 287 ? 37.938 -7.551 -4.5 1 90.19 287 GLN B N 1
ATOM 4625 C CA . GLN B 1 287 ? 39.062 -8.453 -4.676 1 90.19 287 GLN B CA 1
ATOM 4626 C C . GLN B 1 287 ? 39.469 -8.539 -6.141 1 90.19 287 GLN B C 1
ATOM 4628 O O . GLN B 1 287 ? 40.656 -8.586 -6.457 1 90.19 287 GLN B O 1
ATOM 4633 N N . ALA B 1 288 ? 38.531 -8.539 -6.992 1 88.12 288 ALA B N 1
ATOM 4634 C CA . ALA B 1 288 ? 38.812 -8.617 -8.43 1 88.12 288 ALA B CA 1
ATOM 4635 C C . ALA B 1 288 ? 39.469 -7.328 -8.93 1 88.12 288 ALA B C 1
ATOM 4637 O O . ALA B 1 288 ? 40.281 -7.355 -9.859 1 88.12 288 ALA B O 1
ATOM 4638 N N . ARG B 1 289 ? 39.156 -6.273 -8.367 1 85.12 289 ARG B N 1
ATOM 4639 C CA . ARG B 1 289 ? 39.688 -4.98 -8.75 1 85.12 289 ARG B CA 1
ATOM 4640 C C . ARG B 1 289 ? 41.156 -4.852 -8.305 1 85.12 289 ARG B C 1
ATOM 4642 O O . ARG B 1 289 ? 41.938 -4.164 -8.953 1 85.12 289 ARG B O 1
ATOM 4649 N N . LYS B 1 290 ? 41.469 -5.402 -7.156 1 79.81 290 LYS B N 1
ATOM 4650 C CA . LYS B 1 290 ? 42.844 -5.355 -6.664 1 79.81 290 LYS B CA 1
ATOM 4651 C C . LYS B 1 290 ? 43.781 -6.195 -7.543 1 79.81 290 LYS B C 1
ATOM 4653 O O . LYS B 1 290 ? 44.938 -5.859 -7.719 1 79.81 290 LYS B O 1
ATOM 4658 N N . HIS B 1 291 ? 43.219 -7.227 -8.102 1 76.06 291 HIS B N 1
ATOM 4659 C CA . HIS B 1 291 ? 44.031 -8.156 -8.883 1 76.06 291 HIS B CA 1
ATOM 4660 C C . HIS B 1 291 ? 44.062 -7.773 -10.352 1 76.06 291 HIS B C 1
ATOM 4662 O O . HIS B 1 291 ? 44.781 -8.375 -11.148 1 76.06 291 HIS B O 1
ATOM 4668 N N . ALA B 1 292 ? 43.344 -6.906 -10.586 1 67.31 292 ALA B N 1
ATOM 4669 C CA . ALA B 1 292 ? 43.375 -6.414 -11.961 1 67.31 292 ALA B CA 1
ATOM 4670 C C . ALA B 1 292 ? 44.312 -5.223 -12.094 1 67.31 292 ALA B C 1
ATOM 4672 O O . ALA B 1 292 ? 44.406 -4.383 -11.195 1 67.31 292 ALA B O 1
#